Protein 7CWJ (pdb70)

Foldseek 3Di:
DDDFDPAFWKWWAQWAWDADPQQQKIWIWTWTHSVPDDIWTDIFMFGDPHNSVQDKGDQDDTPQWGKIKHWDCPVHLQFIKMWMWIARVVQQKIWIDMGGCVQHVVRGGRPPTDTTDIDHHPDDD/DDPDDFDPADWWWWAQWAWDADPQQQKIWIWTWTDRVVDHIWTDIFMFGDPHNSVQDWGDQDDTPQWGKIKHWDCPVHLQFIKMWMWIARVVQQKIWIDMGGCVQHVVRGGRPPTDTTDIDHHPDDPPD/DDPPDDFDPFDWWWWAQWAWDADPQQQKIWTWTWTHRVPDPIWTDIFMFGHPHNSVQDKGDQDDTVQWGKIKHKDCPVHVQQIKMWMWIARPVQQKIWIDMGTCVQHPPTHTRPPIDTTDIDHDPD/DDDFDPFDWKWWAQWAWDADPQQQKIKTWTWIHRVPDDIWTDIFMFGDPHNSVQDKGDQDDTVQWGKIKHKDCPVHPVWIKMWMWTARVVVQKIWIDMDTCVQHVVRGGRPPIDTTDIGGHPDDDPD

Nearest PDB structures (foldseek):
  7cwj-assembly1_A  TM=1.008E+00  e=4.284E-23  Trichoderma virens Gv29-8
  3cb3-assembly1_D  TM=4.886E-01  e=9.639E+00  Polaromonas sp. JS666
  7o3k-assembly1_A  TM=1.987E-01  e=8.222E+00  Sander vitreus
  7cwj-assembly1_A  TM=1.006E+00  e=3.236E-22  Trichoderma virens Gv29-8
  7o3k-assembly1_A  TM=2.452E-01  e=4.683E+00  Sander vitreus

Secondary structure (DSSP, 8-state):
------SPPEEEEEEEEEE-TTSSEEEEEEEEE-SSS--EEEEEEEE-SS-GGGS-EEEEEETTEEEEEEEE-TT-GGG-EEEEEEEETTTTEEE--EEEHHHHTTS---SS-EEE--EE-----/--S-----SPPEEEEEEEEEE-TTSSEEEEEEEEE-SSSPPEEEEEEEE-SS-GGGS-EEEEEETTEEEEEEEE-TT-GGG-EEEEEEEETTTTEEE--EEEHHHHTTS---SS-EEE--EE----TT-/--SSSB---SPPEEEEEEEEEE-TTSSEEEEEEEEE-SSSPPEEEEEEEE-SS-GGGS-EEEEEETTEEEEEEEE-TT-GGG-EEEEEEEETTTTEEE--EEEHHHHGGGPPPSS-EEE--EE---/--B---SPPEEEEEEEEEE-TTSSEEEEEEEEE-SSS--EEEEEEEE-SS-GGGS-EEEEEETTEEEEEEEE-TT-GGG-EEEEEEEETTTTEEE--EEEHHHHTT-S--SS-EEE--EE-------

B-factor: mean 23.79, std 9.01, range [10.17, 80.42]

GO terms:
  GO:0005576 extracellular region (C, IDA)
  GO:0140404 effector-mediated perturbation of host innate immune response by symbiont (P, IDA)
  GO:0005515 protein binding (F, IPI)

InterPro domains:
  IPR060485 Effector TSP1 [PF27986] (36-145)

Structure (mmCIF, N/CA/C/O backbone):
data_7CWJ
#
_entry.id   7CWJ
#
_cell.length_a   45.658
_cell.length_b   67.478
_cell.length_c   170.050
_cell.angle_alpha   90.000
_cell.angle_beta   90.000
_cell.angle_gamma   90.000
#
_symmetry.space_group_name_H-M   'P 21 21 21'
#
loop_
_entity.id
_entity.type
_entity.pdbx_description
1 polymer 'Root induced effector protein Tsp1'
2 non-polymer GLYCEROL
3 water water
#
loop_
_atom_site.group_PDB
_atom_site.id
_atom_site.type_symbol
_atom_site.label_atom_id
_atom_site.label_alt_id
_atom_site.label_comp_id
_atom_site.label_asym_id
_atom_site.label_entity_id
_atom_site.label_seq_id
_atom_site.pdbx_PDB_ins_code
_atom_site.Cartn_x
_atom_site.Cartn_y
_atom_site.Cartn_z
_atom_site.occupancy
_atom_site.B_iso_or_equiv
_atom_site.auth_seq_id
_atom_site.auth_comp_id
_atom_site.auth_asym_id
_atom_site.auth_atom_id
_atom_site.pdbx_PDB_model_num
ATOM 1 N N . ALA A 1 7 ? 35.748 -24.364 117.354 1.00 34.30 24 ALA A N 1
ATOM 2 C CA . ALA A 1 7 ? 36.215 -22.988 117.550 1.00 37.46 24 ALA A CA 1
ATOM 3 C C . ALA A 1 7 ? 35.800 -22.071 116.390 1.00 37.37 24 ALA A C 1
ATOM 4 O O . ALA A 1 7 ? 35.798 -22.509 115.232 1.00 34.33 24 ALA A O 1
ATOM 10 N N . ASP A 1 8 ? 35.462 -20.810 116.707 1.00 36.89 25 ASP A N 1
ATOM 11 C CA . ASP A 1 8 ? 34.983 -19.839 115.725 1.00 36.04 25 ASP A CA 1
ATOM 12 C C . ASP A 1 8 ? 35.899 -18.620 115.716 1.00 29.75 25 ASP A C 1
ATOM 13 O O . ASP A 1 8 ? 36.344 -18.151 116.766 1.00 33.39 25 ASP A O 1
ATOM 22 N N . LYS A 1 9 ? 36.168 -18.110 114.521 1.00 24.38 26 LYS A N 1
ATOM 23 C CA . LYS A 1 9 ? 36.983 -16.927 114.303 1.00 22.87 26 LYS A CA 1
ATOM 24 C C . LYS A 1 9 ? 36.207 -15.942 113.433 1.00 21.02 26 LYS A C 1
ATOM 25 O O . LYS A 1 9 ? 35.767 -16.298 112.333 1.00 21.08 26 LYS A O 1
ATOM 44 N N . SER A 1 10 ? 36.055 -14.705 113.899 1.00 19.59 27 SER A N 1
ATOM 45 C CA . SER A 1 10 ? 35.462 -13.667 113.057 1.00 16.96 27 SER A CA 1
ATOM 46 C C . SER A 1 10 ? 36.471 -13.198 112.011 1.00 16.32 27 SER A C 1
ATOM 47 O O . SER A 1 10 ? 37.616 -12.855 112.340 1.00 18.87 27 SER A O 1
ATOM 89 N N . ALA A 1 13 ? 37.246 -7.313 109.840 1.00 16.52 30 ALA A N 1
ATOM 90 C CA . ALA A 1 13 ? 38.355 -6.476 110.249 1.00 16.69 30 ALA A CA 1
ATOM 91 C C . ALA A 1 13 ? 37.891 -5.401 111.213 1.00 19.14 30 ALA A C 1
ATOM 92 O O . ALA A 1 13 ? 36.762 -4.908 111.139 1.00 19.92 30 ALA A O 1
ATOM 99 N N . ALA A 1 14 ? 38.798 -5.018 112.100 1.00 20.19 31 ALA A N 1
ATOM 100 C CA . ALA A 1 14 ? 38.540 -3.968 113.089 1.00 23.85 31 ALA A CA 1
ATOM 101 C C . ALA A 1 14 ? 38.897 -2.584 112.556 1.00 27.10 31 ALA A C 1
ATOM 102 O O . ALA A 1 14 ? 39.669 -1.837 113.164 1.00 30.26 31 ALA A O 1
ATOM 109 N N . VAL A 1 15 ? 38.332 -2.242 111.409 1.00 22.90 32 VAL A N 1
ATOM 110 C CA . VAL A 1 15 ? 38.491 -0.916 110.814 1.00 21.38 32 VAL A CA 1
ATOM 111 C C . VAL A 1 15 ? 37.106 -0.381 110.491 1.00 15.84 32 VAL A C 1
ATOM 112 O O . VAL A 1 15 ? 36.119 -1.135 110.444 1.00 18.66 32 VAL A O 1
ATOM 125 N N . PRO A 1 16 ? 36.987 0.923 110.267 1.00 17.14 33 PRO A N 1
ATOM 126 C CA . PRO A 1 16 ? 35.698 1.482 109.856 1.00 19.58 33 PRO A CA 1
ATOM 127 C C . PRO A 1 16 ? 35.182 0.851 108.563 1.00 14.76 33 PRO A C 1
ATOM 128 O O . PRO A 1 16 ? 35.951 0.415 107.707 1.00 16.14 33 PRO A O 1
ATOM 139 N N . GLU A 1 17 ? 33.859 0.846 108.409 1.00 16.00 34 GLU A N 1
ATOM 140 C CA . GLU A 1 17 ? 33.257 0.412 107.154 1.00 15.34 34 GLU A CA 1
ATOM 141 C C . GLU A 1 17 ? 33.753 1.270 106.005 1.00 15.97 34 GLU A C 1
ATOM 142 O O . GLU A 1 17 ? 33.990 2.463 106.170 1.00 15.53 34 GLU A O 1
ATOM 154 N N . TRP A 1 18 ? 33.947 0.649 104.845 1.00 16.08 35 TRP A N 1
ATOM 155 C CA . TRP A 1 18 ? 34.325 1.386 103.640 1.00 15.89 35 TRP A CA 1
ATOM 156 C C . TRP A 1 18 ? 33.063 1.883 102.963 1.00 16.35 35 TRP A C 1
ATOM 157 O O . TRP A 1 18 ? 32.116 1.118 102.770 1.00 15.20 35 TRP A O 1
ATOM 178 N N . THR A 1 19 ? 33.061 3.154 102.581 1.00 13.25 36 THR A N 1
ATOM 179 C CA . THR A 1 19 ? 31.900 3.747 101.932 1.00 14.79 36 THR A CA 1
ATOM 180 C C . THR A 1 19 ? 32.125 3.772 100.432 1.00 14.89 36 THR A C 1
ATOM 181 O O . THR A 1 19 ? 33.169 4.230 99.963 1.00 16.93 36 THR A O 1
ATOM 192 N N . ILE A 1 20 ? 31.147 3.280 99.683 1.00 14.69 37 ILE A N 1
ATOM 193 C CA . ILE A 1 20 ? 31.183 3.372 98.231 1.00 15.36 37 ILE A CA 1
ATOM 194 C C . ILE A 1 20 ? 30.431 4.646 97.868 1.00 11.38 37 ILE A C 1
ATOM 195 O O . ILE A 1 20 ? 29.217 4.702 98.044 1.00 13.63 37 ILE A O 1
ATOM 211 N N . THR A 1 21 ? 31.142 5.649 97.335 1.00 14.68 38 THR A N 1
ATOM 212 C CA . THR A 1 21 ? 30.575 6.978 97.121 1.00 15.91 38 THR A CA 1
ATOM 213 C C . THR A 1 21 ? 30.117 7.203 95.681 1.00 15.78 38 THR A C 1
ATOM 214 O O . THR A 1 21 ? 30.790 6.804 94.719 1.00 16.07 38 THR A O 1
ATOM 225 N N . ASN A 1 22 ? 28.942 7.822 95.554 1.00 20.00 39 ASN A N 1
ATOM 226 C CA . ASN A 1 22 ? 28.407 8.311 94.282 1.00 17.60 39 ASN A CA 1
ATOM 227 C C . ASN A 1 22 ? 28.368 7.221 93.220 1.00 19.73 39 ASN A C 1
ATOM 228 O O . ASN A 1 22 ? 28.717 7.442 92.060 1.00 20.32 39 ASN A O 1
ATOM 239 N N . LEU A 1 23 ? 27.909 6.036 93.618 1.00 17.10 40 LEU A N 1
ATOM 240 C CA . LEU A 1 23 ? 27.870 4.909 92.703 1.00 17.87 40 LEU A CA 1
ATOM 241 C C . LEU A 1 23 ? 26.800 5.099 91.634 1.00 15.92 40 LEU A C 1
ATOM 242 O O . LEU A 1 23 ? 25.631 5.327 91.942 1.00 17.83 40 LEU A O 1
ATOM 258 N N . LYS A 1 24 ? 27.188 4.896 90.378 1.00 19.02 41 LYS A N 1
ATOM 259 C CA . LYS A 1 24 ? 26.214 4.870 89.303 1.00 18.17 41 LYS A CA 1
ATOM 260 C C . LYS A 1 24 ? 26.681 3.933 88.205 1.00 18.65 41 LYS A C 1
ATOM 261 O O . LYS A 1 24 ? 27.879 3.695 88.025 1.00 17.30 41 LYS A O 1
ATOM 280 N N . ARG A 1 25 ? 25.698 3.388 87.494 1.00 19.83 42 ARG A N 1
ATOM 281 C CA . ARG A 1 25 ? 25.891 2.511 86.345 1.00 18.60 42 ARG A CA 1
ATOM 282 C C . ARG A 1 25 ? 25.255 3.159 85.133 1.00 19.96 42 ARG A C 1
ATOM 283 O O . ARG A 1 25 ? 24.070 3.508 85.170 1.00 19.03 42 ARG A O 1
ATOM 304 N N . VAL A 1 26 ? 26.030 3.307 84.060 1.00 20.54 43 VAL A N 1
ATOM 305 C CA . VAL A 1 26 ? 25.520 3.807 82.791 1.00 21.06 43 VAL A CA 1
ATOM 306 C C . VAL A 1 26 ? 25.834 2.757 81.734 1.00 22.25 43 VAL A C 1
ATOM 307 O O . VAL A 1 26 ? 27.004 2.442 81.502 1.00 22.44 43 VAL A O 1
ATOM 320 N N . CYS A 1 27 ? 24.799 2.200 81.112 1.00 21.43 44 CYS A N 1
ATOM 321 C CA . CYS A 1 27 ? 24.995 1.222 80.051 1.00 21.87 44 CYS A CA 1
ATOM 322 C C . CYS A 1 27 ? 24.648 1.860 78.717 1.00 25.61 44 CYS A C 1
ATOM 323 O O . CYS A 1 27 ? 23.812 2.765 78.652 1.00 27.77 44 CYS A O 1
ATOM 330 N N . ASN A 1 28 ? 25.308 1.407 77.654 1.00 24.31 45 ASN A N 1
ATOM 331 C CA . ASN A 1 28 ? 25.008 1.982 76.352 1.00 25.53 45 ASN A CA 1
ATOM 332 C C . ASN A 1 28 ? 23.658 1.456 75.856 1.00 27.86 45 ASN A C 1
ATOM 333 O O . ASN A 1 28 ? 23.036 0.584 76.467 1.00 26.07 45 ASN A O 1
ATOM 344 N N . ALA A 1 29 ? 23.185 2.031 74.749 1.00 29.09 46 ALA A N 1
ATOM 345 C CA . ALA A 1 29 ? 21.839 1.717 74.269 1.00 31.08 46 ALA A CA 1
ATOM 346 C C . ALA A 1 29 ? 21.655 0.221 74.034 1.00 29.39 46 ALA A C 1
ATOM 347 O O . ALA A 1 29 ? 20.600 -0.332 74.358 1.00 29.11 46 ALA A O 1
ATOM 354 N N . GLY A 1 30 ? 22.660 -0.447 73.468 1.00 27.21 47 GLY A N 1
ATOM 355 C CA . GLY A 1 30 ? 22.570 -1.865 73.183 1.00 23.51 47 GLY A CA 1
ATOM 356 C C . GLY A 1 30 ? 22.883 -2.788 74.342 1.00 22.10 47 GLY A C 1
ATOM 357 O O . GLY A 1 30 ? 22.805 -4.012 74.181 1.00 21.44 47 GLY A O 1
ATOM 361 N N . ASN A 1 31 ? 23.220 -2.242 75.515 1.00 20.46 48 ASN A N 1
ATOM 362 C CA . ASN A 1 31 ? 23.634 -3.049 76.665 1.00 17.98 48 ASN A CA 1
ATOM 363 C C . ASN A 1 31 ? 24.772 -3.998 76.295 1.00 16.64 48 ASN A C 1
ATOM 364 O O . ASN A 1 31 ? 24.751 -5.188 76.613 1.00 18.43 48 ASN A O 1
ATOM 375 N N . THR A 1 32 ? 25.770 -3.460 75.602 1.00 19.30 49 THR A N 1
ATOM 376 C CA . THR A 1 32 ? 27.017 -4.168 75.359 1.00 19.74 49 THR A CA 1
ATOM 377 C C . THR A 1 32 ? 28.186 -3.575 76.140 1.00 18.81 49 THR A C 1
ATOM 378 O O . THR A 1 32 ? 29.295 -4.131 76.107 1.00 20.20 49 THR A O 1
ATOM 389 N N . SER A 1 33 ? 27.965 -2.471 76.849 1.00 19.93 50 SER A N 1
ATOM 390 C CA . SER A 1 33 ? 28.977 -1.840 77.686 1.00 18.99 50 SER A CA 1
ATOM 391 C C . SER A 1 33 ? 28.245 -1.117 78.806 1.00 18.25 50 SER A C 1
ATOM 392 O O . SER A 1 33 ? 27.282 -0.389 78.545 1.00 21.57 50 SER A O 1
ATOM 400 N N . CYS A 1 34 ? 28.702 -1.320 80.041 1.00 19.63 51 CYS A N 1
ATOM 401 C CA . CYS A 1 34 ? 28.221 -0.582 81.197 1.00 16.14 51 CYS A CA 1
ATOM 402 C C . CYS A 1 34 ? 29.424 -0.011 81.915 1.00 18.72 51 CYS A C 1
ATOM 403 O O . CYS A 1 34 ? 30.374 -0.737 82.210 1.00 19.61 51 CYS A O 1
ATOM 410 N N . THR A 1 35 ? 29.370 1.277 82.199 1.00 19.31 52 THR A N 1
ATOM 411 C CA . THR A 1 35 ? 30.430 1.971 82.910 1.00 18.69 52 THR A CA 1
ATOM 412 C C . THR A 1 35 ? 29.929 2.281 84.308 1.00 18.13 52 THR A C 1
ATOM 413 O O . THR A 1 35 ? 28.930 2.993 84.479 1.00 16.47 52 THR A O 1
ATOM 424 N N . TRP A 1 36 ? 30.606 1.726 85.293 1.00 16.26 53 TRP A N 1
ATOM 425 C CA . TRP A 1 36 ? 30.338 2.024 86.685 1.00 15.79 53 TRP A CA 1
ATOM 426 C C . TRP A 1 36 ? 31.378 3.014 87.177 1.00 17.86 53 TRP A C 1
ATOM 427 O O . TRP A 1 36 ? 32.574 2.819 86.953 1.00 19.06 53 TRP A O 1
ATOM 448 N N . THR A 1 37 ? 30.926 4.059 87.845 1.00 17.10 54 THR A N 1
ATOM 449 C CA . THR A 1 37 ? 31.813 5.004 88.491 1.00 16.59 54 THR A CA 1
ATOM 450 C C . THR A 1 37 ? 31.438 5.097 89.958 1.00 18.81 54 THR A C 1
ATOM 451 O O . THR A 1 37 ? 30.253 5.102 90.311 1.00 18.59 54 THR A O 1
ATOM 462 N N . PHE A 1 38 ? 32.461 5.189 90.802 1.00 16.75 55 PHE A N 1
ATOM 463 C CA . PHE A 1 38 ? 32.266 5.274 92.242 1.00 17.63 55 PHE A CA 1
ATOM 464 C C . PHE A 1 38 ? 33.602 5.638 92.871 1.00 16.25 55 PHE A C 1
ATOM 465 O O . PHE A 1 38 ? 34.659 5.573 92.231 1.00 16.65 55 PHE A O 1
ATOM 482 N N . GLY A 1 39 ? 33.536 6.031 94.131 1.00 16.09 56 GLY A N 1
ATOM 483 C CA . GLY A 1 39 ? 34.726 6.124 94.945 1.00 15.33 56 GLY A CA 1
ATOM 484 C C . GLY A 1 39 ? 34.714 5.101 96.065 1.00 14.80 56 GLY A C 1
ATOM 485 O O . GLY A 1 39 ? 33.648 4.611 96.448 1.00 14.89 56 GLY A O 1
ATOM 489 N N . VAL A 1 40 ? 35.890 4.785 96.603 1.00 16.92 57 VAL A N 1
ATOM 490 C CA . VAL A 1 40 ? 36.045 3.917 97.768 1.00 14.78 57 VAL A CA 1
ATOM 491 C C . VAL A 1 40 ? 36.691 4.768 98.855 1.00 15.99 57 VAL A C 1
ATOM 492 O O . VAL A 1 40 ? 37.838 5.221 98.712 1.00 14.82 57 VAL A O 1
ATOM 505 N N . ASP A 1 41 ? 35.957 4.998 99.934 1.00 16.60 58 ASP A N 1
ATOM 506 C CA . ASP A 1 41 ? 36.450 5.805 101.045 1.00 14.17 58 ASP A CA 1
ATOM 507 C C . ASP A 1 41 ? 36.517 4.924 102.281 1.00 14.81 58 ASP A C 1
ATOM 508 O O . ASP A 1 41 ? 35.481 4.532 102.837 1.00 14.58 58 ASP A O 1
ATOM 517 N N . THR A 1 42 ? 37.741 4.565 102.668 1.00 16.54 59 THR A N 1
ATOM 518 C CA . THR A 1 42 ? 37.957 3.766 103.871 1.00 15.26 59 THR A CA 1
ATOM 519 C C . THR A 1 42 ? 37.880 4.595 105.154 1.00 18.03 59 THR A C 1
ATOM 520 O O . THR A 1 42 ? 37.950 4.010 106.242 1.00 17.54 59 THR A O 1
ATOM 531 N N . HIS A 1 43 ? 37.794 5.928 105.033 1.00 15.59 60 HIS A N 1
ATOM 532 C CA . HIS A 1 43 ? 37.729 6.907 106.125 1.00 13.17 60 HIS A CA 1
ATOM 533 C C . HIS A 1 43 ? 39.028 7.118 106.894 1.00 14.72 60 HIS A C 1
ATOM 534 O O . HIS A 1 43 ? 39.124 8.046 107.709 1.00 19.84 60 HIS A O 1
ATOM 548 N N . LEU A 1 44 ? 40.040 6.305 106.630 1.00 14.51 61 LEU A N 1
ATOM 549 C CA . LEU A 1 44 ? 41.318 6.384 107.318 1.00 16.13 61 LEU A CA 1
ATOM 550 C C . LEU A 1 44 ? 42.415 6.836 106.375 1.00 19.43 61 LEU A C 1
ATOM 551 O O . LEU A 1 44 ? 43.545 7.062 106.813 1.00 22.45 61 LEU A O 1
ATOM 567 N N . ALA A 1 45 ? 42.093 6.983 105.095 1.00 22.04 62 ALA A N 1
ATOM 568 C CA . ALA A 1 45 ? 43.037 7.385 104.069 1.00 22.94 62 ALA A CA 1
ATOM 569 C C . ALA A 1 45 ? 42.262 8.131 102.988 1.00 18.28 62 ALA A C 1
ATOM 570 O O . ALA A 1 45 ? 41.029 8.094 102.939 1.00 18.41 62 ALA A O 1
ATOM 577 N N . THR A 1 46 ? 42.998 8.807 102.109 1.00 20.63 63 THR A N 1
ATOM 578 C CA . THR A 1 46 ? 42.372 9.497 100.990 1.00 22.17 63 THR A CA 1
ATOM 579 C C . THR A 1 46 ? 41.549 8.519 100.157 1.00 16.35 63 THR A C 1
ATOM 580 O O . THR A 1 46 ? 41.982 7.398 99.870 1.00 18.76 63 THR A O 1
ATOM 591 N N . ALA A 1 47 ? 40.346 8.947 99.790 1.00 18.14 64 ALA A N 1
ATOM 592 C CA . ALA A 1 47 ? 39.460 8.128 98.975 1.00 18.07 64 ALA A CA 1
ATOM 593 C C . ALA A 1 47 ? 40.049 7.889 97.584 1.00 17.11 64 ALA A C 1
ATOM 594 O O . ALA A 1 47 ? 40.881 8.647 97.086 1.00 20.86 64 ALA A O 1
ATOM 601 N N . THR A 1 48 ? 39.599 6.810 96.957 1.00 18.16 65 THR A N 1
ATOM 602 C CA . THR A 1 48 ? 40.032 6.406 95.623 1.00 17.93 65 THR A CA 1
ATOM 603 C C . THR A 1 48 ? 38.854 6.529 94.671 1.00 18.76 65 THR A C 1
ATOM 604 O O . THR A 1 48 ? 37.771 6.041 94.982 1.00 20.46 65 THR A O 1
ATOM 615 N N . SER A 1 49 ? 39.057 7.179 93.524 1.00 18.48 66 SER A N 1
ATOM 616 C CA A SER A 1 49 ? 38.020 7.296 92.506 0.50 19.81 66 SER A CA 1
ATOM 617 C CA B SER A 1 49 ? 38.021 7.296 92.501 0.50 20.06 66 SER A CA 1
ATOM 618 C C . SER A 1 49 ? 38.227 6.228 91.436 1.00 18.79 66 SER A C 1
ATOM 619 O O . SER A 1 49 ? 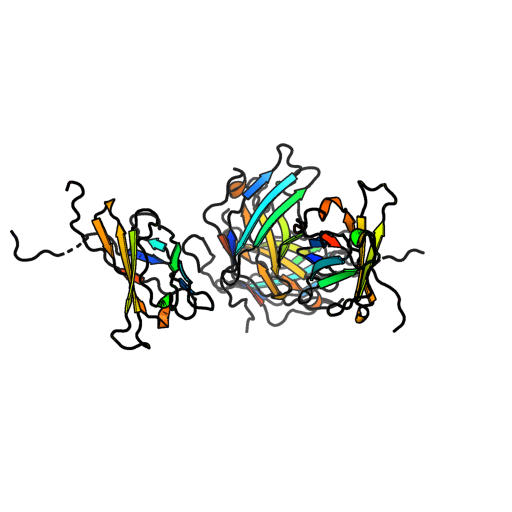39.349 6.000 90.987 1.00 24.17 66 SER A O 1
ATOM 632 N N . CYS A 1 50 ? 37.133 5.569 91.018 1.00 19.04 67 CYS A N 1
ATOM 633 C CA A CYS A 1 50 ? 37.221 4.417 90.133 0.60 17.78 67 CYS A CA 1
ATOM 634 C CA B CYS A 1 50 ? 37.217 4.405 90.146 0.40 19.46 67 CYS A CA 1
ATOM 635 C C . CYS A 1 50 ? 36.270 4.548 88.956 1.00 19.20 67 CYS A C 1
ATOM 636 O O . CYS A 1 50 ? 35.136 5.020 89.097 1.00 18.26 67 CYS A O 1
ATOM 648 N N . THR A 1 51 ? 36.751 4.142 87.788 1.00 19.08 68 THR A N 1
ATOM 649 C CA . THR A 1 51 ? 35.918 3.933 86.611 1.00 21.19 68 THR A CA 1
ATOM 650 C C . THR A 1 51 ? 36.069 2.471 86.220 1.00 18.78 68 THR A C 1
ATOM 651 O O . THR A 1 51 ? 37.195 1.987 86.043 1.00 19.80 68 THR A O 1
ATOM 662 N N . TYR A 1 52 ? 34.946 1.764 86.111 1.00 17.58 69 TYR A N 1
ATOM 663 C CA . TYR A 1 52 ? 34.940 0.311 85.990 1.00 16.20 69 TYR A CA 1
ATOM 664 C C . TYR A 1 52 ? 33.988 -0.078 84.869 1.00 18.70 69 TYR A C 1
ATOM 665 O O . TYR A 1 52 ? 32.772 0.110 84.987 1.00 19.60 69 TYR A O 1
ATOM 683 N N . VAL A 1 53 ? 34.539 -0.594 83.775 1.00 17.80 70 VAL A N 1
ATOM 684 C CA . VAL A 1 53 ? 33.794 -0.814 82.544 1.00 16.43 70 VAL A CA 1
ATOM 685 C C . VAL A 1 53 ? 33.646 -2.312 82.325 1.00 18.25 70 VAL A C 1
ATOM 686 O O . VAL A 1 53 ? 34.616 -3.070 82.430 1.00 19.93 70 VAL A O 1
ATOM 699 N N . VAL A 1 54 ? 32.428 -2.730 82.029 1.00 16.10 71 VAL A N 1
ATOM 700 C CA . VAL A 1 54 ? 32.095 -4.125 81.812 1.00 15.08 71 VAL A CA 1
ATOM 701 C C . VAL A 1 54 ? 31.536 -4.249 80.402 1.00 17.62 71 VAL A C 1
ATOM 702 O O . VAL A 1 54 ? 30.532 -3.613 80.071 1.00 20.77 71 VAL A O 1
ATOM 715 N N . LYS A 1 55 ? 32.149 -5.098 79.587 1.00 18.10 72 LYS A N 1
ATOM 716 C CA . LYS A 1 55 ? 31.728 -5.250 78.203 1.00 20.91 72 LYS A CA 1
ATOM 717 C C . LYS A 1 55 ? 31.259 -6.677 77.943 1.00 19.80 72 LYS A C 1
ATOM 718 O O . LYS A 1 55 ? 31.630 -7.621 78.654 1.00 17.35 72 LYS A O 1
ATOM 737 N N . ALA A 1 56 ? 30.394 -6.827 76.945 1.00 18.82 73 ALA A N 1
ATOM 738 C CA . ALA A 1 56 ? 29.906 -8.159 76.600 1.00 18.92 73 ALA A CA 1
ATOM 739 C C . ALA A 1 56 ? 29.371 -8.126 75.181 1.00 16.47 73 ALA A C 1
ATOM 740 O O . ALA A 1 56 ? 29.064 -7.070 74.650 1.00 20.71 73 ALA A O 1
ATOM 747 N N . ASN A 1 57 ? 29.273 -9.292 74.558 1.00 20.34 74 ASN A N 1
ATOM 748 C CA . ASN A 1 57 ? 28.632 -9.317 73.248 1.00 19.80 74 ASN A CA 1
ATOM 749 C C . ASN A 1 57 ? 27.139 -9.034 73.359 1.00 19.57 74 ASN A C 1
ATOM 750 O O . ASN A 1 57 ? 26.538 -8.476 72.427 1.00 21.00 74 ASN A O 1
ATOM 761 N N . ALA A 1 58 ? 26.536 -9.383 74.493 1.00 17.06 75 ALA A N 1
ATOM 762 C CA . ALA A 1 58 ? 25.155 -9.039 74.797 1.00 16.17 75 ALA A CA 1
ATOM 763 C C . ALA A 1 58 ? 24.996 -9.010 76.304 1.00 15.91 75 ALA A C 1
ATOM 764 O O . ALA A 1 58 ? 25.639 -9.782 77.020 1.00 18.80 75 ALA A O 1
ATOM 771 N N . ASN A 1 59 ? 24.095 -8.151 76.777 1.00 15.20 76 ASN A N 1
ATOM 772 C CA . ASN A 1 59 ? 23.712 -8.112 78.190 1.00 15.42 76 ASN A CA 1
ATOM 773 C C . ASN A 1 59 ? 24.903 -7.814 79.107 1.00 15.51 76 ASN A C 1
ATOM 774 O O . ASN A 1 59 ? 25.197 -8.548 80.048 1.00 14.60 76 ASN A O 1
ATOM 785 N N . ALA A 1 60 ? 25.560 -6.677 78.842 1.00 16.16 77 ALA A N 1
ATOM 786 C CA . ALA A 1 60 ? 26.664 -6.252 79.690 1.00 14.92 77 ALA A CA 1
ATOM 787 C C . ALA A 1 60 ? 26.224 -6.097 81.146 1.00 18.56 77 ALA A C 1
ATOM 788 O O . ALA A 1 60 ? 27.006 -6.362 82.069 1.00 17.49 77 ALA A O 1
ATOM 795 N N . SER A 1 61 ? 24.968 -5.717 81.373 1.00 17.82 78 SER A N 1
ATOM 796 C CA . SER A 1 61 ? 24.464 -5.527 82.734 1.00 18.94 78 SER A CA 1
ATOM 797 C C . SER A 1 61 ? 24.370 -6.834 83.520 1.00 17.76 78 SER A C 1
ATOM 798 O O . SER A 1 61 ? 24.257 -6.787 84.754 1.00 18.23 78 SER A O 1
ATOM 806 N N . GLN A 1 62 ? 24.386 -7.986 82.831 1.00 18.49 79 GLN A N 1
ATOM 807 C CA . GLN A 1 62 ? 24.424 -9.313 83.436 1.00 16.25 79 GLN A CA 1
ATOM 808 C C . GLN A 1 62 ? 25.828 -9.913 83.457 1.00 12.29 79 GLN A C 1
ATOM 809 O O . GLN A 1 62 ? 26.020 -10.971 84.052 1.00 16.36 79 GLN A O 1
ATOM 823 N N . ALA A 1 63 ? 26.808 -9.270 82.834 1.00 13.76 80 ALA A N 1
ATOM 824 C CA . ALA A 1 63 ? 28.120 -9.867 82.652 1.00 14.97 80 ALA A CA 1
ATOM 825 C C . ALA A 1 63 ? 28.972 -9.702 83.903 1.00 14.50 80 ALA A C 1
ATOM 826 O O . ALA A 1 63 ? 28.862 -8.713 84.638 1.00 19.28 80 ALA A O 1
ATOM 833 N N . SER A 1 64 ? 29.841 -10.678 84.117 1.00 15.03 81 SER A N 1
ATOM 834 C CA . SER A 1 64 ? 30.872 -10.596 85.135 1.00 16.46 81 SER A CA 1
ATOM 835 C C . SER A 1 64 ? 32.041 -9.775 84.617 1.00 18.00 81 SER A C 1
ATOM 836 O O . SER A 1 64 ? 32.476 -9.934 83.473 1.00 21.25 81 SER A O 1
ATOM 844 N N . GLY A 1 65 ? 32.557 -8.893 85.466 1.00 20.64 82 GLY A N 1
ATOM 845 C CA . GLY A 1 65 ? 33.574 -7.952 85.071 1.00 17.17 82 GLY A CA 1
ATOM 846 C C . GLY A 1 65 ? 34.833 -8.154 85.890 1.00 17.75 82 GLY A C 1
ATOM 847 O O . GLY A 1 65 ? 34.858 -8.900 86.887 1.00 16.28 82 GLY A O 1
ATOM 851 N N . GLY A 1 66 ? 35.890 -7.495 85.431 1.00 18.40 83 GLY A N 1
ATOM 852 C CA . GLY A 1 66 ? 37.173 -7.516 86.087 1.00 15.03 83 GLY A CA 1
ATOM 853 C C . GLY A 1 66 ? 37.944 -8.781 85.811 1.00 19.37 83 GLY A C 1
ATOM 854 O O . GLY A 1 66 ? 37.493 -9.638 85.041 1.00 19.31 83 GLY A O 1
ATOM 858 N N . PRO A 1 67 ? 39.116 -8.910 86.447 1.00 17.31 84 PRO A N 1
ATOM 859 C CA . PRO A 1 67 ? 39.591 -7.927 87.422 1.00 18.85 84 PRO A CA 1
ATOM 860 C C . PRO A 1 67 ? 40.070 -6.608 86.805 1.00 18.18 84 PRO A C 1
ATOM 861 O O . PRO A 1 67 ? 40.682 -6.614 85.743 1.00 21.89 84 PRO A O 1
ATOM 872 N N . VAL A 1 68 ? 39.771 -5.509 87.490 1.00 19.17 85 VAL A N 1
ATOM 873 C CA . VAL A 1 68 ? 40.197 -4.156 87.141 1.00 21.87 85 VAL A CA 1
ATOM 874 C C . VAL A 1 68 ? 40.960 -3.617 88.342 1.00 18.35 85 VAL A C 1
ATOM 875 O O . VAL A 1 68 ? 40.547 -3.840 89.487 1.00 19.75 85 VAL A O 1
ATOM 888 N N . THR A 1 69 ? 42.069 -2.928 88.086 1.00 19.95 86 THR A N 1
ATOM 889 C CA . THR A 1 69 ? 42.806 -2.231 89.133 1.00 22.73 86 THR A CA 1
ATOM 890 C C . THR A 1 69 ? 42.324 -0.795 89.253 1.00 22.36 86 THR A C 1
ATOM 891 O O . THR A 1 69 ? 42.183 -0.088 88.251 1.00 25.04 86 THR A O 1
ATOM 902 N N . CYS A 1 70 ? 42.074 -0.377 90.491 1.00 19.66 87 CYS A N 1
ATOM 903 C CA A CYS A 1 70 ? 41.745 1.005 90.803 0.60 18.90 87 CYS A CA 1
ATOM 904 C CA B CYS A 1 70 ? 41.712 1.002 90.818 0.40 19.88 87 CYS A CA 1
ATOM 905 C C . CYS A 1 70 ? 42.480 1.366 92.080 1.00 20.15 87 CYS A C 1
ATOM 906 O O . CYS A 1 70 ? 42.116 0.903 93.165 1.00 18.67 87 CYS A O 1
ATOM 918 N N . GLY A 1 71 ? 43.518 2.190 91.951 1.00 22.93 88 GLY A N 1
ATOM 919 C CA . GLY A 1 71 ? 44.350 2.492 93.089 1.00 24.20 88 GLY A CA 1
ATOM 920 C C . GLY A 1 71 ? 44.887 1.212 93.711 1.00 24.10 88 GLY A C 1
ATOM 921 O O . GLY A 1 71 ? 45.428 0.347 93.011 1.00 25.13 88 GLY A O 1
ATOM 925 N N . PRO A 1 72 ? 44.711 1.027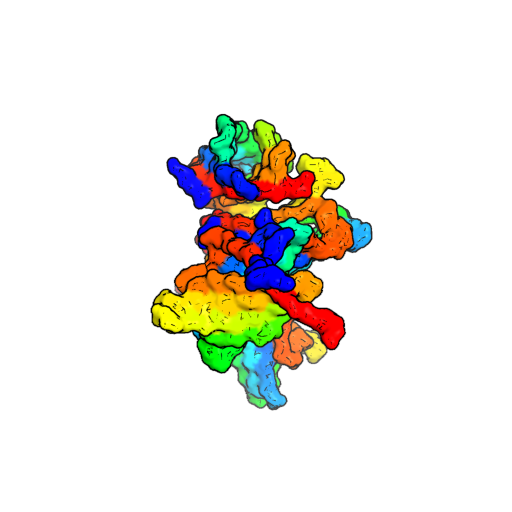 95.022 1.00 20.43 89 PRO A N 1
ATOM 926 C CA . PRO A 1 72 ? 45.194 -0.206 95.653 1.00 17.91 89 PRO A CA 1
ATOM 927 C C . PRO A 1 72 ? 44.275 -1.402 95.464 1.00 21.25 89 PRO A C 1
ATOM 928 O O . PRO A 1 72 ? 44.620 -2.499 95.911 1.00 21.78 89 PRO A O 1
ATOM 939 N N . TYR A 1 73 ? 43.131 -1.212 94.824 1.00 19.65 90 TYR A N 1
ATOM 940 C CA . TYR A 1 73 ? 42.079 -2.220 94.776 1.00 14.85 90 TYR A CA 1
ATOM 941 C C . TYR A 1 73 ? 42.125 -3.028 93.493 1.00 15.43 90 TYR A C 1
ATOM 942 O O . TYR A 1 73 ? 42.481 -2.521 92.428 1.00 18.68 90 TYR A O 1
ATOM 960 N N . THR A 1 74 ? 41.760 -4.300 93.626 1.00 14.29 91 THR A N 1
ATOM 961 C CA . THR A 1 74 ? 41.436 -5.195 92.525 1.00 16.58 91 THR A CA 1
ATOM 962 C C . THR A 1 74 ? 39.949 -5.474 92.605 1.00 18.55 91 THR A C 1
ATOM 963 O O . THR A 1 74 ? 39.468 -5.970 93.639 1.00 17.12 91 THR A O 1
ATOM 974 N N . ILE A 1 75 ? 39.237 -5.209 91.510 1.00 17.18 92 ILE A N 1
ATOM 975 C CA . ILE A 1 75 ? 37.779 -5.202 91.508 1.00 18.00 92 ILE A CA 1
ATOM 976 C C . ILE A 1 75 ? 37.263 -6.189 90.464 1.00 14.85 92 ILE A C 1
ATOM 977 O O . ILE A 1 75 ? 37.712 -6.189 89.311 1.00 16.48 92 ILE A O 1
ATOM 993 N N . THR A 1 76 ? 36.305 -7.004 90.867 1.00 15.94 93 THR A N 1
ATOM 994 C CA . THR A 1 76 ? 35.490 -7.787 89.953 1.00 14.85 93 THR A CA 1
ATOM 995 C C . THR A 1 76 ? 34.026 -7.567 90.286 1.00 13.82 93 THR A C 1
ATOM 996 O O . THR A 1 76 ? 33.677 -6.950 91.299 1.00 15.43 93 THR A O 1
ATOM 1007 N N . SER A 1 77 ? 33.163 -8.105 89.431 1.00 13.90 94 SER A N 1
ATOM 1008 C CA . SER A 1 77 ? 31.732 -8.065 89.679 1.00 15.41 94 SER A CA 1
ATOM 1009 C C . SER A 1 77 ? 31.067 -9.301 89.090 1.00 15.58 94 SER A C 1
ATOM 1010 O O . SER A 1 77 ? 31.579 -9.933 88.157 1.00 14.69 94 SER A O 1
ATOM 1018 N N . SER A 1 78 ? 29.914 -9.641 89.667 1.00 14.27 95 SER A N 1
ATOM 1019 C CA . SER A 1 78 ? 29.079 -10.733 89.198 1.00 13.86 95 SER A CA 1
ATOM 1020 C C . SER A 1 78 ? 27.618 -10.341 89.386 1.00 13.45 95 SER A C 1
ATOM 1021 O O . SER A 1 78 ? 27.237 -9.874 90.459 1.00 15.75 95 SER A O 1
ATOM 1029 N N . TRP A 1 79 ? 26.820 -10.502 88.336 1.00 14.63 96 TRP A N 1
ATOM 1030 C CA . TRP A 1 79 ? 25.390 -10.238 88.377 1.00 13.75 96 TRP A CA 1
ATOM 1031 C C . TRP A 1 79 ? 24.638 -11.539 88.636 1.00 13.65 96 TRP A C 1
ATOM 1032 O O . TRP A 1 79 ? 25.043 -12.593 88.155 1.00 15.77 96 TRP A O 1
ATOM 1053 N N . SER A 1 80 ? 23.540 -11.465 89.385 1.00 13.56 97 SER A N 1
ATOM 1054 C CA . SER A 1 80 ? 22.711 -12.655 89.616 1.00 12.37 97 SER A CA 1
ATOM 1055 C C . SER A 1 80 ? 21.240 -12.355 89.418 1.00 10.17 97 SER A C 1
ATOM 1056 O O . SER A 1 80 ? 20.718 -11.376 89.968 1.00 13.79 97 SER A O 1
ATOM 1064 N N . GLY A 1 81 ? 20.576 -13.232 88.661 1.00 14.43 98 GLY A N 1
ATOM 1065 C CA . GLY A 1 81 ? 19.139 -13.211 88.523 1.00 13.94 98 GLY A CA 1
ATOM 1066 C C . GLY A 1 81 ? 18.463 -14.360 89.246 1.00 12.99 98 GLY A C 1
ATOM 1067 O O . GLY A 1 81 ? 17.351 -14.753 88.875 1.00 14.11 98 GLY A O 1
ATOM 1071 N N . GLN A 1 82 ? 19.113 -14.865 90.308 1.00 14.88 99 GLN A N 1
ATOM 1072 C CA . GLN A 1 82 ? 18.618 -16.034 91.042 1.00 16.30 99 GLN A CA 1
ATOM 1073 C C . GLN A 1 82 ? 17.217 -15.808 91.612 1.00 17.17 99 GLN A C 1
ATOM 1074 O O . GLN A 1 82 ? 16.452 -16.760 91.774 1.00 16.83 99 GLN A O 1
ATOM 1088 N N . PHE A 1 83 ? 16.853 -14.567 91.906 1.00 17.17 100 PHE A N 1
ATOM 1089 C CA . PHE A 1 83 ? 15.533 -14.239 92.430 1.00 14.46 100 PHE A CA 1
ATOM 1090 C C . PHE A 1 83 ? 14.600 -13.676 91.362 1.00 16.23 100 PHE A C 1
ATOM 1091 O O . PHE A 1 83 ? 13.583 -13.068 91.703 1.00 19.89 100 PHE A O 1
ATOM 1108 N N . GLY A 1 84 ? 14.930 -13.837 90.088 1.00 17.31 101 GLY A N 1
ATOM 1109 C CA . GLY A 1 84 ? 14.097 -13.335 89.013 1.00 17.06 101 GLY A CA 1
ATOM 1110 C C . GLY A 1 84 ? 14.527 -11.944 88.570 1.00 15.72 101 GLY A C 1
ATOM 1111 O O . GLY A 1 84 ? 15.224 -11.228 89.300 1.00 16.05 101 GLY A O 1
ATOM 1115 N N . PRO A 1 85 ? 14.138 -11.541 87.354 1.00 16.94 102 PRO A N 1
ATOM 1116 C CA . PRO A 1 85 ? 14.661 -10.277 86.812 1.00 19.18 102 PRO A CA 1
ATOM 1117 C C . PRO A 1 85 ? 14.330 -9.071 87.667 1.00 14.02 102 PRO A C 1
ATOM 1118 O O . PRO A 1 85 ? 15.137 -8.139 87.750 1.00 15.31 102 PRO A O 1
ATOM 1129 N N . ASN A 1 86 ? 13.157 -9.054 88.311 1.00 16.37 103 ASN A N 1
ATOM 1130 C CA . ASN A 1 86 ? 12.788 -7.893 89.114 1.00 16.37 103 ASN A CA 1
ATOM 1131 C C . ASN A 1 86 ? 13.745 -7.675 90.275 1.00 17.77 103 ASN A C 1
ATOM 1132 O O . ASN A 1 86 ? 13.923 -6.533 90.736 1.00 18.99 103 ASN A O 1
ATOM 1143 N N . ASN A 1 87 ? 14.387 -8.736 90.735 1.00 15.21 104 ASN A N 1
ATOM 1144 C CA . ASN A 1 87 ? 15.326 -8.668 91.843 1.00 15.94 104 ASN A CA 1
ATOM 1145 C C . ASN A 1 87 ? 16.741 -9.060 91.418 1.00 17.61 104 ASN A C 1
ATOM 1146 O O . ASN A 1 87 ? 17.498 -9.628 92.202 1.00 15.85 104 ASN A O 1
ATOM 1157 N N . GLY A 1 88 ? 17.112 -8.729 90.180 1.00 13.28 105 GLY A N 1
ATOM 1158 C CA . GLY A 1 88 ? 18.502 -8.824 89.784 1.00 13.28 105 GLY A CA 1
ATOM 1159 C C . GLY A 1 88 ? 19.380 -7.926 90.631 1.00 11.89 105 GLY A C 1
ATOM 1160 O O . GLY A 1 88 ? 18.982 -6.819 91.038 1.00 13.11 105 GLY A O 1
ATOM 1164 N N . PHE A 1 89 ? 20.605 -8.387 90.882 1.00 13.09 106 PHE A N 1
ATOM 1165 C CA . PHE A 1 89 ? 21.539 -7.561 91.647 1.00 12.62 106 PHE A CA 1
ATOM 1166 C C . PHE A 1 89 ? 22.971 -7.886 91.247 1.00 14.62 106 PHE A C 1
ATOM 1167 O O . PHE A 1 89 ? 23.286 -9.012 90.853 1.00 14.39 106 PHE A O 1
ATOM 1184 N N . THR A 1 90 ? 23.823 -6.867 91.364 1.00 13.48 107 THR A N 1
ATOM 1185 C CA . THR A 1 90 ? 25.239 -6.931 91.053 1.00 13.03 107 THR A CA 1
ATOM 1186 C C . THR A 1 90 ? 26.025 -6.872 92.352 1.00 13.11 107 THR A C 1
ATOM 1187 O O . THR A 1 90 ? 25.780 -6.009 93.204 1.00 14.26 107 THR A O 1
ATOM 1198 N N . THR A 1 91 ? 26.993 -7.762 92.478 1.00 13.64 108 THR A N 1
ATOM 1199 C CA . THR A 1 91 ? 27.931 -7.761 93.584 1.00 12.92 108 THR A CA 1
ATOM 1200 C C . THR A 1 91 ? 29.301 -7.419 93.046 1.00 12.28 108 THR A C 1
ATOM 1201 O O . THR A 1 91 ? 29.748 -8.019 92.063 1.00 14.55 108 THR A O 1
ATOM 1212 N N . PHE A 1 92 ? 29.970 -6.486 93.700 1.00 14.99 109 PHE A N 1
ATOM 1213 C CA . PHE A 1 92 ? 31.374 -6.220 93.455 1.00 13.83 109 PHE A CA 1
ATOM 1214 C C . PHE A 1 92 ? 32.191 -6.923 94.512 1.00 14.65 109 PHE A C 1
ATOM 1215 O O . PHE A 1 92 ? 31.719 -7.156 95.621 1.00 16.74 109 PHE A O 1
ATOM 1232 N N . ALA A 1 93 ? 33.403 -7.317 94.134 1.00 12.97 110 ALA A N 1
ATOM 1233 C CA . ALA A 1 93 ? 34.416 -7.758 95.075 1.00 14.40 110 ALA A CA 1
ATOM 1234 C C . ALA A 1 93 ? 35.555 -6.765 94.970 1.00 14.46 110 ALA A C 1
ATOM 1235 O O . ALA A 1 93 ? 36.230 -6.703 93.933 1.00 15.53 110 ALA A O 1
ATOM 1242 N N . VAL A 1 94 ? 35.743 -5.974 96.029 1.00 15.61 111 VAL A N 1
ATOM 1243 C CA . VAL A 1 94 ? 36.761 -4.919 96.059 1.00 16.48 111 VAL A CA 1
ATOM 1244 C C . VAL A 1 94 ? 37.831 -5.345 97.051 1.00 16.14 111 VAL A C 1
ATOM 1245 O O . VAL A 1 94 ? 37.586 -5.320 98.263 1.00 15.15 111 VAL A O 1
ATOM 1258 N N . THR A 1 95 ? 39.010 -5.727 96.551 1.00 16.17 112 THR A N 1
ATOM 1259 C CA . THR A 1 95 ? 40.077 -6.276 97.374 1.00 14.92 112 THR A CA 1
ATOM 1260 C C . THR A 1 95 ? 41.270 -5.337 97.391 1.00 15.11 112 THR A C 1
ATOM 1261 O O . THR A 1 95 ? 41.804 -4.969 96.335 1.00 15.18 112 THR A O 1
ATOM 1272 N N . ASP A 1 96 ? 41.700 -4.970 98.590 1.00 15.27 113 ASP A N 1
ATOM 1273 C CA . ASP A 1 96 ? 43.018 -4.363 98.758 1.00 16.32 113 ASP A CA 1
ATOM 1274 C C . ASP A 1 96 ? 43.983 -5.504 99.050 1.00 18.32 113 ASP A C 1
ATOM 1275 O O . ASP A 1 96 ? 44.014 -6.035 100.159 1.00 17.70 113 ASP A O 1
ATOM 1284 N N . PHE A 1 97 ? 44.784 -5.882 98.045 1.00 20.18 114 PHE A N 1
ATOM 1285 C CA . PHE A 1 97 ? 45.669 -7.036 98.183 1.00 22.17 114 PHE A CA 1
ATOM 1286 C C . PHE A 1 97 ? 46.754 -6.767 99.210 1.00 23.33 114 PHE A C 1
ATOM 1287 O O . PHE A 1 97 ? 47.122 -7.657 99.987 1.00 21.48 114 PHE A O 1
ATOM 1304 N N . SER A 1 98 ? 47.259 -5.535 99.249 1.00 22.44 115 SER A N 1
ATOM 1305 C CA . SER A 1 98 ? 48.318 -5.213 100.197 1.00 25.11 115 SER A CA 1
ATOM 1306 C C . SER A 1 98 ? 47.837 -5.395 101.630 1.00 22.93 115 SER A C 1
ATOM 1307 O O . SER A 1 98 ? 48.594 -5.869 102.488 1.00 24.38 115 SER A O 1
ATOM 1315 N N . LYS A 1 99 ? 46.575 -5.037 101.902 1.00 20.19 116 LYS A N 1
ATOM 1316 C CA . LYS A 1 99 ? 45.984 -5.148 103.233 1.00 18.75 116 LYS A CA 1
ATOM 1317 C C . LYS A 1 99 ? 45.326 -6.505 103.480 1.00 19.96 116 LYS A C 1
ATOM 1318 O O . LYS A 1 99 ? 44.975 -6.818 104.627 1.00 19.10 116 LYS A O 1
ATOM 1337 N N . LYS A 1 100 ? 45.165 -7.312 102.440 1.00 17.18 117 LYS A N 1
ATOM 1338 C CA . LYS A 1 100 ? 44.409 -8.563 102.522 1.00 17.84 117 LYS A CA 1
ATOM 1339 C C . LYS A 1 100 ? 43.010 -8.321 103.098 1.00 19.39 117 LYS A C 1
ATOM 1340 O O . LYS A 1 100 ? 42.537 -9.067 103.957 1.00 19.96 117 LYS A O 1
ATOM 1359 N N . LEU A 1 101 ? 42.359 -7.242 102.633 1.00 16.34 118 LEU A N 1
ATOM 1360 C CA . LEU A 1 101 ? 41.004 -6.871 103.014 1.00 15.54 118 LEU A CA 1
ATOM 1361 C C . LEU A 1 101 ? 40.102 -6.869 101.789 1.00 15.23 118 LEU A C 1
ATOM 1362 O O . LEU A 1 101 ? 40.512 -6.462 100.693 1.00 17.98 118 LEU A O 1
ATOM 1378 N N . ILE A 1 102 ? 38.844 -7.260 101.993 1.00 15.25 119 ILE A N 1
ATOM 1379 C CA . ILE A 1 102 ? 37.895 -7.373 100.896 1.00 14.79 119 ILE A CA 1
ATOM 1380 C C . ILE A 1 102 ? 36.525 -6.913 101.379 1.00 15.79 119 ILE A C 1
ATOM 1381 O O . ILE A 1 102 ? 36.132 -7.212 102.510 1.00 16.20 119 ILE A O 1
ATOM 1397 N N . VAL A 1 103 ? 35.812 -6.157 100.534 1.00 16.28 120 VAL A N 1
ATOM 1398 C CA . VAL A 1 103 ? 34.395 -5.860 100.744 1.00 15.90 120 VAL A CA 1
ATOM 1399 C C . VAL A 1 103 ? 33.610 -6.251 99.499 1.00 12.33 120 VAL A C 1
ATOM 1400 O O . VAL A 1 103 ? 34.144 -6.286 98.383 1.00 15.01 120 VAL A O 1
ATOM 1413 N N . TRP A 1 104 ? 32.301 -6.460 99.696 1.00 11.23 121 TRP A N 1
ATOM 1414 C CA . TRP A 1 104 ? 31.395 -6.870 98.622 1.00 13.46 121 TRP A CA 1
ATOM 1415 C C . TRP A 1 104 ? 30.198 -5.936 98.555 1.00 14.86 121 TRP A C 1
ATOM 1416 O O . TRP A 1 104 ? 29.105 -6.272 99.028 1.00 17.93 121 TRP A O 1
ATOM 1437 N N . PRO A 1 105 ? 30.354 -4.774 97.937 1.00 11.90 122 PRO A N 1
ATOM 1438 C CA . PRO A 1 105 ? 29.196 -3.908 97.701 1.00 12.34 122 PRO A CA 1
ATOM 1439 C C . PRO A 1 105 ? 28.218 -4.557 96.750 1.00 14.08 122 PRO A C 1
ATOM 1440 O O . PRO A 1 105 ? 28.621 -5.190 95.769 1.00 16.54 122 PRO A O 1
ATOM 1451 N N . ALA A 1 106 ? 26.923 -4.445 97.062 1.00 15.06 123 ALA A N 1
ATOM 1452 C CA . ALA A 1 106 ? 25.912 -5.147 96.267 1.00 14.33 123 ALA A CA 1
ATOM 1453 C C . ALA A 1 106 ? 24.700 -4.264 96.044 1.00 14.33 123 ALA A C 1
ATOM 1454 O O . ALA A 1 106 ? 24.161 -3.710 97.010 1.00 19.31 123 ALA A O 1
ATOM 1461 N N . TYR A 1 107 ? 24.291 -4.125 94.776 1.00 12.03 124 TYR A N 1
ATOM 1462 C CA . TYR A 1 107 ? 23.293 -3.125 94.367 1.00 13.22 124 TYR A CA 1
ATOM 1463 C C . TYR A 1 107 ? 22.242 -3.802 93.510 1.00 15.50 124 TYR A C 1
ATOM 1464 O O . TYR A 1 107 ? 22.590 -4.533 92.588 1.00 14.94 124 TYR A O 1
ATOM 1482 N N . THR A 1 108 ? 20.965 -3.621 93.843 1.00 13.18 125 THR A N 1
ATOM 1483 C CA . THR A 1 108 ? 19.931 -4.170 92.975 1.00 12.82 125 THR A CA 1
ATOM 1484 C C . THR A 1 108 ? 19.873 -3.360 91.683 1.00 12.43 125 THR A C 1
ATOM 1485 O O . THR A 1 108 ? 20.232 -2.184 91.642 1.00 14.22 125 THR A O 1
ATOM 1496 N N . ASP A 1 109 ? 19.404 -4.002 90.621 1.00 14.08 126 ASP A N 1
ATOM 1497 C CA . ASP A 1 109 ? 19.225 -3.285 89.364 1.00 14.66 126 ASP A CA 1
ATOM 1498 C C . ASP A 1 109 ? 18.245 -2.125 89.536 1.00 13.36 126 ASP A C 1
ATOM 1499 O O . ASP A 1 109 ? 18.419 -1.048 88.949 1.00 16.60 126 ASP A O 1
ATOM 1508 N N . VAL A 1 110 ? 17.210 -2.327 90.349 1.00 15.56 127 VAL A N 1
ATOM 1509 C CA . VAL A 1 110 ? 16.299 -1.238 90.679 1.00 13.70 127 VAL A CA 1
ATOM 1510 C C . VAL A 1 110 ? 17.068 0.007 91.122 1.00 13.94 127 VAL A C 1
ATOM 1511 O O . VAL A 1 110 ? 16.706 1.136 90.768 1.00 17.69 127 VAL A O 1
ATOM 1524 N N . GLN A 1 111 ? 18.114 -0.178 91.933 1.00 15.15 128 GLN A N 1
ATOM 1525 C CA . GLN A 1 111 ? 18.838 0.957 92.496 1.00 15.84 128 GLN A CA 1
ATOM 1526 C C . GLN A 1 111 ? 19.627 1.721 91.447 1.00 17.08 128 GLN A C 1
ATOM 1527 O O . GLN A 1 111 ? 19.824 2.930 91.603 1.00 19.48 128 GLN A O 1
ATOM 1541 N N . VAL A 1 112 ? 20.123 1.048 90.404 1.00 17.58 129 VAL A N 1
ATOM 1542 C CA . VAL A 1 112 ? 21.073 1.664 89.475 1.00 14.69 129 VAL A CA 1
ATOM 1543 C C . VAL A 1 112 ? 20.502 1.861 88.080 1.00 16.13 129 VAL A C 1
ATOM 1544 O O . VAL A 1 112 ? 21.167 2.495 87.243 1.00 18.28 129 VAL A O 1
ATOM 1557 N N . GLN A 1 113 ? 19.301 1.360 87.806 1.00 19.81 130 GLN A N 1
ATOM 1558 C CA . GLN A 1 113 ? 18.811 1.282 86.429 1.00 22.37 130 GLN A CA 1
ATOM 1559 C C . GLN A 1 113 ? 18.628 2.649 85.792 1.00 21.09 130 GLN A C 1
ATOM 1560 O O . GLN A 1 113 ? 18.767 2.777 84.575 1.00 22.71 130 GLN A O 1
ATOM 1574 N N . ALA A 1 114 ? 18.278 3.674 86.573 1.00 22.07 131 ALA A N 1
ATOM 1575 C CA . ALA A 1 114 ? 17.982 4.967 85.974 1.00 27.66 131 ALA A CA 1
ATOM 1576 C C . ALA A 1 114 ? 19.240 5.740 85.631 1.00 27.14 131 ALA A C 1
ATOM 1577 O O . ALA A 1 114 ? 19.133 6.862 85.142 1.00 28.44 131 ALA A O 1
ATOM 1584 N N . GLY A 1 115 ? 20.419 5.158 85.859 1.00 25.37 132 GLY A N 1
ATOM 1585 C CA . GLY A 1 115 ? 21.655 5.867 85.636 1.00 25.24 132 GLY A CA 1
ATOM 1586 C C . GLY A 1 115 ? 21.882 7.038 86.552 1.00 28.25 132 GLY A C 1
ATOM 1587 O O . GLY A 1 115 ? 22.622 7.949 86.186 1.00 30.58 132 GLY A O 1
ATOM 1591 N N . LYS A 1 116 ? 21.235 7.071 87.712 1.00 27.66 133 LYS A N 1
ATOM 1592 C CA . LYS A 1 116 ? 21.479 8.116 88.692 1.00 29.18 133 LYS A CA 1
ATOM 1593 C C . LYS A 1 116 ? 22.322 7.554 89.824 1.00 25.92 133 LYS A C 1
ATOM 1594 O O . LYS A 1 116 ? 22.384 6.334 90.046 1.00 26.73 133 LYS A O 1
ATOM 1613 N N . VAL A 1 117 ? 22.978 8.475 90.539 1.00 24.50 134 VAL A N 1
ATOM 1614 C CA . VAL A 1 117 ? 23.795 8.107 91.687 1.00 20.53 134 VAL A CA 1
ATOM 1615 C C . VAL A 1 117 ? 22.919 7.479 92.768 1.00 17.41 134 VAL A C 1
ATOM 1616 O O . VAL A 1 117 ? 21.834 7.974 93.093 1.00 20.76 134 VAL A O 1
ATOM 1629 N N . VAL A 1 118 ? 23.385 6.369 93.323 1.00 17.29 135 VAL A N 1
ATOM 1630 C CA . VAL A 1 118 ? 22.722 5.762 94.468 1.00 16.72 135 VAL A CA 1
ATOM 1631 C C . VAL A 1 118 ? 22.891 6.666 95.683 1.00 17.63 135 VAL A C 1
ATOM 1632 O O . VAL A 1 118 ? 24.012 7.053 96.022 1.00 19.88 135 VAL A O 1
ATOM 1645 N N . SER A 1 119 ? 21.769 7.049 96.301 1.00 19.34 136 SER A N 1
ATOM 1646 C CA . SER A 1 119 ? 21.741 7.788 97.577 1.00 16.78 136 SER A CA 1
ATOM 1647 C C . SER A 1 119 ? 20.761 7.128 98.537 1.00 20.99 136 SER A C 1
ATOM 1648 O O . SER A 1 119 ? 19.649 6.779 98.120 1.00 23.49 136 SER A O 1
ATOM 1656 N N . PRO A 1 120 ? 21.146 6.956 99.819 1.00 19.97 137 PRO A N 1
ATOM 1657 C CA . PRO A 1 120 ? 22.458 7.298 100.389 1.00 17.13 137 PRO A CA 1
ATOM 1658 C C . PRO A 1 120 ? 23.608 6.453 99.848 1.00 16.27 137 PRO A C 1
ATOM 1659 O O . PRO A 1 120 ? 23.376 5.374 99.265 1.00 16.96 137 PRO A O 1
ATOM 1670 N N . ASN A 1 121 ? 24.835 6.938 100.035 1.00 15.68 138 ASN A N 1
ATOM 1671 C CA . ASN A 1 121 ? 25.987 6.068 99.848 1.00 16.44 138 ASN A CA 1
ATOM 1672 C C . ASN A 1 121 ? 25.906 4.900 100.824 1.00 15.52 138 ASN A C 1
ATOM 1673 O O . ASN A 1 121 ? 25.418 5.033 101.952 1.00 18.19 138 ASN A O 1
ATOM 1684 N N . GLN A 1 122 ? 26.410 3.754 100.390 1.00 13.36 139 GLN A N 1
ATOM 1685 C CA . GLN A 1 122 ? 26.311 2.534 101.173 1.00 12.53 139 GLN A CA 1
ATOM 1686 C C . GLN A 1 122 ? 27.683 2.126 101.685 1.00 12.36 139 GLN A C 1
ATOM 1687 O O . GLN A 1 122 ? 28.677 2.178 100.943 1.00 15.54 139 GLN A O 1
ATOM 1701 N N . SER A 1 123 ? 27.745 1.752 102.968 1.00 14.25 140 SER A N 1
ATOM 1702 C CA . SER A 1 123 ? 29.002 1.375 103.615 1.00 13.59 140 SER A CA 1
ATOM 1703 C C . SER A 1 123 ? 28.997 -0.097 103.994 1.00 13.31 140 SER A C 1
ATOM 1704 O O . SER A 1 123 ? 27.962 -0.645 104.388 1.00 15.48 140 SER A O 1
ATOM 1712 N N . TYR A 1 124 ? 30.185 -0.720 103.903 1.00 12.09 141 TYR A N 1
ATOM 1713 C CA . TYR A 1 124 ? 30.389 -2.156 104.066 1.00 14.08 141 TYR A CA 1
ATOM 1714 C C . TYR A 1 124 ? 31.596 -2.415 104.959 1.00 13.34 141 TYR A C 1
ATOM 1715 O O . TYR A 1 124 ? 32.628 -1.742 104.857 1.00 13.59 141 TYR A O 1
ATOM 1733 N N . ALA A 1 125 ? 31.462 -3.430 105.809 1.00 14.89 142 ALA A N 1
ATOM 1734 C CA . ALA A 1 125 ? 32.537 -3.852 106.699 1.00 15.33 142 ALA A CA 1
ATOM 1735 C C . ALA A 1 125 ? 33.541 -4.742 105.965 1.00 14.74 142 ALA A C 1
ATOM 1736 O O . ALA A 1 125 ? 33.142 -5.758 105.392 1.00 15.60 142 ALA A O 1
ATOM 1743 N N . PRO A 1 126 ? 34.831 -4.413 105.961 1.00 16.20 143 PRO A N 1
ATOM 1744 C CA . PRO A 1 126 ? 35.805 -5.291 105.294 1.00 16.58 143 PRO A CA 1
ATOM 1745 C C . PRO A 1 126 ? 36.042 -6.579 106.064 1.00 16.21 143 PRO A C 1
ATOM 1746 O O . PRO A 1 126 ? 36.008 -6.620 107.302 1.00 15.02 143 PRO A O 1
ATOM 1757 N N . ALA A 1 127 ? 36.298 -7.636 105.304 1.00 17.58 144 ALA A N 1
ATOM 1758 C CA . ALA A 1 127 ? 36.699 -8.931 105.834 1.00 14.27 144 ALA A CA 1
ATOM 1759 C C . ALA A 1 127 ? 38.156 -9.204 105.496 1.00 16.82 144 ALA A C 1
ATOM 1760 O O . ALA A 1 127 ? 38.686 -8.734 104.483 1.00 16.60 144 ALA A O 1
ATOM 1767 N N . ASN A 1 128 ? 38.786 -10.015 106.332 1.00 15.72 145 ASN A N 1
ATOM 1768 C CA . ASN A 1 128 ? 40.128 -10.491 106.051 1.00 16.13 145 ASN A CA 1
ATOM 1769 C C . ASN A 1 128 ? 40.056 -11.633 105.042 1.00 18.11 145 ASN A C 1
ATOM 1770 O O . ASN A 1 128 ? 39.154 -12.476 105.101 1.00 20.11 145 ASN A O 1
ATOM 1781 N N . LEU A 1 129 ? 40.981 -11.618 104.084 1.00 19.42 146 LEU A N 1
ATOM 1782 C CA . LEU A 1 129 ? 41.153 -12.688 103.103 1.00 17.68 146 LEU A CA 1
ATOM 1783 C C . LEU A 1 129 ? 42.555 -13.238 103.290 1.00 19.11 146 LEU A C 1
ATOM 1784 O O . LEU A 1 129 ? 43.532 -12.537 102.963 1.00 22.00 146 LEU A O 1
ATOM 1800 N N . PRO A 1 130 ? 42.710 -14.473 103.819 1.00 24.29 147 PRO A N 1
ATOM 1801 C CA . PRO A 1 130 ? 44.021 -14.975 104.275 1.00 24.56 147 PRO A CA 1
ATOM 1802 C C . PRO A 1 130 ? 44.909 -15.481 103.139 1.00 23.90 147 PRO A C 1
ATOM 1803 O O . PRO A 1 130 ? 45.377 -16.633 103.124 1.00 27.55 147 PRO A O 1
ATOM 1814 N N . LEU A 1 131 ? 45.167 -14.597 102.184 1.00 24.93 148 LEU A N 1
ATOM 1815 C CA . LEU A 1 131 ? 46.118 -14.863 101.120 1.00 28.79 148 LEU A CA 1
ATOM 1816 C C . LEU A 1 131 ? 47.530 -14.927 101.672 1.00 33.75 148 LEU A C 1
ATOM 1817 O O . LEU A 1 131 ? 47.868 -14.285 102.670 1.00 33.85 148 LEU A O 1
ATOM 1833 N N . GLU A 1 132 ? 48.372 -15.669 100.985 1.00 35.56 149 GLU A N 1
ATOM 1834 C CA . GLU A 1 132 ? 49.785 -15.744 101.330 1.00 40.91 149 GLU A CA 1
ATOM 1835 C C . GLU A 1 132 ? 50.559 -14.856 100.371 1.00 44.68 149 GLU A C 1
ATOM 1836 O O . GLU A 1 132 ? 50.612 -15.135 99.170 1.00 45.85 149 GLU A O 1
ATOM 1848 N N . HIS A 1 133 ? 51.139 -13.778 100.898 1.00 49.17 150 HIS A N 1
ATOM 1849 C CA . HIS A 1 133 ? 52.046 -12.945 100.126 1.00 48.20 150 HIS A CA 1
ATOM 1850 C C . HIS A 1 133 ? 53.367 -13.698 100.063 1.00 50.17 150 HIS A C 1
ATOM 1851 O O . HIS A 1 133 ? 54.268 -13.326 99.322 1.00 51.38 150 HIS A O 1
ATOM 1865 N N . THR B 1 5 ? 17.155 80.202 103.035 1.00 36.44 22 THR B N 1
ATOM 1866 C CA . THR B 1 5 ? 17.891 78.945 102.869 1.00 37.66 22 THR B CA 1
ATOM 1867 C C . THR B 1 5 ? 19.304 79.101 103.442 1.00 36.40 22 THR B C 1
ATOM 1868 O O . THR B 1 5 ? 20.026 80.047 103.080 1.00 34.87 22 THR B O 1
ATOM 1879 N N . PRO B 1 6 ? 19.707 78.209 104.347 1.00 34.64 23 PRO B N 1
ATOM 1880 C CA . PRO B 1 6 ? 21.069 78.301 104.879 1.00 33.63 23 PRO B CA 1
ATOM 1881 C C . PRO B 1 6 ? 22.091 78.204 103.765 1.00 30.46 23 PRO B C 1
ATOM 1882 O O . PRO B 1 6 ? 21.837 77.663 102.681 1.00 29.17 23 PRO B O 1
ATOM 1893 N N . ALA B 1 7 ? 23.275 78.720 104.069 1.00 25.52 24 ALA B N 1
ATOM 1894 C CA . ALA B 1 7 ? 24.389 78.639 103.136 1.00 25.14 24 ALA B CA 1
ATOM 1895 C C . ALA B 1 7 ? 24.838 77.197 102.943 1.00 22.22 24 ALA B C 1
ATOM 1896 O O . ALA B 1 7 ? 25.025 76.755 101.795 1.00 21.06 24 ALA B O 1
ATOM 1903 N N . ASP B 1 8 ? 25.015 76.444 104.056 1.00 22.27 25 ASP B N 1
ATOM 1904 C CA . ASP B 1 8 ? 25.565 75.080 104.030 1.00 18.22 25 ASP B CA 1
ATOM 1905 C C . ASP B 1 8 ? 24.750 74.134 104.914 1.00 18.62 25 ASP B C 1
ATOM 1906 O O . ASP B 1 8 ? 24.125 74.559 105.882 1.00 26.22 25 ASP B O 1
ATOM 1915 N N . LYS B 1 9 ? 24.794 72.835 104.596 1.00 15.49 26 LYS B N 1
ATOM 1916 C CA . LYS B 1 9 ? 24.030 71.810 105.292 1.00 20.19 26 LYS B CA 1
ATOM 1917 C C . LYS B 1 9 ? 24.891 70.564 105.430 1.00 19.50 26 LYS B C 1
ATOM 1918 O O . LYS B 1 9 ? 25.378 70.046 104.421 1.00 18.72 26 LYS B O 1
ATOM 1937 N N . SER B 1 10 ? 25.076 70.069 106.660 1.00 16.96 27 SER B N 1
ATOM 1938 C CA . SER B 1 10 ? 25.709 68.767 106.829 1.00 18.39 27 SER B CA 1
ATOM 1939 C C . SER B 1 10 ? 24.767 67.686 106.325 1.00 15.74 27 SER B C 1
ATOM 1940 O O . SER B 1 10 ? 23.586 67.672 106.683 1.00 15.99 27 SER B O 1
ATOM 1982 N N . ALA B 1 13 ? 23.858 61.995 108.900 1.00 15.90 30 ALA B N 1
ATOM 1983 C CA . ALA B 1 13 ? 22.649 61.738 109.670 1.00 17.78 30 ALA B CA 1
ATOM 1984 C C . ALA B 1 13 ? 22.963 61.573 111.154 1.00 19.89 30 ALA B C 1
ATOM 1985 O O . ALA B 1 13 ? 24.040 61.116 111.537 1.00 18.56 30 ALA B O 1
ATOM 1992 N N . ALA B 1 14 ? 22.005 61.969 111.996 1.00 27.00 31 ALA B N 1
ATOM 1993 C CA . ALA B 1 14 ? 22.171 61.862 113.443 1.00 28.84 31 ALA B CA 1
ATOM 1994 C C . ALA B 1 14 ? 21.771 60.458 113.886 1.00 26.16 31 ALA B C 1
ATOM 1995 O O . ALA B 1 14 ? 20.750 60.246 114.546 1.00 27.77 31 ALA B O 1
ATOM 2002 N N . VAL B 1 15 ? 22.592 59.490 113.482 1.00 25.42 32 VAL B N 1
ATOM 2003 C CA . VAL B 1 15 ? 22.433 58.087 113.864 1.00 20.94 32 VAL B CA 1
ATOM 2004 C C . VAL B 1 15 ? 23.799 57.509 114.189 1.00 18.84 32 VAL B C 1
ATOM 2005 O O . VAL B 1 15 ? 24.835 58.067 113.807 1.00 20.33 32 VAL B O 1
ATOM 2018 N N . PRO B 1 16 ? 23.830 56.359 114.870 1.00 19.83 33 PRO B N 1
ATOM 2019 C CA . PRO B 1 16 ? 25.113 55.672 115.079 1.00 19.18 33 PRO B CA 1
ATOM 2020 C C . PRO B 1 16 ? 25.717 55.205 113.761 1.00 18.96 33 PRO B C 1
ATOM 2021 O O . PRO B 1 16 ? 25.002 54.893 112.805 1.00 17.34 33 PRO B O 1
ATOM 2032 N N . GLU B 1 17 ? 27.051 55.178 113.715 1.00 18.82 34 GLU B N 1
ATOM 2033 C CA . GLU B 1 17 ? 27.752 54.610 112.574 1.00 17.55 34 GLU B CA 1
ATOM 2034 C C . GLU B 1 17 ? 27.329 53.161 112.323 1.00 18.60 34 GLU B C 1
ATOM 2035 O O . GLU B 1 17 ? 27.107 52.361 113.248 1.00 19.16 34 GLU B O 1
ATOM 2047 N N . TRP B 1 18 ? 27.188 52.839 111.044 1.00 17.84 35 TRP B N 1
ATOM 2048 C CA . TRP B 1 18 ? 26.903 51.480 110.621 1.00 17.43 35 TRP B CA 1
ATOM 2049 C C . TRP B 1 18 ? 28.197 50.682 110.608 1.00 14.96 35 TRP B C 1
ATOM 2050 O O . TRP B 1 18 ? 29.188 51.090 109.995 1.00 13.48 35 TRP B O 1
ATOM 2071 N N . THR B 1 19 ? 28.186 49.534 111.268 1.00 16.33 36 THR B N 1
ATOM 2072 C CA . THR B 1 19 ? 29.354 48.664 111.301 1.00 16.56 36 THR B CA 1
ATOM 2073 C C . THR B 1 19 ? 29.157 47.559 110.277 1.00 15.73 36 THR B C 1
ATOM 2074 O O . THR B 1 19 ? 28.116 46.899 110.264 1.00 17.06 36 THR B O 1
ATOM 2085 N N . ILE B 1 20 ? 30.148 47.387 109.406 1.00 16.96 37 ILE B N 1
ATOM 2086 C CA . ILE B 1 20 ? 30.161 46.290 108.448 1.00 12.88 37 ILE B CA 1
ATOM 2087 C C . ILE B 1 20 ? 30.885 45.129 109.130 1.00 16.38 37 ILE B C 1
ATOM 2088 O O . ILE B 1 20 ? 32.064 45.228 109.477 1.00 15.96 37 ILE B O 1
ATOM 2104 N N . THR B 1 21 ? 30.167 44.053 109.388 1.00 15.61 38 THR B N 1
ATOM 2105 C CA . THR B 1 21 ? 30.690 42.978 110.226 1.00 19.76 38 THR B CA 1
ATOM 2106 C C . THR B 1 21 ? 31.159 41.783 109.401 1.00 18.76 38 THR B C 1
ATOM 2107 O O . THR B 1 21 ? 30.541 41.420 108.399 1.00 18.00 38 THR B O 1
ATOM 2118 N N . ASN B 1 22 ? 32.244 41.162 109.857 1.00 18.88 39 ASN B N 1
ATOM 2119 C CA . ASN B 1 22 ? 32.704 39.876 109.334 1.00 20.65 39 ASN B CA 1
ATOM 2120 C C . ASN B 1 22 ? 32.821 39.882 107.811 1.00 17.76 39 ASN B C 1
ATOM 2121 O O . ASN B 1 22 ? 32.470 38.913 107.134 1.00 22.26 39 ASN B O 1
ATOM 2132 N N . LEU B 1 23 ? 33.367 40.968 107.271 1.00 19.17 40 LEU B N 1
ATOM 2133 C CA . LEU B 1 23 ? 33.483 41.132 105.824 1.00 18.99 40 LEU B CA 1
ATOM 2134 C C . LEU B 1 23 ? 34.539 40.192 105.234 1.00 17.91 40 LEU B C 1
ATOM 2135 O O . LEU B 1 23 ? 35.683 40.136 105.694 1.00 19.51 40 LEU B O 1
ATOM 2151 N N . LYS B 1 24 ? 34.152 39.479 104.187 1.00 18.83 41 LYS B N 1
ATOM 2152 C CA . LYS B 1 24 ? 35.031 38.541 103.498 1.00 18.05 41 LYS B CA 1
ATOM 2153 C C . LYS B 1 24 ? 34.699 38.569 102.012 1.00 18.81 41 LYS B C 1
ATOM 2154 O O . LYS B 1 24 ? 33.524 38.634 101.634 1.00 20.31 41 LYS B O 1
ATOM 2173 N N . ARG B 1 25 ? 35.732 38.503 101.176 1.00 20.13 42 ARG B N 1
ATOM 2174 C CA . ARG B 1 25 ? 35.584 38.265 99.745 1.00 20.62 42 ARG B CA 1
ATOM 2175 C C . ARG B 1 25 ? 36.222 36.933 99.403 1.00 18.48 42 ARG B C 1
ATOM 2176 O O . ARG B 1 25 ? 37.389 36.705 99.730 1.00 21.07 42 ARG B O 1
ATOM 2197 N N . VAL B 1 26 ? 35.484 36.072 98.718 1.00 18.04 43 VAL B N 1
ATOM 2198 C CA . VAL B 1 26 ? 36.050 34.844 98.173 1.00 22.28 43 VAL B CA 1
ATOM 2199 C C . VAL B 1 26 ? 35.708 34.792 96.689 1.00 23.87 43 VAL B C 1
ATOM 2200 O O . VAL B 1 26 ? 34.527 34.853 96.315 1.00 28.01 43 VAL B O 1
ATOM 2213 N N . CYS B 1 27 ? 36.733 34.739 95.841 1.00 23.24 44 CYS B N 1
ATOM 2214 C CA . CYS B 1 27 ? 36.528 34.627 94.405 1.00 27.06 44 CYS B CA 1
ATOM 2215 C C . CYS B 1 27 ? 36.848 33.208 93.947 1.00 25.80 44 CYS B C 1
ATOM 2216 O O . CYS B 1 27 ? 37.679 32.523 94.549 1.00 27.56 44 CYS B O 1
ATOM 2223 N N . ASN B 1 28 ? 36.181 32.757 92.887 1.00 25.78 45 ASN B N 1
ATOM 2224 C CA . ASN B 1 28 ? 36.480 31.426 92.379 1.00 28.46 45 ASN B CA 1
ATOM 2225 C C . ASN B 1 28 ? 37.816 31.442 91.640 1.00 29.07 45 ASN B C 1
ATOM 2226 O O . ASN B 1 28 ? 38.422 32.487 91.402 1.00 25.29 45 ASN B O 1
ATOM 2237 N N . ALA B 1 29 ? 38.283 30.244 91.285 1.00 30.30 46 ALA B N 1
ATOM 2238 C CA . ALA B 1 29 ? 39.645 30.098 90.783 1.00 29.15 46 ALA B CA 1
ATOM 2239 C C . ALA B 1 29 ? 39.880 30.898 89.509 1.00 28.44 46 ALA B C 1
ATOM 2240 O O . ALA B 1 29 ? 40.979 31.432 89.300 1.00 28.63 46 ALA B O 1
ATOM 2247 N N . GLY B 1 30 ? 38.888 30.951 88.622 1.00 23.70 47 GLY B N 1
ATOM 2248 C CA . GLY B 1 30 ? 39.012 31.737 87.407 1.00 25.14 47 GLY B CA 1
ATOM 2249 C C . GLY B 1 30 ? 38.651 33.198 87.535 1.00 25.04 47 GLY B C 1
ATOM 2250 O O . GLY B 1 30 ? 38.724 33.940 86.551 1.00 23.69 47 GLY B O 1
ATOM 2254 N N . ASN B 1 31 ? 38.274 33.643 88.730 1.00 23.62 48 ASN B N 1
ATOM 2255 C CA . ASN B 1 31 ? 37.908 35.038 88.974 1.00 22.35 48 ASN B CA 1
ATOM 2256 C C . ASN B 1 31 ? 36.785 35.476 88.032 1.00 19.29 48 ASN B C 1
ATOM 2257 O O . ASN B 1 31 ? 36.819 36.561 87.436 1.00 16.36 48 ASN B O 1
ATOM 2268 N N . THR B 1 32 ? 35.779 34.613 87.888 1.00 17.39 49 THR B N 1
ATOM 2269 C CA . THR B 1 32 ? 34.546 34.969 87.200 1.00 18.68 49 THR B CA 1
ATOM 2270 C C . THR B 1 32 ? 33.389 35.175 88.166 1.00 21.28 49 THR B C 1
ATOM 2271 O O . THR B 1 32 ? 32.310 35.600 87.738 1.00 22.55 49 THR B O 1
ATOM 2282 N N . SER B 1 33 ? 33.589 34.890 89.450 1.00 20.64 50 SER B N 1
ATOM 2283 C CA . SER B 1 33 ? 32.581 35.109 90.472 1.00 20.73 50 SER B CA 1
ATOM 2284 C C . SER B 1 33 ? 33.284 35.368 91.794 1.00 17.00 50 SER B C 1
ATOM 2285 O O . SER B 1 33 ? 34.205 34.626 92.171 1.00 21.16 50 SER B O 1
ATOM 2293 N N . CYS B 1 34 ? 32.854 36.424 92.485 1.00 19.86 51 CYS B N 1
ATOM 2294 C CA . CYS B 1 34 ? 33.339 36.756 93.816 1.00 21.98 51 CYS B CA 1
ATOM 2295 C C . CYS B 1 34 ? 32.132 36.931 94.714 1.00 21.72 51 CYS B C 1
ATOM 2296 O O . CYS B 1 34 ? 31.222 37.706 94.402 1.00 22.54 51 CYS B O 1
ATOM 2303 N N . THR B 1 35 ? 32.129 36.211 95.812 1.00 18.49 52 THR B N 1
ATOM 2304 C CA . THR B 1 35 ? 31.057 36.276 96.789 1.00 17.97 52 THR B CA 1
ATOM 2305 C C . THR B 1 35 ? 31.555 37.070 97.976 1.00 16.57 52 THR B C 1
ATOM 2306 O O . THR B 1 35 ? 32.533 36.689 98.624 1.00 18.90 52 THR B O 1
ATOM 2317 N N . TRP B 1 36 ? 30.907 38.195 98.240 1.00 16.88 53 TRP B N 1
ATOM 2318 C CA . TRP B 1 36 ? 31.196 38.945 99.430 1.00 14.59 53 TRP B CA 1
ATOM 2319 C C . TRP B 1 36 ? 30.130 38.647 100.463 1.00 16.82 53 TRP B C 1
ATOM 2320 O O . TRP B 1 36 ? 28.932 38.668 100.154 1.00 18.92 53 TRP B O 1
ATOM 2341 N N . THR B 1 37 ? 30.566 38.374 101.680 1.00 17.58 54 THR B N 1
ATOM 2342 C CA . THR B 1 37 ? 29.664 38.132 102.787 1.00 17.31 54 THR B CA 1
ATOM 2343 C C . THR B 1 37 ? 30.030 39.071 103.921 1.00 18.63 54 THR B C 1
ATOM 2344 O O . THR B 1 37 ? 31.215 39.293 104.216 1.00 18.65 54 THR B O 1
ATOM 2355 N N . PHE B 1 38 ? 28.997 39.677 104.494 1.00 15.62 55 PHE B N 1
ATOM 2356 C CA . PHE B 1 38 ? 29.163 40.695 105.514 1.00 13.29 55 PHE B CA 1
ATOM 2357 C C . PHE B 1 38 ? 27.800 40.980 106.128 1.00 14.00 55 PHE B C 1
ATOM 2358 O O . PHE B 1 38 ? 26.757 40.708 105.528 1.00 17.45 55 PHE B O 1
ATOM 2375 N N . GLY B 1 39 ? 27.824 41.544 107.322 1.00 15.99 56 GLY B N 1
ATOM 2376 C CA . GLY B 1 39 ? 26.625 42.067 107.957 1.00 17.84 56 GLY B CA 1
ATOM 2377 C C . GLY B 1 39 ? 26.624 43.583 107.951 1.00 18.92 56 GLY B C 1
ATOM 2378 O O . GLY B 1 39 ? 27.679 44.213 107.909 1.00 17.76 56 GLY B O 1
ATOM 2382 N N . VAL B 1 40 ? 25.434 44.163 107.958 1.00 15.62 57 VAL B N 1
ATOM 2383 C CA . VAL B 1 40 ? 25.254 45.601 108.165 1.00 16.81 57 VAL B CA 1
ATOM 2384 C C . VAL B 1 40 ? 24.609 45.738 109.533 1.00 18.60 57 VAL B C 1
ATOM 2385 O O . VAL B 1 40 ? 23.465 45.300 109.733 1.00 16.04 57 VAL B O 1
ATOM 2398 N N . ASP B 1 41 ? 25.341 46.342 110.469 1.00 15.28 58 ASP B N 1
ATOM 2399 C CA . ASP B 1 41 ? 24.919 46.474 111.867 1.00 14.34 58 ASP B CA 1
ATOM 2400 C C . ASP B 1 41 ? 24.761 47.960 112.162 1.00 18.37 58 ASP B C 1
ATOM 2401 O O . ASP B 1 41 ? 25.759 48.645 112.415 1.00 18.17 58 ASP B O 1
ATOM 2410 N N . THR B 1 42 ? 23.511 48.456 112.110 1.00 15.42 59 THR B N 1
ATOM 2411 C CA . THR B 1 42 ? 23.212 49.861 112.394 1.00 19.35 59 THR B CA 1
ATOM 2412 C C . THR B 1 42 ? 23.086 50.158 113.886 1.00 17.56 59 THR B C 1
ATOM 2413 O O . THR B 1 42 ? 22.967 51.337 114.254 1.00 16.38 59 THR B O 1
ATOM 2424 N N . HIS B 1 43 ? 23.086 49.121 114.732 1.00 15.85 60 HIS B N 1
ATOM 2425 C CA . HIS B 1 43 ? 23.060 49.215 116.197 1.00 14.54 60 HIS B CA 1
ATOM 2426 C C . HIS B 1 43 ? 21.682 49.602 116.719 1.00 16.07 60 HIS B C 1
ATOM 2427 O O . HIS B 1 43 ? 21.223 49.055 117.729 1.00 18.71 60 HIS B O 1
ATOM 2441 N N . LEU B 1 44 ? 21.024 50.536 116.041 1.00 17.04 61 LEU B N 1
ATOM 2442 C CA . LEU B 1 44 ? 19.615 50.837 116.302 1.00 15.20 61 LEU B CA 1
ATOM 2443 C C . LEU B 1 44 ? 18.702 49.645 116.027 1.00 16.99 61 LEU B C 1
ATOM 2444 O O . LEU B 1 44 ? 17.579 49.601 116.539 1.00 17.59 61 LEU B O 1
ATOM 2460 N N . ALA B 1 45 ? 19.122 48.729 115.161 1.00 13.61 62 ALA B N 1
ATOM 2461 C CA . ALA B 1 45 ? 18.403 47.486 114.918 1.00 15.48 62 ALA B CA 1
ATOM 2462 C C . ALA B 1 45 ? 19.403 46.356 114.914 1.00 19.92 62 ALA B C 1
ATOM 2463 O O . ALA B 1 45 ? 20.602 46.563 114.723 1.00 21.63 62 ALA B O 1
ATOM 2470 N N . THR B 1 46 ? 18.892 45.153 115.086 1.00 19.93 63 THR B N 1
ATOM 2471 C CA . THR B 1 46 ? 19.748 43.979 114.947 1.00 22.33 63 THR B CA 1
ATOM 2472 C C . THR B 1 46 ? 20.298 43.886 113.518 1.00 22.11 63 THR B C 1
ATOM 2473 O O . THR B 1 46 ? 19.692 44.357 112.549 1.00 21.47 63 THR B O 1
ATOM 2484 N N . ALA B 1 47 ? 21.481 43.306 113.403 1.00 20.28 64 ALA B N 1
ATOM 2485 C CA . ALA B 1 47 ? 22.214 43.313 112.146 1.00 18.05 64 ALA B CA 1
ATOM 2486 C C . ALA B 1 47 ? 21.506 42.517 111.047 1.00 18.57 64 ALA B C 1
ATOM 2487 O O . ALA B 1 47 ? 20.751 41.568 111.301 1.00 18.95 64 ALA B O 1
ATOM 2494 N N . THR B 1 48 ? 21.768 42.936 109.812 1.00 17.98 65 THR B N 1
ATOM 2495 C CA . THR B 1 48 ? 21.353 42.249 108.598 1.00 21.17 65 THR B CA 1
ATOM 2496 C C . THR B 1 48 ? 22.559 41.533 108.011 1.00 19.94 65 THR B C 1
ATOM 2497 O O . THR B 1 48 ? 23.611 42.149 107.816 1.00 19.55 65 THR B O 1
ATOM 2508 N N . SER B 1 49 ? 22.401 40.247 107.728 1.00 19.99 66 SER B N 1
ATOM 2509 C CA . SER B 1 49 ? 23.437 39.446 107.076 1.00 21.91 66 SER B CA 1
ATOM 2510 C C . SER B 1 49 ? 23.198 39.438 105.578 1.00 18.50 66 SER B C 1
ATOM 2511 O O . SER B 1 49 ? 22.068 39.264 105.124 1.00 21.70 66 SER B O 1
ATOM 2519 N N . CYS B 1 50 ? 24.269 39.587 104.811 1.00 18.27 67 CYS B N 1
ATOM 2520 C CA A CYS B 1 50 ? 24.166 39.731 103.371 0.70 16.99 67 CYS B CA 1
ATOM 2521 C CA B CYS B 1 50 ? 24.167 39.744 103.367 0.30 17.99 67 CYS B CA 1
ATOM 2522 C C . CYS B 1 50 ? 25.150 38.811 102.666 1.00 17.35 67 CYS B C 1
ATOM 2523 O O . CYS B 1 50 ? 26.284 38.624 103.116 1.00 19.61 67 CYS B O 1
ATOM 2535 N N . THR B 1 51 ? 24.702 38.248 101.560 1.00 16.42 68 THR B N 1
ATOM 2536 C CA . THR B 1 51 ? 25.559 37.559 100.608 1.00 18.39 68 THR B CA 1
ATOM 2537 C C . THR B 1 51 ? 25.410 38.301 99.293 1.00 16.67 68 THR B C 1
ATOM 2538 O O . THR B 1 51 ? 24.295 38.419 98.764 1.00 21.25 68 THR B O 1
ATOM 2549 N N . TYR B 1 52 ? 26.531 38.798 98.781 1.00 16.86 69 TYR B N 1
ATOM 2550 C CA . TYR B 1 52 ? 26.583 39.704 97.650 1.00 16.04 69 TYR B CA 1
ATOM 2551 C C . TYR B 1 52 ? 27.525 39.102 96.617 1.00 20.19 69 TYR B C 1
ATOM 2552 O O . TYR B 1 52 ? 28.743 39.099 96.827 1.00 18.31 69 TYR B O 1
ATOM 2570 N N . VAL B 1 53 ? 26.973 38.612 95.501 1.00 18.23 70 VAL B N 1
ATOM 2571 C CA . VAL B 1 53 ? 27.754 37.943 94.467 1.00 18.33 70 VAL B CA 1
ATOM 2572 C C . VAL B 1 53 ? 27.956 38.876 93.270 1.00 17.05 70 VAL B C 1
ATOM 2573 O O . VAL B 1 53 ? 27.000 39.465 92.759 1.00 19.71 70 VAL B O 1
ATOM 2586 N N . VAL B 1 54 ? 29.201 38.986 92.810 1.00 18.52 71 VAL B N 1
ATOM 2587 C CA . VAL B 1 54 ? 29.580 39.776 91.631 1.00 19.76 71 VAL B CA 1
ATOM 2588 C C . VAL B 1 54 ? 30.107 38.794 90.586 1.00 20.86 71 VAL B C 1
ATOM 2589 O O . VAL B 1 54 ? 31.077 38.072 90.845 1.00 19.64 71 VAL B O 1
ATOM 2602 N N . LYS B 1 55 ? 29.476 38.775 89.417 1.00 21.34 72 LYS B N 1
ATOM 2603 C CA . LYS B 1 55 ? 29.848 37.910 88.305 1.00 21.05 72 LYS B CA 1
ATOM 2604 C C . LYS B 1 55 ? 30.419 38.741 87.169 1.00 15.80 72 LYS B C 1
ATOM 2605 O O . LYS B 1 55 ? 30.008 39.877 86.946 1.00 18.63 72 LYS B O 1
ATOM 2624 N N . ALA B 1 56 ? 31.322 38.134 86.408 1.00 16.58 73 ALA B N 1
ATOM 2625 C CA . ALA B 1 56 ? 31.887 38.778 85.230 1.00 18.05 73 ALA B CA 1
ATOM 2626 C C . ALA B 1 56 ? 32.401 37.698 84.293 1.00 16.91 73 ALA B C 1
ATOM 2627 O O . ALA B 1 56 ? 32.656 36.567 84.703 1.00 20.27 73 ALA B O 1
ATOM 2634 N N . ASN B 1 57 ? 32.506 38.048 83.017 1.00 18.51 74 ASN B N 1
ATOM 2635 C CA . ASN B 1 57 ? 33.156 37.146 82.077 1.00 16.48 74 ASN B CA 1
ATOM 2636 C C . ASN B 1 57 ? 34.629 36.946 82.425 1.00 16.56 74 ASN B C 1
ATOM 2637 O O . ASN B 1 57 ? 35.189 35.873 82.137 1.00 18.24 74 ASN B O 1
ATOM 2648 N N . ALA B 1 58 ? 35.260 37.961 83.033 1.00 15.57 75 ALA B N 1
ATOM 2649 C CA . ALA B 1 58 ? 36.630 37.915 83.534 1.00 15.07 75 ALA B CA 1
ATOM 2650 C C . ALA B 1 58 ? 36.789 39.002 84.598 1.00 14.32 75 ALA B C 1
ATOM 2651 O O . ALA B 1 58 ? 36.111 40.027 84.544 1.00 14.78 75 ALA B O 1
ATOM 2658 N N . ASN B 1 59 ? 37.682 38.757 85.557 1.00 14.50 76 ASN B N 1
ATOM 2659 C CA . ASN B 1 59 ? 38.066 39.735 86.575 1.00 15.56 76 ASN B CA 1
ATOM 2660 C C . ASN B 1 59 ? 36.870 40.231 87.391 1.00 15.48 76 ASN B C 1
ATOM 2661 O O . ASN B 1 59 ? 36.662 41.432 87.580 1.00 14.94 76 ASN B O 1
ATOM 2672 N N . ALA B 1 60 ? 36.111 39.289 87.929 1.00 16.16 77 ALA B N 1
ATOM 2673 C CA . ALA B 1 60 ? 35.005 39.648 88.807 1.00 16.29 77 ALA B CA 1
ATOM 2674 C C . ALA B 1 60 ? 35.477 40.505 89.969 1.00 15.92 77 ALA B C 1
ATOM 2675 O O . ALA B 1 60 ? 34.713 41.320 90.488 1.00 15.16 77 ALA B O 1
ATOM 2682 N N . SER B 1 61 ? 36.717 40.322 90.413 1.00 17.99 78 SER B N 1
ATOM 2683 C CA . SER B 1 61 ? 37.218 41.122 91.528 1.00 17.94 78 SER B CA 1
ATOM 2684 C C . SER B 1 61 ? 37.357 42.594 91.159 1.00 17.90 78 SER B C 1
ATOM 2685 O O . SER B 1 61 ? 37.533 43.426 92.051 1.00 18.01 78 SER B O 1
ATOM 2693 N N . GLN B 1 62 ? 37.340 42.921 89.869 1.00 17.25 79 GLN B N 1
ATOM 2694 C CA . GLN B 1 62 ? 37.364 44.302 89.391 1.00 15.23 79 GLN B CA 1
ATOM 2695 C C . GLN B 1 62 ? 36.005 44.781 88.906 1.00 14.29 79 GLN B C 1
ATOM 2696 O O . GLN B 1 62 ? 35.878 45.946 88.526 1.00 17.22 79 GLN B O 1
ATOM 2710 N N . ALA B 1 63 ? 35.004 43.906 88.862 1.00 15.52 80 ALA B N 1
ATOM 2711 C CA . ALA B 1 63 ? 33.738 44.217 88.204 1.00 17.65 80 ALA B CA 1
ATOM 2712 C C . ALA B 1 63 ? 32.835 45.009 89.143 1.00 11.71 80 ALA B C 1
ATOM 2713 O O . ALA B 1 63 ? 32.879 44.849 90.359 1.00 16.94 80 ALA B O 1
ATOM 2720 N N . SER B 1 64 ? 32.003 45.867 88.558 1.00 13.59 81 SER B N 1
ATOM 2721 C CA . SER B 1 64 ? 30.983 46.568 89.321 1.00 15.10 81 SER B CA 1
ATOM 2722 C C . SER B 1 64 ? 29.801 45.644 89.538 1.00 13.17 81 SER B C 1
ATOM 2723 O O . SER B 1 64 ? 29.409 44.889 88.645 1.00 22.48 81 SER B O 1
ATOM 2731 N N . GLY B 1 65 ? 29.276 45.646 90.759 1.00 14.81 82 GLY B N 1
ATOM 2732 C CA . GLY B 1 65 ? 28.243 44.711 91.147 1.00 15.42 82 GLY B CA 1
ATOM 2733 C C . GLY B 1 65 ? 26.955 45.434 91.495 1.00 16.88 82 GLY B C 1
ATOM 2734 O O . GLY B 1 65 ? 26.916 46.661 91.675 1.00 14.65 82 GLY B O 1
ATOM 2738 N N . GLY B 1 66 ? 25.890 44.651 91.555 1.00 14.58 83 GLY B N 1
ATOM 2739 C CA . GLY B 1 66 ? 24.597 45.149 91.968 1.00 15.99 83 GLY B CA 1
ATOM 2740 C C . GLY B 1 66 ? 23.815 45.807 90.863 1.00 14.44 83 GLY B C 1
ATOM 2741 O O . GLY B 1 66 ? 24.262 45.851 89.727 1.00 18.33 83 GLY B O 1
ATOM 2745 N N . PRO B 1 67 ? 22.642 46.345 91.197 1.00 15.73 84 PRO B N 1
ATOM 2746 C CA . PRO B 1 67 ? 22.129 46.331 92.567 1.00 15.54 84 PRO B CA 1
ATOM 2747 C C . PRO B 1 67 ? 21.612 44.986 93.053 1.00 16.97 84 PRO B C 1
ATOM 2748 O O . PRO B 1 67 ? 20.968 44.247 92.323 1.00 19.87 84 PRO B O 1
ATOM 2759 N N . VAL B 1 68 ? 21.905 44.727 94.325 1.00 16.08 85 VAL B N 1
ATOM 2760 C CA . VAL B 1 68 ? 21.479 43.546 95.060 1.00 19.37 85 VAL B CA 1
ATOM 2761 C C . VAL B 1 68 ? 20.686 44.039 96.256 1.00 18.48 85 VAL B C 1
ATOM 2762 O O . VAL B 1 68 ? 21.093 44.996 96.920 1.00 20.59 85 VAL B O 1
ATOM 2775 N N . THR B 1 69 ? 19.575 43.388 96.559 1.00 16.68 86 THR B N 1
ATOM 2776 C CA . THR B 1 69 ? 18.857 43.725 97.780 1.00 18.38 86 THR B CA 1
ATOM 2777 C C . THR B 1 69 ? 19.199 42.735 98.881 1.00 17.55 86 THR B C 1
ATOM 2778 O O . THR B 1 69 ? 19.279 41.522 98.662 1.00 22.13 86 THR B O 1
ATOM 2789 N N . CYS B 1 70 ? 19.391 43.283 100.063 1.00 17.84 87 CYS B N 1
ATOM 2790 C CA A CYS B 1 70 ? 19.707 42.522 101.258 0.70 18.65 87 CYS B CA 1
ATOM 2791 C CA B CYS B 1 70 ? 19.731 42.527 101.266 0.30 19.45 87 CYS B CA 1
ATOM 2792 C C . CYS B 1 70 ? 18.964 43.179 102.408 1.00 19.94 87 CYS B C 1
ATOM 2793 O O . CYS B 1 70 ? 19.327 44.277 102.841 1.00 18.77 87 CYS B O 1
ATOM 2805 N N . GLY B 1 71 ? 17.902 42.534 102.889 1.00 18.87 88 GLY B N 1
ATOM 2806 C CA . GLY B 1 71 ? 17.071 43.168 103.891 1.00 21.90 88 GLY B CA 1
ATOM 2807 C C . GLY B 1 71 ? 16.573 44.523 103.400 1.00 17.47 88 GLY B C 1
ATOM 2808 O O . GLY B 1 71 ? 16.083 44.630 102.269 1.00 20.55 88 GLY B O 1
ATOM 2812 N N . PRO B 1 72 ? 16.684 45.586 104.207 1.00 19.65 89 PRO B N 1
ATOM 2813 C CA . PRO B 1 72 ? 16.252 46.907 103.727 1.00 20.17 89 PRO B CA 1
ATOM 2814 C C . PRO B 1 72 ? 17.242 47.577 102.791 1.00 20.56 89 PRO B C 1
ATOM 2815 O O . PRO B 1 72 ? 16.995 48.706 102.362 1.00 19.21 89 PRO B O 1
ATOM 2826 N N . TYR B 1 73 ? 18.362 46.939 102.478 1.00 15.65 90 TYR B N 1
ATOM 2827 C CA . TYR B 1 73 ? 19.428 47.636 101.775 1.00 13.31 90 TYR B CA 1
ATOM 2828 C C . TYR B 1 73 ? 19.432 47.312 100.286 1.00 13.45 90 TYR B C 1
ATOM 2829 O O . TYR B 1 73 ? 19.095 46.200 99.852 1.00 16.92 90 TYR B O 1
ATOM 2847 N N . THR B 1 74 ? 19.831 48.305 99.509 1.00 15.17 91 THR B N 1
ATOM 2848 C CA . THR B 1 74 ? 20.192 48.133 98.115 1.00 14.50 91 THR B CA 1
ATOM 2849 C C . THR B 1 74 ? 21.681 48.420 98.001 1.00 12.54 91 THR B C 1
ATOM 2850 O O . THR B 1 74 ? 22.151 49.462 98.475 1.00 13.91 91 THR B O 1
ATOM 2861 N N . ILE B 1 75 ? 22.420 47.486 97.401 1.00 12.37 92 ILE B N 1
ATOM 2862 C CA . ILE B 1 75 ? 23.875 47.499 97.446 1.00 12.86 92 ILE B CA 1
ATOM 2863 C C . ILE B 1 75 ? 24.426 47.398 96.037 1.00 15.32 92 ILE B C 1
ATOM 2864 O O . ILE B 1 75 ? 24.042 46.496 95.279 1.00 12.48 92 ILE B O 1
ATOM 2880 N N . THR B 1 76 ? 25.378 48.273 95.722 1.00 14.09 93 THR B N 1
ATOM 2881 C CA . THR B 1 76 ? 26.199 48.195 94.522 1.00 14.14 93 THR B CA 1
ATOM 2882 C C . THR B 1 76 ? 27.657 48.255 94.954 1.00 12.58 93 THR B C 1
ATOM 2883 O O . THR B 1 76 ? 27.974 48.565 96.110 1.00 14.12 93 THR B O 1
ATOM 2894 N N . SER B 1 77 ? 28.555 48.015 94.007 1.00 13.93 94 SER B N 1
ATOM 2895 C CA . SER B 1 77 ? 29.973 48.100 94.314 1.00 14.23 94 SER B CA 1
ATOM 2896 C C . SER B 1 77 ? 30.743 48.485 93.068 1.00 14.58 94 SER B C 1
ATOM 2897 O O . SER B 1 77 ? 30.328 48.197 91.946 1.00 16.19 94 SER B O 1
ATOM 2905 N N . SER B 1 78 ? 31.875 49.141 93.284 1.00 14.62 95 SER B N 1
ATOM 2906 C CA . SER B 1 78 ? 32.755 49.531 92.202 1.00 14.05 95 SER B CA 1
ATOM 2907 C C . SER B 1 78 ? 34.201 49.381 92.646 1.00 13.71 95 SER B C 1
ATOM 2908 O O . SER B 1 78 ? 34.569 49.785 93.752 1.00 13.72 95 SER B O 1
ATOM 2916 N N . TRP B 1 79 ? 35.014 48.803 91.771 1.00 12.72 96 TRP B N 1
ATOM 2917 C CA . TRP B 1 79 ? 36.438 48.640 92.003 1.00 13.78 96 TRP B CA 1
ATOM 2918 C C . TRP B 1 79 ? 37.214 49.732 91.275 1.00 14.63 96 TRP B C 1
ATOM 2919 O O . TRP B 1 79 ? 36.876 50.119 90.149 1.00 14.75 96 TRP B O 1
ATOM 2940 N N . SER B 1 80 ? 38.288 50.192 91.896 1.00 12.86 97 SER B N 1
ATOM 2941 C CA . SER B 1 80 ? 39.122 51.209 91.276 1.00 15.09 97 SER B CA 1
ATOM 2942 C C . SER B 1 80 ? 40.597 50.895 91.373 1.00 15.75 97 SER B C 1
ATOM 2943 O O . SER B 1 80 ? 41.115 50.655 92.468 1.00 15.26 97 SER B O 1
ATOM 2951 N N . GLY B 1 81 ? 41.270 50.984 90.233 1.00 15.43 98 GLY B N 1
ATOM 2952 C CA . GLY B 1 81 ? 42.706 50.865 90.165 1.00 14.05 98 GLY B CA 1
ATOM 2953 C C . GLY B 1 81 ? 43.397 52.200 89.953 1.00 15.31 98 GLY B C 1
ATOM 2954 O O . GLY B 1 81 ? 44.554 52.236 89.526 1.00 17.64 98 GLY B O 1
ATOM 2958 N N . GLN B 1 82 ? 42.708 53.294 90.279 1.00 16.55 99 GLN B N 1
ATOM 2959 C CA . GLN B 1 82 ? 43.209 54.627 89.973 1.00 18.13 99 GLN B CA 1
ATOM 2960 C C . GLN B 1 82 ? 44.562 54.914 90.616 1.00 19.94 99 GLN B C 1
ATOM 2961 O O . GLN B 1 82 ? 45.280 55.789 90.138 1.00 22.51 99 GLN B O 1
ATOM 2975 N N . PHE B 1 83 ? 44.926 54.210 91.686 1.00 16.40 100 PHE B N 1
ATOM 2976 C CA . PHE B 1 83 ? 46.200 54.432 92.360 1.00 19.25 100 PHE B CA 1
ATOM 2977 C C . PHE B 1 83 ? 47.189 53.311 92.081 1.00 19.21 100 PHE B C 1
ATOM 2978 O O . PHE B 1 83 ? 48.181 53.167 92.800 1.00 21.78 100 PHE B O 1
ATOM 2995 N N . GLY B 1 84 ? 46.945 52.525 91.034 1.00 20.34 101 GLY B N 1
ATOM 2996 C CA . GLY B 1 84 ? 47.786 51.399 90.700 1.00 19.46 101 GLY B CA 1
ATOM 2997 C C . GLY B 1 84 ? 47.219 50.107 91.245 1.00 21.04 101 GLY B C 1
ATOM 2998 O O . GLY B 1 84 ? 46.493 50.095 92.233 1.00 19.55 101 GLY B O 1
ATOM 3002 N N . PRO B 1 85 ? 47.559 48.986 90.611 1.00 19.43 102 PRO B N 1
ATOM 3003 C CA . PRO B 1 85 ? 46.958 47.708 91.023 1.00 18.01 102 PRO B CA 1
ATOM 3004 C C . PRO B 1 85 ? 47.286 47.320 92.451 1.00 17.75 102 PRO B C 1
ATOM 3005 O O . PRO B 1 85 ? 46.425 46.745 93.126 1.00 17.31 102 PRO B O 1
ATOM 3016 N N . ASN B 1 86 ? 48.480 47.653 92.962 1.00 19.96 103 ASN B N 1
ATOM 3017 C CA . ASN B 1 86 ? 48.778 47.298 94.341 1.00 18.12 103 ASN B CA 1
ATOM 3018 C C . ASN B 1 86 ? 47.879 48.050 95.314 1.00 18.13 103 ASN B C 1
ATOM 3019 O O . ASN B 1 86 ? 47.699 47.606 96.455 1.00 20.50 103 ASN B O 1
ATOM 3030 N N . ASN B 1 87 ? 47.279 49.149 94.872 1.00 15.82 104 ASN B N 1
ATOM 3031 C CA . ASN B 1 87 ? 46.368 49.931 95.694 1.00 17.18 104 ASN B CA 1
ATOM 3032 C C . ASN B 1 87 ? 44.948 49.878 95.171 1.00 17.38 104 ASN B C 1
ATOM 3033 O O . ASN B 1 87 ? 44.167 50.814 95.383 1.00 17.75 104 ASN B O 1
ATOM 3044 N N . GLY B 1 88 ? 44.573 48.749 94.565 1.00 12.57 105 GLY B N 1
ATOM 3045 C CA . GLY B 1 88 ? 43.185 48.563 94.176 1.00 14.96 105 GLY B CA 1
ATOM 3046 C C . GLY B 1 88 ? 42.281 48.501 95.395 1.00 14.37 105 GLY B C 1
ATOM 3047 O O . GLY B 1 88 ? 42.648 47.966 96.447 1.00 14.86 105 GLY B O 1
ATOM 3051 N N . PHE B 1 89 ? 41.089 49.074 95.253 1.00 13.01 106 PHE B N 1
ATOM 3052 C CA . PHE B 1 89 ? 40.124 49.042 96.340 1.00 14.00 106 PHE B CA 1
ATOM 3053 C C . PHE B 1 89 ? 38.700 48.994 95.788 1.00 13.19 106 PHE B C 1
ATOM 3054 O O . PHE B 1 89 ? 38.400 49.546 94.723 1.00 13.14 106 PHE B O 1
ATOM 3071 N N . THR B 1 90 ? 37.834 48.306 96.530 1.00 13.83 107 THR B N 1
ATOM 3072 C CA . THR B 1 90 ? 36.418 48.181 96.228 1.00 11.97 107 THR B CA 1
ATOM 3073 C C . THR B 1 90 ? 35.619 49.088 97.154 1.00 12.59 107 THR B C 1
ATOM 3074 O O . THR B 1 90 ? 35.831 49.093 98.371 1.00 15.91 107 THR B O 1
ATOM 3085 N N . THR B 1 91 ? 34.689 49.828 96.577 1.00 11.04 108 THR B N 1
ATOM 3086 C CA . THR B 1 91 ? 33.765 50.661 97.328 1.00 12.51 108 THR B CA 1
ATOM 3087 C C . THR B 1 91 ? 32.366 50.120 97.144 1.00 13.04 108 THR B C 1
ATOM 3088 O O . THR B 1 91 ? 31.924 49.911 96.013 1.00 14.78 108 THR B O 1
ATOM 3099 N N . PHE B 1 92 ? 31.692 49.893 98.253 1.00 13.83 109 PHE B N 1
ATOM 3100 C CA . PHE B 1 92 ? 30.282 49.564 98.247 1.00 13.83 109 PHE B CA 1
ATOM 3101 C C . PHE B 1 92 ? 29.464 50.833 98.435 1.00 13.91 109 PHE B C 1
ATOM 3102 O O . PHE B 1 92 ? 29.914 51.806 99.035 1.00 15.44 109 PHE B O 1
ATOM 3119 N N . ALA B 1 93 ? 28.263 50.828 97.879 1.00 14.02 110 ALA B N 1
ATOM 3120 C CA . ALA B 1 93 ? 27.233 51.790 98.235 1.00 14.35 110 ALA B CA 1
ATOM 3121 C C . ALA B 1 93 ? 26.090 51.005 98.849 1.00 13.34 110 ALA B C 1
ATOM 3122 O O . ALA B 1 93 ? 25.497 50.132 98.192 1.00 13.78 110 ALA B O 1
ATOM 3129 N N . VAL B 1 94 ? 25.807 51.282 100.115 1.00 15.01 111 VAL B N 1
ATOM 3130 C CA . VAL B 1 94 ? 24.789 50.554 100.864 1.00 13.96 111 VAL B CA 1
ATOM 3131 C C . VAL B 1 94 ? 23.739 51.589 101.240 1.00 10.93 111 VAL B C 1
ATOM 3132 O O . VAL B 1 94 ? 23.997 52.448 102.092 1.00 15.63 111 VAL B O 1
ATOM 3145 N N . THR B 1 95 ? 22.564 51.499 100.616 1.00 15.30 112 THR B N 1
ATOM 3146 C CA . THR B 1 95 ? 21.477 52.460 100.794 1.00 14.32 112 THR B CA 1
ATOM 3147 C C . THR B 1 95 ? 20.274 51.774 101.424 1.00 15.54 112 THR B C 1
ATOM 3148 O O . THR B 1 95 ? 19.846 50.718 100.957 1.00 14.52 112 THR B O 1
ATOM 3159 N N . ASP B 1 96 ? 19.736 52.373 102.466 1.00 13.93 113 ASP B N 1
ATOM 3160 C CA . ASP B 1 96 ? 18.441 51.980 103.010 1.00 15.83 113 ASP B CA 1
ATOM 3161 C C . ASP B 1 96 ? 17.438 52.954 102.414 1.00 14.76 113 ASP 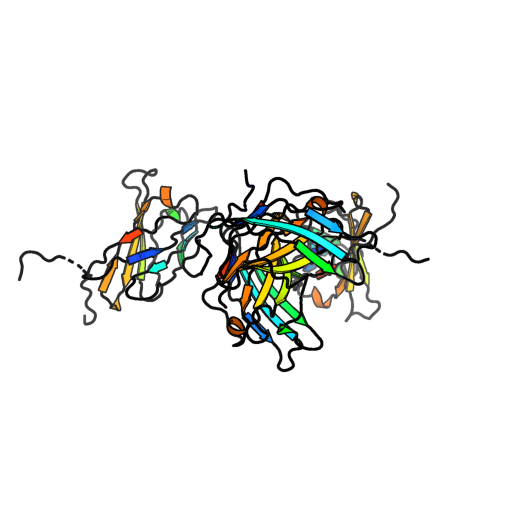B C 1
ATOM 3162 O O . ASP B 1 96 ? 17.338 54.092 102.868 1.00 15.82 113 ASP B O 1
ATOM 3171 N N . PHE B 1 97 ? 16.710 52.500 101.382 1.00 18.33 114 PHE B N 1
ATOM 3172 C CA . PHE B 1 97 ? 15.777 53.368 100.663 1.00 19.06 114 PHE B CA 1
ATOM 3173 C C . PHE B 1 97 ? 14.725 53.940 101.598 1.00 19.02 114 PHE B C 1
ATOM 3174 O O . PHE B 1 97 ? 14.383 55.126 101.519 1.00 19.60 114 PHE B O 1
ATOM 3191 N N . SER B 1 98 ? 14.202 53.116 102.494 1.00 18.81 115 SER B N 1
ATOM 3192 C CA . SER B 1 98 ? 13.118 53.583 103.356 1.00 17.89 115 SER B CA 1
ATOM 3193 C C . SER B 1 98 ? 13.580 54.690 104.307 1.00 20.56 115 SER B C 1
ATOM 3194 O O . SER B 1 98 ? 12.821 55.633 104.565 1.00 23.41 115 SER B O 1
ATOM 3202 N N . LYS B 1 99 ? 14.829 54.629 104.791 1.00 19.86 116 LYS B N 1
ATOM 3203 C CA . LYS B 1 99 ? 15.388 55.630 105.696 1.00 17.29 116 LYS B CA 1
ATOM 3204 C C . LYS B 1 99 ? 16.106 56.771 104.964 1.00 14.71 116 LYS B C 1
ATOM 3205 O O . LYS B 1 99 ? 16.455 57.784 105.589 1.00 17.29 116 LYS B O 1
ATOM 3224 N N . LYS B 1 100 ? 16.295 56.641 103.657 1.00 16.14 117 LYS B N 1
ATOM 3225 C CA . LYS B 1 100 ? 17.052 57.591 102.844 1.00 17.04 117 LYS B CA 1
ATOM 3226 C C . LYS B 1 100 ? 18.456 57.823 103.409 1.00 14.87 117 LYS B C 1
ATOM 3227 O O . LYS B 1 100 ? 18.939 58.953 103.486 1.00 17.10 117 LYS B O 1
ATOM 3246 N N . LEU B 1 101 ? 19.130 56.729 103.769 1.00 16.60 118 LEU B N 1
ATOM 3247 C CA . LEU B 1 101 ? 20.484 56.762 104.312 1.00 14.25 118 LEU B CA 1
ATOM 3248 C C . LEU B 1 101 ? 21.408 55.897 103.473 1.00 16.17 118 LEU B C 1
ATOM 3249 O O . LEU B 1 101 ? 21.023 54.813 103.022 1.00 15.80 118 LEU B O 1
ATOM 3265 N N . ILE B 1 102 ? 22.651 56.332 103.340 1.00 13.60 119 ILE B N 1
ATOM 3266 C CA . ILE B 1 102 ? 23.610 55.645 102.487 1.00 13.93 119 ILE B CA 1
ATOM 3267 C C . ILE B 1 102 ? 24.981 55.698 103.153 1.00 12.47 119 ILE B C 1
ATOM 3268 O O . ILE B 1 102 ? 25.348 56.703 103.766 1.00 13.92 119 ILE B O 1
ATOM 3284 N N . VAL B 1 103 ? 25.722 54.600 103.070 1.00 12.83 120 VAL B N 1
ATOM 3285 C CA . VAL B 1 103 ? 27.128 54.567 103.457 1.00 12.81 120 VAL B CA 1
ATOM 3286 C C . VAL B 1 103 ? 27.927 53.944 102.327 1.00 12.18 120 VAL B C 1
ATOM 3287 O O . VAL B 1 103 ? 27.395 53.227 101.467 1.00 12.56 120 VAL B O 1
ATOM 3300 N N . TRP B 1 104 ? 29.235 54.193 102.374 1.00 13.39 121 TRP B N 1
ATOM 3301 C CA . TRP B 1 104 ? 30.181 53.717 101.365 1.00 14.87 121 TRP B CA 1
ATOM 3302 C C . TRP B 1 104 ? 31.373 53.019 102.004 1.00 16.01 121 TRP B C 1
ATOM 3303 O O . TRP B 1 104 ? 32.468 53.593 102.107 1.00 17.58 121 TRP B O 1
ATOM 3324 N N . PRO B 1 105 ? 31.205 51.772 102.424 1.00 14.69 122 PRO B N 1
ATOM 3325 C CA . PRO B 1 105 ? 32.354 50.999 102.907 1.00 16.08 122 PRO B CA 1
ATOM 3326 C C . PRO B 1 105 ? 33.358 50.762 101.793 1.00 14.20 122 PRO B C 1
ATOM 3327 O O . PRO B 1 105 ? 32.988 50.447 100.659 1.00 18.30 122 PRO B O 1
ATOM 3338 N N . ALA B 1 106 ? 34.642 50.896 102.121 1.00 13.69 123 ALA B N 1
ATOM 3339 C CA . ALA B 1 106 ? 35.696 50.764 101.117 1.00 15.62 123 ALA B CA 1
ATOM 3340 C C . ALA B 1 106 ? 36.824 49.904 101.679 1.00 15.29 123 ALA B C 1
ATOM 3341 O O . ALA B 1 106 ? 37.272 50.139 102.805 1.00 19.38 123 ALA B O 1
ATOM 3348 N N . TYR B 1 107 ? 37.234 48.877 100.920 1.00 13.55 124 TYR B N 1
ATOM 3349 C CA . TYR B 1 107 ? 38.234 47.906 101.347 1.00 12.41 124 TYR B CA 1
ATOM 3350 C C . TYR B 1 107 ? 39.283 47.749 100.256 1.00 14.77 124 TYR B C 1
ATOM 3351 O O . TYR B 1 107 ? 38.940 47.570 99.078 1.00 13.87 124 TYR B O 1
ATOM 3369 N N . THR B 1 108 ? 40.554 47.816 100.643 1.00 17.46 125 THR B N 1
ATOM 3370 C CA . THR B 1 108 ? 41.596 47.585 99.673 1.00 17.28 125 THR B CA 1
ATOM 3371 C C . THR B 1 108 ? 41.686 46.097 99.357 1.00 16.31 125 THR B C 1
ATOM 3372 O O . THR B 1 108 ? 41.295 45.229 100.150 1.00 15.36 125 THR B O 1
ATOM 3383 N N . ASP B 1 109 ? 42.226 45.795 98.179 1.00 16.03 126 ASP B N 1
ATOM 3384 C CA . ASP B 1 109 ? 42.408 44.399 97.822 1.00 17.33 126 ASP B CA 1
ATOM 3385 C C . ASP B 1 109 ? 43.351 43.699 98.790 1.00 16.01 126 ASP B C 1
ATOM 3386 O O . ASP B 1 109 ? 43.178 42.507 99.066 1.00 16.97 126 ASP B O 1
ATOM 3395 N N . VAL B 1 110 ? 44.361 44.405 99.292 1.00 14.98 127 VAL B N 1
ATOM 3396 C CA . VAL B 1 110 ? 45.254 43.821 100.295 1.00 15.76 127 VAL B CA 1
ATOM 3397 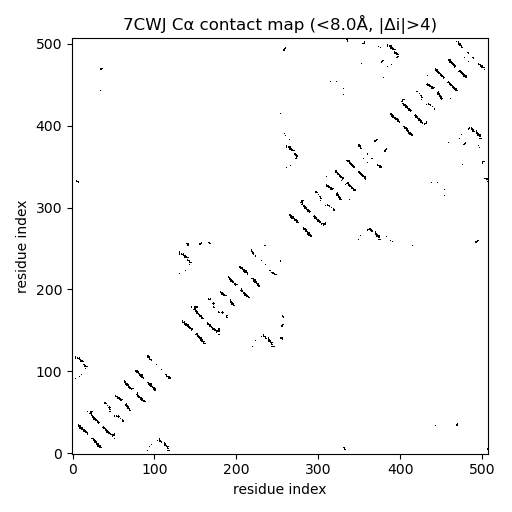C C . VAL B 1 110 ? 44.458 43.325 101.504 1.00 16.03 127 VAL B C 1
ATOM 3398 O O . VAL B 1 110 ? 44.755 42.268 102.076 1.00 21.39 127 VAL B O 1
ATOM 3411 N N . GLN B 1 111 ? 43.414 44.058 101.899 1.00 18.31 128 GLN B N 1
ATOM 3412 C CA . GLN B 1 111 ? 42.657 43.657 103.079 1.00 18.66 128 GLN B CA 1
ATOM 3413 C C . GLN B 1 111 ? 41.851 42.384 102.868 1.00 17.59 128 GLN B C 1
ATOM 3414 O O . GLN B 1 111 ? 41.610 41.648 103.833 1.00 21.01 128 GLN B O 1
ATOM 3428 N N . VAL B 1 112 ? 41.399 42.118 101.643 1.00 16.03 129 VAL B N 1
ATOM 3429 C CA . VAL B 1 112 ? 40.463 41.022 101.388 1.00 17.51 129 VAL B CA 1
ATOM 3430 C C . VAL B 1 112 ? 41.058 39.881 100.567 1.00 19.42 129 VAL B C 1
ATOM 3431 O O . VAL B 1 112 ? 40.431 38.814 100.478 1.00 20.68 129 VAL B O 1
ATOM 3444 N N . GLN B 1 113 ? 42.241 40.039 99.992 1.00 19.33 130 GLN B N 1
ATOM 3445 C CA . GLN B 1 113 ? 42.701 39.055 99.015 1.00 23.56 130 GLN B CA 1
ATOM 3446 C C . GLN B 1 113 ? 42.934 37.682 99.634 1.00 22.47 130 GLN B C 1
ATOM 3447 O O . GLN B 1 113 ? 42.868 36.658 98.931 1.00 22.78 130 GLN B O 1
ATOM 3461 N N . ALA B 1 114 ? 43.244 37.628 100.927 1.00 23.50 131 ALA B N 1
ATOM 3462 C CA . ALA B 1 114 ? 43.512 36.334 101.544 1.00 27.39 131 ALA B CA 1
ATOM 3463 C C . ALA B 1 114 ? 42.260 35.477 101.676 1.00 24.85 131 ALA B C 1
ATOM 3464 O O . ALA B 1 114 ? 42.369 34.289 102.023 1.00 24.43 131 ALA B O 1
ATOM 3471 N N . GLY B 1 115 ? 41.085 36.037 101.395 1.00 28.70 132 GLY B N 1
ATOM 3472 C CA . GLY B 1 115 ? 39.848 35.339 101.647 1.00 26.09 132 GLY B CA 1
ATOM 3473 C C . GLY B 1 115 ? 39.540 35.177 103.107 1.00 27.52 132 GLY B C 1
ATOM 3474 O O . GLY B 1 115 ? 38.742 34.307 103.466 1.00 29.41 132 GLY B O 1
ATOM 3478 N N . LYS B 1 116 ? 40.160 35.983 103.966 1.00 28.40 133 LYS B N 1
ATOM 3479 C CA . LYS B 1 116 ? 39.913 35.935 105.395 1.00 28.91 133 LYS B CA 1
ATOM 3480 C C . LYS B 1 116 ? 39.120 37.160 105.824 1.00 28.87 133 LYS B C 1
ATOM 3481 O O . LYS B 1 116 ? 39.176 38.213 105.186 1.00 28.55 133 LYS B O 1
ATOM 3500 N N . VAL B 1 117 ? 38.382 36.998 106.920 1.00 31.49 134 VAL B N 1
ATOM 3501 C CA . VAL B 1 117 ? 37.553 38.076 107.428 1.00 27.01 134 VAL B CA 1
ATOM 3502 C C . VAL B 1 117 ? 38.414 39.268 107.786 1.00 24.39 134 VAL B C 1
ATOM 3503 O O . VAL B 1 117 ? 39.441 39.141 108.464 1.00 28.42 134 VAL B O 1
ATOM 3516 N N . VAL B 1 118 ? 37.955 40.444 107.388 1.00 23.58 135 VAL B N 1
ATOM 3517 C CA . VAL B 1 118 ? 38.609 41.678 107.789 1.00 19.70 135 VAL B CA 1
ATOM 3518 C C . VAL B 1 118 ? 38.348 41.897 109.271 1.00 22.54 135 VAL B C 1
ATOM 3519 O O . VAL B 1 118 ? 37.212 41.763 109.745 1.00 23.33 135 VAL B O 1
ATOM 3532 N N . SER B 1 119 ? 39.405 42.165 110.021 1.00 22.74 136 SER B N 1
ATOM 3533 C CA . SER B 1 119 ? 39.256 42.564 111.412 1.00 22.97 136 SER B CA 1
ATOM 3534 C C . SER B 1 119 ? 40.244 43.678 111.686 1.00 22.13 136 SER B C 1
ATOM 3535 O O . SER B 1 119 ? 41.378 43.600 111.229 1.00 25.48 136 SER B O 1
ATOM 3543 N N . PRO B 1 120 ? 39.839 44.712 112.431 1.00 23.44 137 PRO B N 1
ATOM 3544 C CA . PRO B 1 120 ? 38.517 44.900 113.036 1.00 20.95 137 PRO B CA 1
ATOM 3545 C C . PRO B 1 120 ? 37.420 45.202 112.034 1.00 18.13 137 PRO B C 1
ATOM 3546 O O . PRO B 1 120 ? 37.699 45.519 110.877 1.00 23.01 137 PRO B O 1
ATOM 3557 N N . ASN B 1 121 ? 36.180 45.082 112.491 1.00 17.52 138 ASN B N 1
ATOM 3558 C CA . ASN B 1 121 ? 35.050 45.569 111.721 1.00 18.36 138 ASN B CA 1
ATOM 3559 C C . ASN B 1 121 ? 35.160 47.072 111.571 1.00 19.46 138 ASN B C 1
ATOM 3560 O O . ASN B 1 121 ? 35.543 47.772 112.506 1.00 22.21 138 ASN B O 1
ATOM 3571 N N . GLN B 1 122 ? 34.829 47.562 110.387 1.00 18.54 139 GLN B N 1
ATOM 3572 C CA . GLN B 1 122 ? 34.947 48.983 110.070 1.00 15.00 139 GLN B CA 1
ATOM 3573 C C . GLN B 1 122 ? 33.567 49.611 110.069 1.00 14.54 139 GLN B C 1
ATOM 3574 O O . GLN B 1 122 ? 32.622 49.044 109.516 1.00 15.75 139 GLN B O 1
ATOM 3588 N N . SER B 1 123 ? 33.453 50.785 110.683 1.00 16.26 140 SER B N 1
ATOM 3589 C CA . SER B 1 123 ? 32.164 51.456 110.782 1.00 14.76 140 SER B CA 1
ATOM 3590 C C . SER B 1 123 ? 32.210 52.793 110.050 1.00 16.13 140 SER B C 1
ATOM 3591 O O . SER B 1 123 ? 33.257 53.451 109.960 1.00 15.37 140 SER B O 1
ATOM 3599 N N . TYR B 1 124 ? 31.038 53.198 109.562 1.00 15.73 141 TYR B N 1
ATOM 3600 C CA . TYR B 1 124 ? 30.896 54.321 108.654 1.00 12.96 141 TYR B CA 1
ATOM 3601 C C . TYR B 1 124 ? 29.679 55.142 109.054 1.00 12.24 141 TYR B C 1
ATOM 3602 O O . TYR B 1 124 ? 28.624 54.584 109.369 1.00 14.59 141 TYR B O 1
ATOM 3620 N N . ALA B 1 125 ? 29.820 56.462 108.985 1.00 15.42 142 ALA B N 1
ATOM 3621 C CA . ALA B 1 125 ? 28.721 57.368 109.292 1.00 16.33 142 ALA B CA 1
ATOM 3622 C C . ALA B 1 125 ? 27.749 57.494 108.120 1.00 14.09 142 ALA B C 1
ATOM 3623 O O . ALA B 1 125 ? 28.166 57.883 107.030 1.00 14.19 142 ALA B O 1
ATOM 3630 N N . PRO B 1 126 ? 26.458 57.217 108.296 1.00 13.81 143 PRO B N 1
ATOM 3631 C CA . PRO B 1 126 ? 25.544 57.347 107.160 1.00 12.29 143 PRO B CA 1
ATOM 3632 C C . PRO B 1 126 ? 25.300 58.795 106.762 1.00 13.57 143 PRO B C 1
ATOM 3633 O O . PRO B 1 126 ? 25.219 59.698 107.595 1.00 15.94 143 PRO B O 1
ATOM 3644 N N . ALA B 1 127 ? 25.131 58.984 105.466 1.00 15.08 144 ALA B N 1
ATOM 3645 C CA . ALA B 1 127 ? 24.715 60.258 104.910 1.00 11.32 144 ALA B CA 1
ATOM 3646 C C . ALA B 1 127 ? 23.253 60.207 104.507 1.00 13.49 144 ALA B C 1
ATOM 3647 O O . ALA B 1 127 ? 22.729 59.156 104.114 1.00 14.68 144 ALA B O 1
ATOM 3654 N N . ASN B 1 128 ? 22.607 61.370 104.590 1.00 14.34 145 ASN B N 1
ATOM 3655 C CA . ASN B 1 128 ? 21.264 61.541 104.044 1.00 15.55 145 ASN B CA 1
ATOM 3656 C C . ASN B 1 128 ? 21.324 61.597 102.520 1.00 14.21 145 ASN B C 1
ATOM 3657 O O . ASN B 1 128 ? 22.206 62.231 101.946 1.00 15.40 145 ASN B O 1
ATOM 3668 N N . LEU B 1 129 ? 20.412 60.882 101.864 1.00 16.39 146 LEU B N 1
ATOM 3669 C CA . LEU B 1 129 ? 20.272 60.950 100.407 1.00 15.39 146 LEU B CA 1
ATOM 3670 C C . LEU B 1 129 ? 18.874 61.467 100.093 1.00 14.60 146 LEU B C 1
ATOM 3671 O O . LEU B 1 129 ? 17.889 60.766 100.381 1.00 17.49 146 LEU B O 1
ATOM 3687 N N . PRO B 1 130 ? 18.716 62.617 99.535 1.00 16.95 147 PRO B N 1
ATOM 3688 C CA . PRO B 1 130 ? 17.370 63.224 99.474 1.00 17.91 147 PRO B CA 1
ATOM 3689 C C . PRO B 1 130 ? 16.519 62.690 98.329 1.00 17.22 147 PRO B C 1
ATOM 3690 O O . PRO B 1 130 ? 16.025 63.430 97.475 1.00 21.25 147 PRO B O 1
ATOM 3701 N N . LEU B 1 131 ? 16.360 61.373 98.308 1.00 17.18 148 LEU B N 1
ATOM 3702 C CA . LEU B 1 131 ? 15.401 60.731 97.430 1.00 20.78 148 LEU B CA 1
ATOM 3703 C C . LEU B 1 131 ? 13.998 61.257 97.701 1.00 23.39 148 LEU B C 1
ATOM 3704 O O . LEU B 1 131 ? 13.662 61.678 98.811 1.00 23.79 148 LEU B O 1
ATOM 3720 N N . GLU B 1 132 ? 13.178 61.230 96.678 1.00 25.37 149 GLU B N 1
ATOM 3721 C CA . GLU B 1 132 ? 11.796 61.671 96.778 1.00 32.35 149 GLU B CA 1
ATOM 3722 C C . GLU B 1 132 ? 10.905 60.438 96.705 1.00 38.07 149 GLU B C 1
ATOM 3723 O O . GLU B 1 132 ? 10.725 59.851 95.631 1.00 41.80 149 GLU B O 1
ATOM 3735 N N . HIS B 1 133 ? 10.379 60.028 97.866 1.00 38.70 150 HIS B N 1
ATOM 3736 C CA . HIS B 1 133 ? 9.399 58.956 97.906 1.00 39.34 150 HIS B CA 1
ATOM 3737 C C . HIS B 1 133 ? 8.076 59.399 97.304 1.00 42.15 150 HIS B C 1
ATOM 3738 O O . HIS B 1 133 ? 7.245 58.548 96.993 1.00 46.05 150 HIS B O 1
ATOM 3752 N N . HIS B 1 134 ? 7.857 60.708 97.145 1.00 48.52 151 HIS B N 1
ATOM 3753 C CA . HIS B 1 134 ? 6.586 61.238 96.658 1.00 52.96 151 HIS B CA 1
ATOM 3754 C C . HIS B 1 134 ? 6.704 61.820 95.255 1.00 57.69 151 HIS B C 1
ATOM 3755 O O . HIS B 1 134 ? 5.850 62.617 94.853 1.00 52.93 151 HIS B O 1
ATOM 3769 N N . HIS B 1 135 ? 7.744 61.444 94.510 1.00 63.30 152 HIS B N 1
ATOM 3770 C CA . HIS B 1 135 ? 8.058 62.041 93.202 1.00 66.66 152 HIS B CA 1
ATOM 3771 C C . HIS B 1 135 ? 7.626 63.505 93.095 1.00 67.42 152 HIS B C 1
ATOM 3772 O O . HIS B 1 135 ? 6.869 63.877 92.198 1.00 67.35 152 HIS B O 1
ATOM 3786 N N . PRO C 1 4 ? 34.082 33.698 109.779 1.00 41.82 21 PRO C N 1
ATOM 3787 C CA . PRO C 1 4 ? 33.788 34.057 108.385 1.00 38.34 21 PRO C CA 1
ATOM 3788 C C . PRO C 1 4 ? 32.306 34.206 108.061 1.00 41.43 21 PRO C C 1
ATOM 3789 O O . PRO C 1 4 ? 31.991 34.187 106.863 1.00 47.98 21 PRO C O 1
ATOM 3800 N N . THR C 1 5 ? 31.427 34.385 109.064 1.00 39.49 22 THR C N 1
ATOM 3801 C CA . THR C 1 5 ? 29.992 34.599 108.782 1.00 33.70 22 THR C CA 1
ATOM 3802 C C . THR C 1 5 ? 29.399 35.665 109.693 1.00 31.34 22 THR C C 1
ATOM 3803 O O . THR C 1 5 ? 29.548 35.575 110.924 1.00 34.70 22 THR C O 1
ATOM 3814 N N . PRO C 1 6 ? 28.666 36.635 109.145 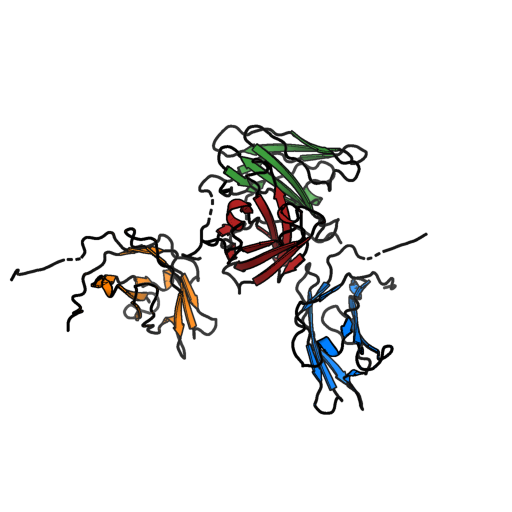1.00 30.52 23 PRO C N 1
ATOM 3815 C CA . PRO C 1 6 ? 27.966 37.586 110.014 1.00 30.36 23 PRO C CA 1
ATOM 3816 C C . PRO C 1 6 ? 26.703 37.013 110.636 1.00 28.62 23 PRO C C 1
ATOM 3817 O O . PRO C 1 6 ? 26.200 37.573 111.613 1.00 29.43 23 PRO C O 1
ATOM 3828 N N . ALA C 1 7 ? 26.186 35.914 110.118 1.00 28.92 24 ALA C N 1
ATOM 3829 C CA . ALA C 1 7 ? 24.883 35.406 110.518 1.00 31.25 24 ALA C CA 1
ATOM 3830 C C . ALA C 1 7 ? 24.930 34.478 111.725 1.00 30.10 24 ALA C C 1
ATOM 3831 O O . ALA C 1 7 ? 23.907 34.292 112.399 1.00 31.77 24 ALA C O 1
ATOM 3838 N N . ASP C 1 8 ? 26.072 33.900 112.031 1.00 24.59 25 ASP C N 1
ATOM 3839 C CA A ASP C 1 8 ? 26.142 32.864 113.042 0.50 22.73 25 ASP C CA 1
ATOM 3840 C CA B ASP C 1 8 ? 26.124 32.864 113.047 0.50 21.34 25 ASP C CA 1
ATOM 3841 C C . ASP C 1 8 ? 26.554 33.456 114.389 1.00 21.01 25 ASP C C 1
ATOM 3842 O O . ASP C 1 8 ? 26.831 34.647 114.522 1.00 24.49 25 ASP C O 1
ATOM 3857 N N . LYS C 1 9 ? 26.580 32.600 115.401 1.00 20.45 26 LYS C N 1
ATOM 3858 C CA . LYS C 1 9 ? 26.924 32.955 116.768 1.00 20.03 26 LYS C CA 1
ATOM 3859 C C . LYS C 1 9 ? 28.037 32.022 117.212 1.00 21.61 26 LYS C C 1
ATOM 3860 O O . LYS C 1 9 ? 27.824 30.805 117.306 1.00 22.55 26 LYS C O 1
ATOM 3879 N N . SER C 1 10 ? 29.222 32.574 117.465 1.00 19.23 27 SER C N 1
ATOM 3880 C CA . SER C 1 10 ? 30.288 31.781 118.061 1.00 19.18 27 SER C CA 1
ATOM 3881 C C . SER C 1 10 ? 29.912 31.391 119.495 1.00 16.80 27 SER C C 1
ATOM 3882 O O . SER C 1 10 ? 29.461 32.223 120.296 1.00 18.68 27 SER C O 1
ATOM 3924 N N . ALA C 1 13 ? 33.945 31.139 124.365 1.00 18.56 30 ALA C N 1
ATOM 3925 C CA . ALA C 1 13 ? 33.941 32.153 125.407 1.00 18.54 30 ALA C CA 1
ATOM 3926 C C . ALA C 1 13 ? 35.234 32.953 125.363 1.00 19.27 30 ALA C C 1
ATOM 3927 O O . ALA C 1 13 ? 36.297 32.435 125.009 1.00 20.11 30 ALA C O 1
ATOM 3934 N N . ALA C 1 14 ? 35.137 34.231 125.738 1.00 19.55 31 ALA C N 1
ATOM 3935 C CA . ALA C 1 14 ? 36.284 35.144 125.735 1.00 19.96 31 ALA C CA 1
ATOM 3936 C C . ALA C 1 14 ? 37.078 35.053 127.040 1.00 19.86 31 ALA C C 1
ATOM 3937 O O . ALA C 1 14 ? 37.189 36.009 127.802 1.00 23.25 31 ALA C O 1
ATOM 3944 N N . VAL C 1 15 ? 37.658 33.880 127.280 1.00 19.86 32 VAL C N 1
ATOM 3945 C CA . VAL C 1 15 ? 38.399 33.553 128.496 1.00 18.86 32 VAL C CA 1
ATOM 3946 C C . VAL C 1 15 ? 39.641 32.767 128.102 1.00 19.05 32 VAL C C 1
ATOM 3947 O O . VAL C 1 15 ? 39.705 32.207 127.001 1.00 20.27 32 VAL C O 1
ATOM 3960 N N . PRO C 1 16 ? 40.639 32.684 128.985 1.00 21.33 33 PRO C N 1
ATOM 3961 C CA . PRO C 1 16 ? 41.823 31.872 128.672 1.00 22.06 33 PRO C CA 1
ATOM 3962 C C . PRO C 1 16 ? 41.476 30.402 128.530 1.00 20.80 33 PRO C C 1
ATOM 3963 O O . PRO C 1 16 ? 40.539 29.902 129.168 1.00 18.42 33 PRO C O 1
ATOM 3974 N N . GLU C 1 17 ? 42.279 29.695 127.720 1.00 17.91 34 GLU C N 1
ATOM 3975 C CA . GLU C 1 17 ? 42.094 28.261 127.589 1.00 19.03 34 GLU C CA 1
ATOM 3976 C C . GLU C 1 17 ? 42.331 27.606 128.939 1.00 17.91 34 GLU C C 1
ATOM 3977 O O . GLU C 1 17 ? 43.133 28.076 129.746 1.00 18.98 34 GLU C O 1
ATOM 3989 N N . TRP C 1 18 ? 41.608 26.521 129.191 1.00 16.13 35 TRP C N 1
ATOM 3990 C CA . TRP C 1 18 ? 41.819 25.706 130.372 1.00 16.32 35 TRP C CA 1
ATOM 3991 C C . TRP C 1 18 ? 42.871 24.650 130.050 1.00 17.54 35 TRP C C 1
ATOM 3992 O O . TRP C 1 18 ? 42.751 23.914 129.061 1.00 17.19 35 TRP C O 1
ATOM 4013 N N . THR C 1 19 ? 43.884 24.561 130.895 1.00 17.83 36 THR C N 1
ATOM 4014 C CA . THR C 1 19 ? 44.904 23.540 130.755 1.00 18.22 36 THR C CA 1
ATOM 4015 C C . THR C 1 19 ? 44.569 22.350 131.642 1.00 15.00 36 THR C C 1
ATOM 4016 O O . THR C 1 19 ? 44.320 22.506 132.842 1.00 19.12 36 THR C O 1
ATOM 4027 N N . ILE C 1 20 ? 44.567 21.163 131.047 1.00 15.29 37 ILE C N 1
ATOM 4028 C CA . ILE C 1 20 ? 44.462 19.923 131.791 1.00 15.43 37 ILE C CA 1
ATOM 4029 C C . ILE C 1 20 ? 45.870 19.468 132.145 1.00 16.32 37 ILE C C 1
ATOM 4030 O O . ILE C 1 20 ? 46.674 19.188 131.252 1.00 18.08 37 ILE C O 1
ATOM 4046 N N . THR C 1 21 ? 46.175 19.402 133.440 1.00 17.52 38 THR C N 1
ATOM 4047 C CA . THR C 1 21 ? 47.544 19.183 133.888 1.00 19.69 38 THR C CA 1
ATOM 4048 C C . THR C 1 21 ? 47.748 17.766 134.402 1.00 20.67 38 THR C C 1
ATOM 4049 O O . THR C 1 21 ? 46.887 17.214 135.096 1.00 18.85 38 THR C O 1
ATOM 4060 N N . ASN C 1 22 ? 48.901 17.188 134.059 1.00 22.03 39 ASN C N 1
ATOM 4061 C CA . ASN C 1 22 ? 49.344 15.902 134.607 1.00 26.43 39 ASN C CA 1
ATOM 4062 C C . ASN C 1 22 ? 48.300 14.794 134.433 1.00 24.04 39 ASN C C 1
ATOM 4063 O O . ASN C 1 22 ? 48.103 13.947 135.315 1.00 24.67 39 ASN C O 1
ATOM 4074 N N . LEU C 1 23 ? 47.676 14.754 133.261 1.00 23.70 40 LEU C N 1
ATOM 4075 C CA . LEU C 1 23 ? 46.645 13.744 132.985 1.00 26.84 40 LEU C CA 1
ATOM 4076 C C . LEU C 1 23 ? 47.246 12.342 132.996 1.00 25.38 40 LEU C C 1
ATOM 4077 O O . LEU C 1 23 ? 48.216 12.068 132.291 1.00 25.84 40 LEU C O 1
ATOM 4093 N N . LYS C 1 24 ? 46.660 11.453 133.796 1.00 22.53 41 LYS C N 1
ATOM 4094 C CA . LYS C 1 24 ? 47.123 10.071 133.954 1.00 23.97 41 LYS C CA 1
ATOM 4095 C C . LYS C 1 24 ? 45.914 9.177 134.185 1.00 19.24 41 LYS C C 1
ATOM 4096 O O . LYS C 1 24 ? 44.959 9.589 134.853 1.00 20.32 41 LYS C O 1
ATOM 4115 N N . ARG C 1 25 ? 45.944 7.976 133.609 1.00 23.07 42 ARG C N 1
ATOM 4116 C CA . ARG C 1 25 ? 44.931 6.948 133.838 1.00 23.16 42 ARG C CA 1
ATOM 4117 C C . ARG C 1 25 ? 45.576 5.693 134.404 1.00 21.63 42 ARG C C 1
ATOM 4118 O O . ARG C 1 25 ? 46.551 5.192 133.845 1.00 23.65 42 ARG C O 1
ATOM 4139 N N . VAL C 1 26 ? 45.000 5.166 135.480 1.00 24.30 43 VAL C N 1
ATOM 4140 C CA . VAL C 1 26 ? 45.410 3.892 136.067 1.00 24.45 43 VAL C CA 1
ATOM 4141 C C . VAL C 1 26 ? 44.172 3.022 136.208 1.00 26.37 43 VAL C C 1
ATOM 4142 O O . VAL C 1 26 ? 43.221 3.409 136.893 1.00 29.45 43 VAL C O 1
ATOM 4155 N N . CYS C 1 27 ? 44.183 1.848 135.583 1.00 25.94 44 CYS C N 1
ATOM 4156 C CA . CYS C 1 27 ? 43.064 0.915 135.676 1.00 25.25 44 CYS C CA 1
ATOM 4157 C C . CYS C 1 27 ? 43.475 -0.268 136.537 1.00 26.54 44 CYS C C 1
ATOM 4158 O O . CYS C 1 27 ? 44.637 -0.668 136.526 1.00 29.73 44 CYS C O 1
ATOM 4165 N N . ASN C 1 28 ? 42.534 -0.784 137.320 1.00 24.83 45 ASN C N 1
ATOM 4166 C CA . ASN C 1 28 ? 42.836 -1.899 138.187 1.00 28.83 45 ASN C CA 1
ATOM 4167 C C . ASN C 1 28 ? 43.096 -3.140 137.338 1.00 31.25 45 ASN C C 1
ATOM 4168 O O . ASN C 1 28 ? 42.925 -3.136 136.109 1.00 29.14 45 ASN C O 1
ATOM 4179 N N . ALA C 1 29 ? 43.544 -4.209 138.006 1.00 31.06 46 ALA C N 1
ATOM 4180 C CA . ALA C 1 29 ? 44.044 -5.377 137.286 1.00 31.93 46 ALA C CA 1
ATOM 4181 C C . ALA C 1 29 ? 42.995 -5.945 136.339 1.00 34.18 46 ALA C C 1
ATOM 4182 O O . ALA C 1 29 ? 43.327 -6.413 135.244 1.00 36.44 46 ALA C O 1
ATOM 4189 N N . GLY C 1 30 ? 41.723 -5.903 136.736 1.00 32.05 47 GLY C N 1
ATOM 4190 C CA . GLY C 1 30 ? 40.667 -6.511 135.955 1.00 31.39 47 GLY C CA 1
ATOM 4191 C C . GLY C 1 30 ? 39.977 -5.585 134.986 1.00 27.48 47 GLY C C 1
ATOM 4192 O O . GLY C 1 30 ? 39.010 -5.995 134.343 1.00 26.22 47 GLY C O 1
ATOM 4196 N N . ASN C 1 31 ? 40.434 -4.338 134.877 1.00 25.13 48 ASN C N 1
ATOM 4197 C CA . ASN C 1 31 ? 39.775 -3.324 134.052 1.00 20.81 48 ASN C CA 1
ATOM 4198 C C . ASN C 1 31 ? 38.288 -3.204 134.388 1.00 20.99 48 ASN C C 1
ATOM 4199 O O . ASN C 1 31 ? 37.431 -3.119 133.505 1.00 23.34 48 ASN C O 1
ATOM 4210 N N . THR C 1 32 ? 37.977 -3.212 135.689 1.00 19.73 49 THR C N 1
ATOM 4211 C CA . THR C 1 32 ? 36.646 -2.873 136.170 1.00 20.34 49 THR C CA 1
ATOM 4212 C C . THR C 1 32 ? 36.604 -1.503 136.819 1.00 18.98 49 THR C C 1
ATOM 4213 O O . THR C 1 32 ? 35.515 -1.033 137.164 1.00 20.89 49 THR C O 1
ATOM 4224 N N . SER C 1 33 ? 37.758 -0.856 136.992 1.00 20.26 50 SER C N 1
ATOM 4225 C CA . SER C 1 33 ? 37.807 0.494 137.542 1.00 20.90 50 SER C CA 1
ATOM 4226 C C . SER C 1 33 ? 39.037 1.184 136.989 1.00 23.89 50 SER C C 1
ATOM 4227 O O . SER C 1 33 ? 40.132 0.613 137.036 1.00 27.21 50 SER C O 1
ATOM 4235 N N . CYS C 1 34 ? 38.855 2.398 136.462 1.00 18.83 51 CYS C N 1
ATOM 4236 C CA . CYS C 1 34 ? 39.953 3.249 136.018 1.00 21.34 51 CYS C CA 1
ATOM 4237 C C . CYS C 1 34 ? 39.890 4.557 136.775 1.00 18.38 51 CYS C C 1
ATOM 4238 O O . CYS C 1 34 ? 38.824 5.182 136.866 1.00 19.14 51 CYS C O 1
ATOM 4245 N N . THR C 1 35 ? 41.034 4.968 137.307 1.00 21.47 52 THR C N 1
ATOM 4246 C CA . THR C 1 35 ? 41.160 6.221 138.025 1.00 20.81 52 THR C CA 1
ATOM 4247 C C . THR C 1 35 ? 41.968 7.176 137.162 1.00 20.76 52 THR C C 1
ATOM 4248 O O . THR C 1 35 ? 43.146 6.920 136.864 1.00 23.00 52 THR C O 1
ATOM 4259 N N . TRP C 1 36 ? 41.322 8.249 136.736 1.00 19.31 53 TRP C N 1
ATOM 4260 C CA . TRP C 1 36 ? 41.993 9.335 136.040 1.00 18.19 53 TRP C CA 1
ATOM 4261 C C . TRP C 1 36 ? 42.278 10.460 137.022 1.00 19.63 53 TRP C C 1
ATOM 4262 O O . TRP C 1 36 ? 41.403 10.868 137.795 1.00 20.29 53 TRP C O 1
ATOM 4283 N N . THR C 1 37 ? 43.496 10.965 136.985 1.00 19.34 54 THR C N 1
ATOM 4284 C CA . THR C 1 37 ? 43.866 12.088 137.827 1.00 18.10 54 THR C CA 1
ATOM 4285 C C . THR C 1 37 ? 44.406 13.203 136.940 1.00 19.81 54 THR C C 1
ATOM 4286 O O . THR C 1 37 ? 45.134 12.947 135.970 1.00 17.99 54 THR C O 1
ATOM 4297 N N . PHE C 1 38 ? 44.008 14.435 137.256 1.00 18.91 55 PHE C N 1
ATOM 4298 C CA . PHE C 1 38 ? 44.421 15.602 136.488 1.00 16.47 55 PHE C CA 1
ATOM 4299 C C . PHE C 1 38 ? 44.064 16.874 137.243 1.00 17.11 55 PHE C C 1
ATOM 4300 O O . PHE C 1 38 ? 43.222 16.878 138.140 1.00 19.09 55 PHE C O 1
ATOM 4317 N N . GLY C 1 39 ? 44.697 17.959 136.834 1.00 17.64 56 GLY C N 1
ATOM 4318 C CA . GLY C 1 39 ? 44.276 19.258 137.286 1.00 15.35 56 GLY C CA 1
ATOM 4319 C C . GLY C 1 39 ? 43.568 20.020 136.188 1.00 17.39 56 GLY C C 1
ATOM 4320 O O . GLY C 1 39 ? 43.779 19.740 135.002 1.00 17.25 56 GLY C O 1
ATOM 4324 N N . VAL C 1 40 ? 42.722 20.981 136.566 1.00 17.32 57 VAL C N 1
ATOM 4325 C CA . VAL C 1 40 ? 42.079 21.900 135.636 1.00 19.72 57 VAL C CA 1
ATOM 4326 C C . VAL C 1 40 ? 42.546 23.303 136.013 1.00 17.75 57 VAL C C 1
ATOM 4327 O O . VAL C 1 40 ? 42.215 23.810 137.092 1.00 19.41 57 VAL C O 1
ATOM 4340 N N . ASP C 1 41 ? 43.330 23.926 135.129 1.00 17.11 58 ASP C N 1
ATOM 4341 C CA . ASP C 1 41 ? 43.916 25.249 135.359 1.00 16.55 58 ASP C CA 1
ATOM 4342 C C . ASP C 1 41 ? 43.257 26.226 134.394 1.00 17.77 58 ASP C C 1
ATOM 4343 O O . ASP C 1 41 ? 43.545 26.214 133.190 1.00 17.95 58 ASP C O 1
ATOM 4352 N N . THR C 1 42 ? 42.352 27.059 134.927 1.00 16.73 59 THR C N 1
ATOM 4353 C CA . THR C 1 42 ? 41.682 28.102 134.162 1.00 17.76 59 THR C CA 1
ATOM 4354 C C . THR C 1 42 ? 42.528 29.343 133.949 1.00 16.14 59 THR C C 1
ATOM 4355 O O . THR C 1 42 ? 42.116 30.203 133.170 1.00 16.98 59 THR C O 1
ATOM 4366 N N . HIS C 1 43 ? 43.666 29.457 134.638 1.00 16.28 60 HIS C N 1
ATOM 4367 C CA . HIS C 1 43 ? 44.539 30.633 134.638 1.00 17.86 60 HIS C CA 1
ATOM 4368 C C . HIS C 1 43 ? 43.883 31.850 135.268 1.00 14.09 60 HIS C C 1
ATOM 4369 O O . HIS C 1 43 ? 44.462 32.936 135.209 1.00 17.01 60 HIS C O 1
ATOM 4383 N N . LEU C 1 44 ? 42.697 31.694 135.896 1.00 15.40 61 LEU C N 1
ATOM 4384 C CA . LEU C 1 44 ? 42.041 32.766 136.631 1.00 14.36 61 LEU C CA 1
ATOM 4385 C C . LEU C 1 44 ? 41.890 32.487 138.125 1.00 15.83 61 LEU C C 1
ATOM 4386 O O . LEU C 1 44 ? 41.409 33.365 138.868 1.00 18.24 61 LEU C O 1
ATOM 4402 N N . ALA C 1 45 ? 42.265 31.293 138.579 1.00 18.67 62 ALA C N 1
ATOM 4403 C CA . ALA C 1 45 ? 42.162 30.874 139.966 1.00 18.19 62 ALA C CA 1
ATOM 4404 C C . ALA C 1 45 ? 43.141 29.722 140.142 1.00 17.88 62 ALA C C 1
ATOM 4405 O O . ALA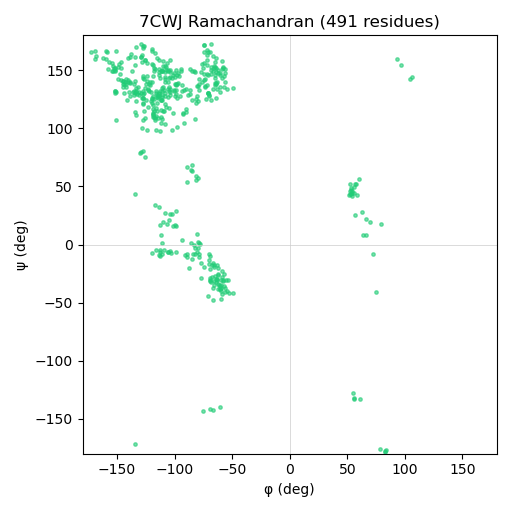 C 1 45 ? 43.628 29.154 139.163 1.00 19.02 62 ALA C O 1
ATOM 4412 N N . THR C 1 46 ? 43.434 29.375 141.394 1.00 18.77 63 THR C N 1
ATOM 4413 C CA . THR C 1 46 ? 44.285 28.211 141.607 1.00 17.82 63 THR C CA 1
ATOM 4414 C C . THR C 1 46 ? 43.663 27.012 140.914 1.00 18.82 63 THR C C 1
ATOM 4415 O O . THR C 1 46 ? 42.436 26.889 140.817 1.00 21.40 63 THR C O 1
ATOM 4426 N N . ALA C 1 47 ? 44.521 26.123 140.426 1.00 18.17 64 ALA C N 1
ATOM 4427 C CA . ALA C 1 47 ? 44.035 24.972 139.675 1.00 18.12 64 ALA C CA 1
ATOM 4428 C C . ALA C 1 47 ? 43.273 24.019 140.581 1.00 17.17 64 ALA C C 1
ATOM 4429 O O . ALA C 1 47 ? 43.534 23.923 141.780 1.00 21.02 64 ALA C O 1
ATOM 4436 N N . THR C 1 48 ? 42.313 23.316 139.996 1.00 17.79 65 THR C N 1
ATOM 4437 C CA . THR C 1 48 ? 41.519 22.332 140.709 1.00 18.32 65 THR C CA 1
ATOM 4438 C C . THR C 1 48 ? 42.095 20.948 140.458 1.00 19.93 65 THR C C 1
ATOM 4439 O O . THR C 1 48 ? 42.221 20.531 139.308 1.00 22.27 65 THR C O 1
ATOM 4450 N N . SER C 1 49 ? 42.401 20.221 141.527 1.00 18.34 66 SER C N 1
ATOM 4451 C CA . SER C 1 49 ? 42.913 18.859 141.409 1.00 19.80 66 SER C CA 1
ATOM 4452 C C . SER C 1 49 ? 41.738 17.885 141.419 1.00 22.82 66 SER C C 1
ATOM 4453 O O . SER C 1 49 ? 40.837 18.013 142.251 1.00 27.45 66 SER C O 1
ATOM 4461 N N . CYS C 1 50 ? 41.739 16.923 140.493 1.00 18.98 67 CYS C N 1
ATOM 4462 C CA A CYS C 1 50 ? 40.603 16.030 140.307 0.60 19.48 67 CYS C CA 1
ATOM 4463 C CA B CYS C 1 50 ? 40.593 16.043 140.275 0.40 18.57 67 CYS C CA 1
ATOM 4464 C C . CYS C 1 50 ? 41.025 14.578 140.294 1.00 18.56 67 CYS C C 1
ATOM 4465 O O . CYS C 1 50 ? 42.053 14.218 139.717 1.00 19.68 67 CYS C O 1
ATOM 4478 N N . THR C 1 51 ? 40.215 13.743 140.952 1.00 18.02 68 THR C N 1
ATOM 4479 C CA . THR C 1 51 ? 40.305 12.293 140.871 1.00 19.34 68 THR C CA 1
ATOM 4480 C C . THR C 1 51 ? 38.979 11.805 140.303 1.00 19.19 68 THR C C 1
ATOM 4481 O O . THR C 1 51 ? 37.912 12.093 140.862 1.00 22.51 68 THR C O 1
ATOM 4492 N N . TYR C 1 52 ? 39.043 11.124 139.165 1.00 16.25 69 TYR C N 1
ATOM 4493 C CA . TYR C 1 52 ? 37.861 10.822 138.359 1.00 16.20 69 TYR C CA 1
ATOM 4494 C C . TYR C 1 52 ? 37.854 9.321 138.104 1.00 17.05 69 TYR C C 1
ATOM 4495 O O . TYR C 1 52 ? 38.674 8.805 137.342 1.00 17.96 69 TYR C O 1
ATOM 4513 N N . VAL C 1 53 ? 36.952 8.623 138.774 1.00 16.60 70 VAL C N 1
ATOM 4514 C CA . VAL C 1 53 ? 36.923 7.169 138.777 1.00 16.74 70 VAL C CA 1
ATOM 4515 C C . VAL C 1 53 ? 35.766 6.708 137.899 1.00 16.95 70 VAL C C 1
ATOM 4516 O O . VAL C 1 53 ? 34.623 7.133 138.099 1.00 19.90 70 VAL C O 1
ATOM 4529 N N . VAL C 1 54 ? 36.070 5.830 136.944 1.00 17.40 71 VAL C N 1
ATOM 4530 C CA . VAL C 1 54 ? 35.087 5.205 136.060 1.00 16.93 71 VAL C CA 1
ATOM 4531 C C . VAL C 1 54 ? 35.029 3.724 136.421 1.00 15.37 71 VAL C C 1
ATOM 4532 O O . VAL C 1 54 ? 36.063 3.054 136.411 1.00 16.01 71 VAL C O 1
ATOM 4545 N N . LYS C 1 55 ? 33.829 3.230 136.742 1.00 16.16 72 LYS C N 1
ATOM 4546 C CA . LYS C 1 55 ? 33.598 1.845 137.122 1.00 17.40 72 LYS C CA 1
ATOM 4547 C C . LYS C 1 55 ? 32.765 1.160 136.048 1.00 18.98 72 LYS C C 1
ATOM 4548 O O . LYS C 1 55 ? 31.844 1.769 135.500 1.00 18.48 72 LYS C O 1
ATOM 4567 N N . ALA C 1 56 ? 33.055 -0.119 135.781 1.00 18.85 73 ALA C N 1
ATOM 4568 C CA . ALA C 1 56 ? 32.229 -0.898 134.875 1.00 18.87 73 ALA C CA 1
ATOM 4569 C C . ALA C 1 56 ? 32.359 -2.371 135.220 1.00 18.86 73 ALA C C 1
ATOM 4570 O O . ALA C 1 56 ? 33.342 -2.817 135.821 1.00 19.89 73 ALA C O 1
ATOM 4577 N N . ASN C 1 57 ? 31.346 -3.128 134.841 1.00 17.97 74 ASN C N 1
ATOM 4578 C CA . ASN C 1 57 ? 31.438 -4.565 135.069 1.00 17.41 74 ASN C CA 1
ATOM 4579 C C . ASN C 1 57 ? 32.520 -5.173 134.191 1.00 18.57 74 ASN C C 1
ATOM 4580 O O . ASN C 1 57 ? 33.156 -6.154 134.584 1.00 22.69 74 ASN C O 1
ATOM 4591 N N . ALA C 1 58 ? 32.788 -4.553 133.042 1.00 20.44 75 ALA C N 1
ATOM 4592 C CA . ALA C 1 58 ? 33.852 -4.965 132.155 1.00 18.28 75 ALA C CA 1
ATOM 4593 C C . ALA C 1 58 ? 34.309 -3.765 131.339 1.00 15.93 75 ALA C C 1
ATOM 4594 O O . ALA C 1 58 ? 33.513 -2.867 131.028 1.00 16.44 75 ALA C O 1
ATOM 4601 N N . ASN C 1 59 ? 35.601 -3.775 130.987 1.00 16.14 76 ASN C N 1
ATOM 4602 C CA . ASN C 1 59 ? 36.209 -2.790 130.086 1.00 19.60 76 ASN C CA 1
ATOM 4603 C C . ASN C 1 59 ? 36.025 -1.353 130.592 1.00 18.80 76 ASN C C 1
ATOM 4604 O O . ASN C 1 59 ? 35.556 -0.466 129.865 1.00 19.40 76 ASN C O 1
ATOM 4615 N N . ALA C 1 60 ? 36.401 -1.111 131.846 1.00 16.68 77 ALA C N 1
ATOM 4616 C CA . ALA C 1 60 ? 36.234 0.245 132.386 1.00 18.68 77 ALA C CA 1
ATOM 4617 C C . ALA C 1 60 ? 36.984 1.290 131.552 1.00 21.32 77 ALA C C 1
ATOM 4618 O O . ALA C 1 60 ? 36.550 2.451 131.443 1.00 19.47 77 ALA C O 1
ATOM 4625 N N . SER C 1 61 ? 38.089 0.898 130.934 1.00 20.00 78 SER C N 1
ATOM 4626 C CA . SER C 1 61 ? 38.842 1.822 130.101 1.00 19.90 78 SER C CA 1
ATOM 4627 C C . SER C 1 61 ? 38.072 2.263 128.858 1.00 21.44 78 SER C C 1
ATOM 4628 O O . SER C 1 61 ? 38.423 3.287 128.259 1.00 22.82 78 SER C O 1
ATOM 4636 N N . GLN C 1 62 ? 37.025 1.538 128.467 1.00 22.84 79 GLN C N 1
ATOM 4637 C CA . GLN C 1 62 ? 36.183 1.915 127.339 1.00 24.37 79 GLN C CA 1
ATOM 4638 C C . GLN C 1 62 ? 34.777 2.323 127.764 1.00 23.75 79 GLN C C 1
ATOM 4639 O O . GLN C 1 62 ? 33.910 2.555 126.906 1.00 23.23 79 GLN C O 1
ATOM 4653 N N . ALA C 1 63 ? 34.536 2.444 129.062 1.00 18.65 80 ALA C N 1
ATOM 4654 C CA . ALA C 1 63 ? 33.216 2.758 129.577 1.00 15.89 80 ALA C CA 1
ATOM 4655 C C . ALA C 1 63 ? 32.997 4.259 129.619 1.00 14.42 80 ALA C C 1
ATOM 4656 O O . ALA C 1 63 ? 33.937 5.048 129.781 1.00 20.35 80 ALA C O 1
ATOM 4663 N N . SER C 1 64 ? 31.742 4.646 129.485 1.00 13.91 81 SER C N 1
ATOM 4664 C CA . SER C 1 64 ? 31.397 6.041 129.748 1.00 14.41 81 SER C CA 1
ATOM 4665 C C . SER C 1 64 ? 31.360 6.263 131.244 1.00 17.56 81 SER C C 1
ATOM 4666 O O . SER C 1 64 ? 30.875 5.411 131.998 1.00 23.17 81 SER C O 1
ATOM 4674 N N . GLY C 1 65 ? 31.878 7.408 131.684 1.00 15.96 82 GLY C N 1
ATOM 4675 C CA . GLY C 1 65 ? 32.009 7.695 133.089 1.00 17.83 82 GLY C CA 1
ATOM 4676 C C . GLY C 1 65 ? 31.216 8.931 133.466 1.00 15.97 82 GLY C C 1
ATOM 4677 O O . GLY C 1 65 ? 30.780 9.712 132.609 1.00 15.06 82 GLY C O 1
ATOM 4681 N N . GLY C 1 66 ? 31.053 9.106 134.771 1.00 16.10 83 GLY C N 1
ATOM 4682 C CA . GLY C 1 66 ? 30.447 10.312 135.292 1.00 13.71 83 GLY C CA 1
ATOM 4683 C C . GLY C 1 66 ? 28.949 10.250 135.254 1.00 13.38 83 GLY C C 1
ATOM 4684 O O . GLY C 1 66 ? 28.352 9.263 134.804 1.00 14.66 83 GLY C O 1
ATOM 4688 N N . PRO C 1 67 ? 28.320 11.341 135.665 1.00 16.03 84 PRO C N 1
ATOM 4689 C CA . PRO C 1 67 ? 28.989 12.580 136.069 1.00 12.39 84 PRO C CA 1
ATOM 4690 C C . PRO C 1 67 ? 29.670 12.496 137.445 1.00 14.21 84 PRO C C 1
ATOM 4691 O O . PRO C 1 67 ? 29.172 11.796 138.329 1.00 16.45 84 PRO C O 1
ATOM 4702 N N . VAL C 1 68 ? 30.787 13.211 137.575 1.00 15.17 85 VAL C N 1
ATOM 4703 C CA . VAL C 1 68 ? 31.558 13.391 138.801 1.00 14.79 85 VAL C CA 1
ATOM 4704 C C . VAL C 1 68 ? 31.740 14.890 139.011 1.00 16.09 85 VAL C C 1
ATOM 4705 O O . VAL C 1 68 ? 31.905 15.638 138.040 1.00 17.73 85 VAL C O 1
ATOM 4718 N N . THR C 1 69 ? 31.695 15.334 140.269 1.00 14.21 86 THR C N 1
ATOM 4719 C CA . THR C 1 69 ? 32.026 16.720 140.562 1.00 16.19 86 THR C CA 1
ATOM 4720 C C . THR C 1 69 ? 33.450 16.781 141.076 1.00 17.99 86 THR C C 1
ATOM 4721 O O . THR C 1 69 ? 33.903 15.923 141.847 1.00 18.06 86 THR C O 1
ATOM 4732 N N . CYS C 1 70 ? 34.157 17.784 140.607 1.00 16.75 87 CYS C N 1
ATOM 4733 C CA A CYS C 1 70 ? 35.478 18.085 141.109 0.60 16.11 87 CYS C CA 1
ATOM 4734 C CA B CYS C 1 70 ? 35.518 18.085 141.048 0.40 15.31 87 CYS C CA 1
ATOM 4735 C C . CYS C 1 70 ? 35.557 19.600 141.21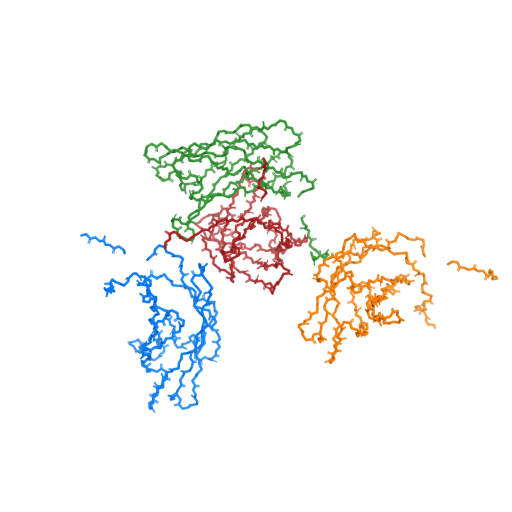0 1.00 17.19 87 CYS C C 1
ATOM 4736 O O . CYS C 1 70 ? 35.610 20.303 140.197 1.00 18.04 87 CYS C O 1
ATOM 4749 N N . GLY C 1 71 ? 35.527 20.111 142.443 1.00 16.75 88 GLY C N 1
ATOM 4750 C CA . GLY C 1 71 ? 35.567 21.550 142.598 1.00 16.77 88 GLY C CA 1
ATOM 4751 C C . GLY C 1 71 ? 34.358 22.138 141.908 1.00 16.10 88 GLY C C 1
ATOM 4752 O O . GLY C 1 71 ? 33.239 21.615 142.048 1.00 16.62 88 GLY C O 1
ATOM 4756 N N . PRO C 1 72 ? 34.540 23.188 141.105 1.00 15.36 89 PRO C N 1
ATOM 4757 C CA . PRO C 1 72 ? 33.405 23.781 140.394 1.00 17.01 89 PRO C CA 1
ATOM 4758 C C . PRO C 1 72 ? 32.984 23.043 139.132 1.00 17.86 89 PRO C C 1
ATOM 4759 O O . PRO C 1 72 ? 32.138 23.567 138.398 1.00 20.39 89 PRO C O 1
ATOM 4770 N N . TYR C 1 73 ? 33.529 21.858 138.860 1.00 16.00 90 TYR C N 1
ATOM 4771 C CA . TYR C 1 73 ? 33.300 21.173 137.599 1.00 13.45 90 TYR C CA 1
ATOM 4772 C C . TYR C 1 73 ? 32.403 19.965 137.789 1.00 14.44 90 TYR C C 1
ATOM 4773 O O . TYR C 1 73 ? 32.511 19.236 138.783 1.00 18.51 90 TYR C O 1
ATOM 4791 N N . THR C 1 74 ? 31.546 19.752 136.807 1.00 15.02 91 THR C N 1
ATOM 4792 C CA . THR C 1 74 ? 30.890 18.469 136.616 1.00 16.08 91 THR C CA 1
ATOM 4793 C C . THR C 1 74 ? 31.468 17.832 135.354 1.00 14.72 91 THR C C 1
ATOM 4794 O O . THR C 1 74 ? 31.656 18.516 134.339 1.00 14.30 91 THR C O 1
ATOM 4805 N N . ILE C 1 75 ? 31.780 16.524 135.428 1.00 11.10 92 ILE C N 1
ATOM 4806 C CA . ILE C 1 75 ? 32.658 15.864 134.458 1.00 11.49 92 ILE C CA 1
ATOM 4807 C C . ILE C 1 75 ? 32.061 14.523 134.056 1.00 12.98 92 ILE C C 1
ATOM 4808 O O . ILE C 1 75 ? 31.679 13.732 134.920 1.00 13.73 92 ILE C O 1
ATOM 4824 N N . THR C 1 76 ? 32.008 14.276 132.744 1.00 13.78 93 THR C N 1
ATOM 4825 C CA . THR C 1 76 ? 31.684 12.985 132.164 1.00 11.71 93 THR C CA 1
ATOM 4826 C C . THR C 1 76 ? 32.774 12.609 131.167 1.00 12.68 93 THR C C 1
ATOM 4827 O O . THR C 1 76 ? 33.657 13.404 130.823 1.00 13.28 93 THR C O 1
ATOM 4838 N N . SER C 1 77 ? 32.708 11.366 130.698 1.00 13.23 94 SER C N 1
ATOM 4839 C CA . SER C 1 77 ? 33.668 10.904 129.714 1.00 12.97 94 SER C CA 1
ATOM 4840 C C . SER C 1 77 ? 33.025 9.808 128.875 1.00 13.80 94 SER C C 1
ATOM 4841 O O . SER C 1 77 ? 32.104 9.115 129.322 1.00 15.02 94 SER C O 1
ATOM 4849 N N . SER C 1 78 ? 33.487 9.698 127.642 1.00 13.48 95 SER C N 1
ATOM 4850 C CA . SER C 1 78 ? 33.013 8.660 126.734 1.00 12.77 95 SER C CA 1
ATOM 4851 C C . SER C 1 78 ? 34.160 8.206 125.852 1.00 12.51 95 SER C C 1
ATOM 4852 O O . SER C 1 78 ? 34.933 9.027 125.358 1.00 14.64 95 SER C O 1
ATOM 4860 N N . TRP C 1 79 ? 34.260 6.901 125.640 1.00 14.35 96 TRP C N 1
ATOM 4861 C CA . TRP C 1 79 ? 35.298 6.319 124.793 1.00 14.11 96 TRP C CA 1
ATOM 4862 C C . TRP C 1 79 ? 34.677 5.931 123.460 1.00 11.49 96 TRP C C 1
ATOM 4863 O O . TRP C 1 79 ? 33.525 5.479 123.413 1.00 13.26 96 TRP C O 1
ATOM 4884 N N . SER C 1 80 ? 35.431 6.093 122.381 1.00 14.17 97 SER C N 1
ATOM 4885 C CA . SER C 1 80 ? 34.949 5.683 121.077 1.00 14.93 97 SER C CA 1
ATOM 4886 C C . SER C 1 80 ? 36.001 4.895 120.341 1.00 14.45 97 SER C C 1
ATOM 4887 O O . SER C 1 80 ? 37.147 5.337 120.217 1.00 14.15 97 SER C O 1
ATOM 4895 N N . GLY C 1 81 ? 35.591 3.741 119.836 1.00 13.14 98 GLY C N 1
ATOM 4896 C CA . GLY C 1 81 ? 36.416 2.968 118.932 1.00 18.46 98 GLY C CA 1
ATOM 4897 C C . GLY C 1 81 ? 35.929 3.099 117.504 1.00 15.64 98 GLY C C 1
ATOM 4898 O O . GLY C 1 81 ? 36.169 2.215 116.680 1.00 16.83 98 GLY C O 1
ATOM 4902 N N . GLN C 1 82 ? 35.263 4.213 117.191 1.00 12.36 99 GLN C N 1
ATOM 4903 C CA . GLN C 1 82 ? 34.674 4.358 115.856 1.00 15.24 99 GLN C CA 1
ATOM 4904 C C . GLN C 1 82 ? 35.710 4.208 114.736 1.00 16.02 99 GLN C C 1
ATOM 4905 O O . GLN C 1 82 ? 35.359 3.798 113.619 1.00 16.98 99 GLN C O 1
ATOM 4919 N N . PHE C 1 83 ? 36.985 4.484 115.011 1.00 15.86 100 PHE C N 1
ATOM 4920 C CA . PHE C 1 83 ? 38.045 4.352 114.018 1.00 14.32 100 PHE C CA 1
ATOM 4921 C C . PHE C 1 83 ? 38.816 3.042 114.145 1.00 13.43 100 PHE C C 1
ATOM 4922 O O . PHE C 1 83 ? 39.887 2.916 113.541 1.00 17.04 100 PHE C O 1
ATOM 4939 N N . GLY C 1 84 ? 38.264 2.070 114.877 1.00 13.21 101 GLY C N 1
ATOM 4940 C CA . GLY C 1 84 ? 38.957 0.847 115.243 1.00 13.92 101 GLY C CA 1
ATOM 4941 C C . GLY C 1 84 ? 39.384 0.908 116.701 1.00 13.09 101 GLY C C 1
ATOM 4942 O O . GLY C 1 84 ? 39.797 1.963 117.177 1.00 15.60 101 GLY C O 1
ATOM 4946 N N . PRO C 1 85 ? 39.324 -0.208 117.440 1.00 16.17 102 PRO C N 1
ATOM 4947 C CA . PRO C 1 85 ? 39.621 -0.121 118.884 1.00 16.69 102 PRO C CA 1
ATOM 4948 C C . PRO C 1 85 ? 41.042 0.314 119.220 1.00 17.62 102 PRO C C 1
ATOM 4949 O O . PRO C 1 85 ? 41.231 0.968 120.254 1.00 20.05 102 PRO C O 1
ATOM 4960 N N . ASN C 1 86 ? 42.035 0.018 118.376 1.00 14.54 103 ASN C N 1
ATOM 4961 C CA . ASN C 1 86 ? 43.394 0.499 118.625 1.00 15.84 103 ASN C CA 1
ATOM 4962 C C . ASN C 1 86 ? 43.521 1.979 118.331 1.00 19.23 103 ASN C C 1
ATOM 4963 O O . ASN C 1 86 ? 44.464 2.625 118.818 1.00 21.26 103 ASN C O 1
ATOM 4974 N N . ASN C 1 87 ? 42.586 2.522 117.547 1.00 18.28 104 ASN C N 1
ATOM 4975 C CA . ASN C 1 87 ? 42.491 3.950 117.256 1.00 15.83 104 ASN C CA 1
ATOM 4976 C C . ASN C 1 87 ? 41.443 4.625 118.132 1.00 16.34 104 ASN C C 1
ATOM 4977 O O . ASN C 1 87 ? 40.812 5.615 117.729 1.00 13.67 104 ASN C O 1
ATOM 4988 N N . GLY C 1 88 ? 41.228 4.081 119.319 1.00 14.57 105 GLY C N 1
ATOM 4989 C CA . GLY C 1 88 ? 40.249 4.646 120.227 1.00 14.77 105 GLY C CA 1
ATOM 4990 C C . GLY C 1 88 ? 40.699 5.968 120.823 1.00 13.44 105 GLY C C 1
ATOM 4991 O O . GLY C 1 88 ? 41.886 6.300 120.871 1.00 14.43 105 GLY C O 1
ATOM 4995 N N . PHE C 1 89 ? 39.716 6.731 121.287 1.00 13.31 106 PHE C N 1
ATOM 4996 C CA . PHE C 1 89 ? 39.998 7.937 122.057 1.00 13.44 106 PHE C CA 1
ATOM 4997 C C . PHE C 1 89 ? 38.912 8.152 123.103 1.00 12.87 106 PHE C C 1
ATOM 4998 O O . PHE C 1 89 ? 37.749 7.773 122.912 1.00 13.47 106 PHE C O 1
ATOM 5015 N N . THR C 1 90 ? 39.308 8.814 124.192 1.00 13.73 107 THR C N 1
ATOM 5016 C CA . THR C 1 90 ? 38.427 9.162 125.301 1.00 13.91 107 THR C CA 1
ATOM 5017 C C . THR C 1 90 ? 38.186 10.663 125.265 1.00 15.90 107 THR C C 1
ATOM 5018 O O . THR C 1 90 ? 39.139 11.449 125.172 1.00 15.62 107 THR C O 1
ATOM 5029 N N . THR C 1 91 ? 36.923 11.061 125.334 1.00 14.07 108 THR C N 1
ATOM 5030 C CA . THR C 1 91 ? 36.556 12.470 125.383 1.00 13.89 108 THR C CA 1
ATOM 5031 C C . THR C 1 91 ? 36.017 12.745 126.767 1.00 12.46 108 THR C C 1
ATOM 5032 O O . THR C 1 91 ? 35.073 12.089 127.197 1.00 14.97 108 THR C O 1
ATOM 5043 N N . PHE C 1 92 ? 36.581 13.761 127.430 1.00 15.32 109 PHE C N 1
ATOM 5044 C CA . PHE C 1 92 ? 36.012 14.289 128.657 1.00 13.23 109 PHE C CA 1
ATOM 5045 C C . PHE C 1 92 ? 35.136 15.465 128.303 1.00 13.96 109 PHE C C 1
ATOM 5046 O O . PHE C 1 92 ? 35.371 16.140 127.309 1.00 16.86 109 PHE C O 1
ATOM 5063 N N . ALA C 1 93 ? 34.097 15.678 129.107 1.00 12.90 110 ALA C N 1
ATOM 5064 C CA . ALA C 1 93 ? 33.318 16.907 129.078 1.00 13.40 110 ALA C CA 1
ATOM 5065 C C . ALA C 1 93 ? 33.449 17.538 130.461 1.00 13.81 110 ALA C C 1
ATOM 5066 O O . ALA C 1 93 ? 32.939 16.999 131.449 1.00 13.15 110 ALA C O 1
ATOM 5073 N N . VAL C 1 94 ? 34.147 18.669 130.532 1.00 11.96 111 VAL C N 1
ATOM 5074 C CA . VAL C 1 94 ? 34.450 19.331 131.790 1.00 12.37 111 VAL C CA 1
ATOM 5075 C C . VAL C 1 94 ? 33.667 20.634 131.795 1.00 14.30 111 VAL C C 1
ATOM 5076 O O . VAL C 1 94 ? 33.987 21.562 131.040 1.00 15.02 111 VAL C O 1
ATOM 5089 N N . THR C 1 95 ? 32.641 20.703 132.645 1.00 13.52 112 THR C N 1
ATOM 5090 C CA . THR C 1 95 ? 31.720 21.829 132.680 1.00 13.68 112 THR C CA 1
ATOM 5091 C C . THR C 1 95 ? 31.788 22.523 134.032 1.00 13.77 112 THR C C 1
ATOM 5092 O O . THR C 1 95 ? 31.593 21.899 135.085 1.00 16.04 112 THR C O 1
ATOM 5103 N N . ASP C 1 96 ? 32.040 23.825 134.004 1.00 16.25 113 ASP C N 1
ATOM 5104 C CA . ASP C 1 96 ? 31.863 24.633 135.197 1.00 15.05 113 ASP C CA 1
ATOM 5105 C C . ASP C 1 96 ? 30.387 24.974 135.271 1.00 15.65 113 ASP C C 1
ATOM 5106 O O . ASP C 1 96 ? 29.872 25.736 134.446 1.00 15.75 113 ASP C O 1
ATOM 5115 N N . PHE C 1 97 ? 29.695 24.350 136.227 1.00 18.13 114 PHE C N 1
ATOM 5116 C CA . PHE C 1 97 ? 28.238 24.427 136.236 1.00 18.71 114 PHE C CA 1
ATOM 5117 C C . PHE C 1 97 ? 27.731 25.836 136.568 1.00 20.55 114 PHE C C 1
ATOM 5118 O O . PHE C 1 97 ? 26.700 26.255 136.034 1.00 25.26 114 PHE C O 1
ATOM 5135 N N . SER C 1 98 ? 28.454 26.587 137.396 1.00 20.53 115 SER C N 1
ATOM 5136 C CA . SER C 1 98 ? 28.064 27.962 137.725 1.00 24.14 115 SER C CA 1
ATOM 5137 C C . SER C 1 98 ? 28.252 28.909 136.539 1.00 22.14 115 SER C C 1
ATOM 5138 O O . SER C 1 98 ? 27.388 29.747 136.253 1.00 20.45 115 SER C O 1
ATOM 5146 N N . LYS C 1 99 ? 29.382 28.801 135.855 1.00 19.18 116 LYS C N 1
ATOM 5147 C CA . LYS C 1 99 ? 29.728 29.690 134.751 1.00 19.63 116 LYS C CA 1
ATOM 5148 C C . LYS C 1 99 ? 29.136 29.259 133.415 1.00 19.77 116 LYS C C 1
ATOM 5149 O O . LYS C 1 99 ? 29.194 30.030 132.453 1.00 18.60 116 LYS C O 1
ATOM 5168 N N . LYS C 1 100 ? 28.615 28.032 133.328 1.00 17.98 117 LYS C N 1
ATOM 5169 C CA . LYS C 1 100 ? 28.086 27.478 132.083 1.00 19.72 117 LYS C CA 1
ATOM 5170 C C . LYS C 1 100 ? 29.149 27.531 130.986 1.00 15.71 117 LYS C C 1
ATOM 5171 O O . LYS C 1 100 ? 28.898 27.967 129.857 1.00 16.27 117 LYS C O 1
ATOM 5190 N N . LEU C 1 101 ? 30.345 27.047 131.333 1.00 14.22 118 LEU C N 1
ATOM 5191 C CA . LEU C 1 101 ? 31.477 26.944 130.435 1.00 12.34 118 LEU C CA 1
ATOM 5192 C C . LEU C 1 101 ? 31.868 25.483 130.330 1.00 14.28 118 LEU C C 1
ATOM 5193 O O . LEU C 1 101 ? 31.895 24.772 131.337 1.00 16.29 118 LEU C O 1
ATOM 5209 N N . ILE C 1 102 ? 32.218 25.039 129.123 1.00 16.18 119 ILE C N 1
ATOM 5210 C CA . ILE C 1 102 ? 32.508 23.633 128.897 1.00 14.23 119 ILE C CA 1
ATOM 5211 C C . ILE C 1 102 ? 33.704 23.474 127.952 1.00 14.72 119 ILE C C 1
ATOM 5212 O O . ILE C 1 102 ? 33.861 24.228 126.986 1.00 16.42 119 ILE C O 1
ATOM 5228 N N . VAL C 1 103 ? 34.568 22.493 128.257 1.00 14.52 120 VAL C N 1
ATOM 5229 C CA . VAL C 1 103 ? 35.627 22.035 127.351 1.00 13.19 120 VAL C CA 1
ATOM 5230 C C . VAL C 1 103 ? 35.543 20.522 127.215 1.00 13.40 120 VAL C C 1
ATOM 5231 O O . VAL C 1 103 ? 35.049 19.825 128.099 1.00 13.02 120 VAL C O 1
ATOM 5244 N N . TRP C 1 104 ? 36.094 20.021 126.106 1.00 14.20 121 TRP C N 1
ATOM 5245 C CA . TRP C 1 104 ? 36.088 18.603 125.773 1.00 15.60 121 TRP C CA 1
ATOM 5246 C C . TRP C 1 104 ? 37.520 18.167 125.508 1.00 12.85 121 TRP C C 1
ATOM 5247 O O . TRP C 1 104 ? 37.918 17.972 124.354 1.00 18.04 121 TRP C O 1
ATOM 5268 N N . PRO C 1 105 ? 38.323 18.011 126.554 1.00 13.90 122 PRO C N 1
ATOM 5269 C CA . PRO C 1 105 ? 39.645 17.407 126.381 1.00 14.80 122 PRO C CA 1
ATOM 5270 C C . PRO C 1 105 ? 39.498 15.989 125.830 1.00 14.64 122 PRO C C 1
ATOM 5271 O O . PRO C 1 105 ? 38.697 15.189 126.328 1.00 19.80 122 PRO C O 1
ATOM 5282 N N . ALA C 1 106 ? 4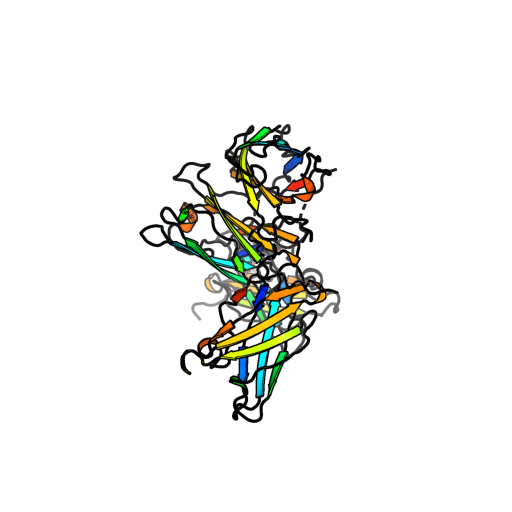0.254 15.672 124.782 1.00 13.61 123 ALA C N 1
ATOM 5283 C CA . ALA C 1 106 ? 40.113 14.383 124.104 1.00 15.65 123 ALA C CA 1
ATOM 5284 C C . ALA C 1 106 ? 41.499 13.794 123.887 1.00 14.47 123 ALA C C 1
ATOM 5285 O O . ALA C 1 106 ? 42.363 14.446 123.290 1.00 18.27 123 ALA C O 1
ATOM 5292 N N . TYR C 1 107 ? 41.706 12.581 124.395 1.00 15.52 124 TYR C N 1
ATOM 5293 C CA . TYR C 1 107 ? 43.000 11.910 124.393 1.00 15.10 124 TYR C CA 1
ATOM 5294 C C . TYR C 1 107 ? 42.887 10.566 123.683 1.00 14.40 124 TYR C C 1
ATOM 5295 O O . TYR C 1 107 ? 41.983 9.769 123.969 1.00 13.69 124 TYR C O 1
ATOM 5313 N N . THR C 1 108 ? 43.834 10.294 122.803 1.00 14.93 125 THR C N 1
ATOM 5314 C CA . THR C 1 108 ? 43.821 9.004 122.143 1.00 15.49 125 THR C CA 1
ATOM 5315 C C . THR C 1 108 ? 44.330 7.931 123.105 1.00 15.36 125 THR C C 1
ATOM 5316 O O . THR C 1 108 ? 45.075 8.199 124.048 1.00 15.25 125 THR C O 1
ATOM 5327 N N . ASP C 1 109 ? 43.915 6.694 122.859 1.00 14.02 126 ASP C N 1
ATOM 5328 C CA . ASP C 1 109 ? 44.360 5.613 123.729 1.00 15.25 126 ASP C CA 1
ATOM 5329 C C . ASP C 1 109 ? 45.891 5.544 123.835 1.00 16.58 126 ASP C C 1
ATOM 5330 O O . ASP C 1 109 ? 46.431 5.296 124.915 1.00 17.84 126 ASP C O 1
ATOM 5339 N N . VAL C 1 110 ? 46.617 5.755 122.740 1.00 19.98 127 VAL C N 1
ATOM 5340 C CA . VAL C 1 110 ? 48.069 5.591 122.838 1.00 19.49 127 VAL C CA 1
ATOM 5341 C C . VAL C 1 110 ? 48.716 6.687 123.673 1.00 19.34 127 VAL C C 1
ATOM 5342 O O . VAL C 1 110 ? 49.862 6.527 124.105 1.00 23.14 127 VAL C O 1
ATOM 5355 N N . GLN C 1 111 ? 47.993 7.762 123.967 1.00 18.98 128 GLN C N 1
ATOM 5356 C CA . GLN C 1 111 ? 48.524 8.807 124.848 1.00 21.43 128 GLN C CA 1
ATOM 5357 C C . GLN C 1 111 ? 48.480 8.398 126.322 1.00 23.13 128 GLN C C 1
ATOM 5358 O O . GLN C 1 111 ? 49.298 8.877 127.117 1.00 23.87 128 GLN C O 1
ATOM 5372 N N . VAL C 1 112 ? 47.530 7.549 126.714 1.00 20.64 129 VAL C N 1
ATOM 5373 C CA . VAL C 1 112 ? 47.267 7.293 128.128 1.00 20.33 129 VAL C CA 1
ATOM 5374 C C . VAL C 1 112 ? 47.465 5.835 128.528 1.00 22.48 129 VAL C C 1
ATOM 5375 O O . VAL C 1 112 ? 47.403 5.526 129.730 1.00 20.94 129 VAL C O 1
ATOM 5388 N N . GLN C 1 113 ? 47.701 4.930 127.588 1.00 23.32 130 GLN C N 1
ATOM 5389 C CA . GLN C 1 113 ? 47.862 3.528 127.948 1.00 34.09 130 GLN C CA 1
ATOM 5390 C C . GLN C 1 113 ? 48.967 3.328 128.977 1.00 33.82 130 GLN C C 1
ATOM 5391 O O . GLN C 1 113 ? 49.948 4.074 129.032 1.00 34.56 130 GLN C O 1
ATOM 5405 N N . ALA C 1 114 ? 48.798 2.283 129.788 1.00 34.83 131 ALA C N 1
ATOM 5406 C CA . ALA C 1 114 ? 49.804 1.823 130.744 1.00 34.92 131 ALA C CA 1
ATOM 5407 C C . ALA C 1 114 ? 50.234 2.905 131.732 1.00 34.75 131 ALA C C 1
ATOM 5408 O O . ALA C 1 114 ? 51.349 2.858 132.250 1.00 36.98 131 ALA C O 1
ATOM 5415 N N . GLY C 1 115 ? 49.386 3.898 132.002 1.00 29.16 132 GLY C N 1
ATOM 5416 C CA . GLY C 1 115 ? 49.670 4.876 133.039 1.00 31.48 132 GLY C CA 1
ATOM 5417 C C . GLY C 1 115 ? 50.636 5.986 132.672 1.00 29.70 132 GLY C C 1
ATOM 5418 O O . GLY C 1 115 ? 51.161 6.636 133.575 1.00 27.89 132 GLY C O 1
ATOM 5422 N N . LYS C 1 116 ? 50.891 6.220 131.381 1.00 28.23 133 LYS C N 1
ATOM 5423 C CA . LYS C 1 116 ? 51.775 7.306 130.952 1.00 27.22 133 LYS C CA 1
ATOM 5424 C C . LYS C 1 116 ? 51.158 8.662 131.273 1.00 25.23 133 LYS C C 1
ATOM 5425 O O . LYS C 1 116 ? 49.987 8.896 130.983 1.00 27.27 133 LYS C O 1
ATOM 5444 N N . VAL C 1 117 ? 51.934 9.582 131.841 1.00 25.56 134 VAL C N 1
ATOM 5445 C CA . VAL C 1 117 ? 51.399 10.926 132.038 1.00 27.58 134 VAL C CA 1
ATOM 5446 C C . VAL C 1 117 ? 51.471 11.661 130.714 1.00 26.09 134 VAL C C 1
ATOM 5447 O O . VAL C 1 117 ? 52.492 11.606 130.023 1.00 27.19 134 VAL C O 1
ATOM 5460 N N . VAL C 1 118 ? 50.375 12.321 130.336 1.00 23.55 135 VAL C N 1
ATOM 5461 C CA . VAL C 1 118 ? 50.362 13.039 129.074 1.00 21.21 135 VAL C CA 1
ATOM 5462 C C . VAL C 1 118 ? 51.221 14.284 129.217 1.00 23.46 135 VAL C C 1
ATOM 5463 O O . VAL C 1 118 ? 51.054 15.071 130.156 1.00 26.69 135 VAL C O 1
ATOM 5476 N N . SER C 1 119 ? 52.192 14.423 128.324 1.00 25.09 136 SER C N 1
ATOM 5477 C CA . SER C 1 119 ? 53.060 15.573 128.315 1.00 24.40 136 SER C CA 1
ATOM 5478 C C . SER C 1 119 ? 53.413 15.930 126.873 1.00 26.72 136 SER C C 1
ATOM 5479 O O . SER C 1 119 ? 53.705 15.053 126.077 1.00 30.69 136 SER C O 1
ATOM 5487 N N . PRO C 1 120 ? 53.372 17.224 126.521 1.00 27.12 137 PRO C N 1
ATOM 5488 C CA . PRO C 1 120 ? 53.046 18.352 127.397 1.00 28.30 137 PRO C CA 1
ATOM 5489 C C . PRO C 1 120 ? 51.574 18.419 127.779 1.00 24.13 137 PRO C C 1
ATOM 5490 O O . PRO C 1 120 ? 50.732 17.728 127.199 1.00 24.83 137 PRO C O 1
ATOM 5501 N N . ASN C 1 121 ? 51.271 19.249 128.767 1.00 21.71 138 ASN C N 1
ATOM 5502 C CA . ASN C 1 121 ? 49.875 19.462 129.139 1.00 20.83 138 ASN C CA 1
ATOM 5503 C C . ASN C 1 121 ? 49.131 20.128 127.990 1.00 18.23 138 ASN C C 1
ATOM 5504 O O . ASN C 1 121 ? 49.653 21.031 127.335 1.00 20.63 138 ASN C O 1
ATOM 5515 N N . GLN C 1 122 ? 47.896 19.677 127.749 1.00 18.42 139 GLN C N 1
ATOM 5516 C CA . GLN C 1 122 ? 47.090 20.149 126.638 1.00 17.58 139 GLN C CA 1
ATOM 5517 C C . GLN C 1 122 ? 46.021 21.090 127.163 1.00 17.17 139 GLN C C 1
ATOM 5518 O O . GLN C 1 122 ? 45.480 20.872 128.255 1.00 18.60 139 GLN C O 1
ATOM 5532 N N . SER C 1 123 ? 45.728 22.137 126.388 1.00 17.50 140 SER C N 1
ATOM 5533 C CA . SER C 1 123 ? 44.749 23.138 126.768 1.00 18.32 140 SER C CA 1
ATOM 5534 C C . SER C 1 123 ? 43.674 23.280 125.696 1.00 18.84 140 SER C C 1
ATOM 5535 O O . SER C 1 123 ? 43.882 22.969 124.512 1.00 18.31 140 SER C O 1
ATOM 5543 N N . TYR C 1 124 ? 42.512 23.774 126.149 1.00 17.93 141 TYR C N 1
ATOM 5544 C CA . TYR C 1 124 ? 41.282 23.762 125.380 1.00 16.86 141 TYR C CA 1
ATOM 5545 C C . TYR C 1 124 ? 40.493 25.048 125.618 1.00 16.01 141 TYR C C 1
ATOM 5546 O O . TYR C 1 124 ? 40.441 25.567 126.742 1.00 18.70 141 TYR C O 1
ATOM 5564 N N . ALA C 1 125 ? 39.861 25.541 124.564 1.00 17.84 142 ALA C N 1
ATOM 5565 C CA . ALA C 1 125 ? 39.084 26.771 124.650 1.00 18.10 142 ALA C CA 1
ATOM 5566 C C . ALA C 1 125 ? 37.666 26.493 125.151 1.00 14.44 142 ALA C C 1
ATOM 5567 O O . ALA C 1 125 ? 36.953 25.689 124.542 1.00 17.37 142 ALA C O 1
ATOM 5574 N N . PRO C 1 126 ? 37.211 27.140 126.224 1.00 14.04 143 PRO C N 1
ATOM 5575 C CA . PRO C 1 126 ? 35.840 26.909 126.688 1.00 16.50 143 PRO C CA 1
ATOM 5576 C C . PRO C 1 126 ? 34.790 27.442 125.737 1.00 16.16 143 PRO C C 1
ATOM 5577 O O . PRO C 1 126 ? 34.953 28.474 125.085 1.00 16.44 143 PRO C O 1
ATOM 5588 N N . ALA C 1 127 ? 33.683 26.727 125.698 1.00 17.44 144 ALA C N 1
ATOM 5589 C CA . ALA C 1 127 ? 32.489 27.154 124.998 1.00 14.56 144 ALA C CA 1
ATOM 5590 C C . ALA C 1 127 ? 31.395 27.456 126.012 1.00 17.52 144 ALA C C 1
ATOM 5591 O O . ALA C 1 127 ? 31.345 26.868 127.101 1.00 16.95 144 ALA C O 1
ATOM 5598 N N . ASN C 1 128 ? 30.536 28.405 125.648 1.00 19.63 145 ASN C N 1
ATOM 5599 C CA . ASN C 1 128 ? 29.318 28.658 126.397 1.00 23.06 145 ASN C CA 1
ATOM 5600 C C . ASN C 1 128 ? 28.324 27.535 126.174 1.00 20.58 145 ASN C C 1
ATOM 5601 O O . ASN C 1 128 ? 28.131 27.078 125.052 1.00 22.33 145 ASN C O 1
ATOM 5612 N N . LEU C 1 129 ? 27.676 27.117 127.251 1.00 20.72 146 LEU C N 1
ATOM 5613 C CA . LEU C 1 129 ? 26.553 26.198 127.209 1.00 21.50 146 LEU C CA 1
ATOM 5614 C C . LEU C 1 129 ? 25.320 26.985 127.628 1.00 26.18 146 LEU C C 1
ATOM 5615 O O . LEU C 1 129 ? 25.277 27.454 128.773 1.00 28.50 146 LEU C O 1
ATOM 5631 N N . PRO C 1 130 ? 24.278 27.201 126.746 1.00 29.95 147 PRO C N 1
ATOM 5632 C CA . PRO C 1 130 ? 23.193 28.143 127.090 1.00 33.02 147 PRO C CA 1
ATOM 5633 C C . PRO C 1 130 ? 22.093 27.508 127.934 1.00 34.84 147 PRO C C 1
ATOM 5634 O O . PRO C 1 130 ? 20.934 27.409 127.520 1.00 37.05 147 PRO C O 1
ATOM 5645 N N . LEU C 1 131 ? 22.455 27.081 129.137 1.00 34.85 148 LEU C N 1
ATOM 5646 C CA . LEU C 1 131 ? 21.494 26.495 130.060 1.00 37.04 148 LEU C CA 1
ATOM 5647 C C . LEU C 1 131 ? 20.986 27.519 131.066 1.00 32.78 148 LEU C C 1
ATOM 5648 O O . LEU C 1 131 ? 21.486 28.648 131.125 1.00 34.72 148 LEU C O 1
ATOM 5664 N N . ALA D 1 7 ? 55.453 24.727 129.556 1.00 40.18 24 ALA D N 1
ATOM 5665 C CA . ALA D 1 7 ? 54.764 25.281 128.392 1.00 37.69 24 ALA D CA 1
ATOM 5666 C C . ALA D 1 7 ? 53.597 24.402 127.960 1.00 34.61 24 ALA D C 1
ATOM 5667 O O . ALA D 1 7 ? 53.779 23.236 127.598 1.00 33.78 24 ALA D O 1
ATOM 5673 N N . ASP D 1 8 ? 52.400 24.982 127.995 1.00 28.78 25 ASP D N 1
ATOM 5674 C CA . ASP D 1 8 ? 51.201 24.309 127.514 1.00 27.47 25 ASP D CA 1
ATOM 5675 C C . ASP D 1 8 ? 51.293 24.037 126.022 1.00 23.35 25 ASP D C 1
ATOM 5676 O O . ASP D 1 8 ? 52.073 24.645 125.306 1.00 28.78 25 ASP D O 1
ATOM 5685 N N . LYS D 1 9 ? 50.470 23.098 125.559 1.00 22.04 26 LYS D N 1
ATOM 5686 C CA . LYS D 1 9 ? 50.289 22.792 124.140 1.00 23.25 26 LYS D CA 1
ATOM 5687 C C . LYS D 1 9 ? 48.797 22.937 123.866 1.00 23.51 26 LYS D C 1
ATOM 5688 O O . LYS D 1 9 ? 48.025 22.022 124.180 1.00 24.61 26 LYS D O 1
ATOM 5707 N N . SER D 1 10 ? 48.379 24.085 123.316 1.00 20.22 27 SER D N 1
ATOM 5708 C CA . SER D 1 10 ? 46.981 24.235 122.934 1.00 21.45 27 SER D CA 1
ATOM 5709 C C . SER D 1 10 ? 46.601 23.197 121.887 1.00 18.16 27 SER D C 1
ATOM 5710 O O . SER D 1 10 ? 47.365 22.918 120.959 1.00 21.84 27 SER D O 1
ATOM 5752 N N . ALA D 1 13 ? 42.831 24.311 116.786 1.00 24.94 30 ALA D N 1
ATOM 5753 C CA . ALA D 1 13 ? 43.386 24.361 115.445 1.00 24.86 30 ALA D CA 1
ATOM 5754 C C . ALA D 1 13 ? 43.281 25.749 114.838 1.00 25.72 30 ALA D C 1
ATOM 5755 O O . ALA D 1 13 ? 42.353 26.512 115.118 1.00 27.03 30 ALA D O 1
ATOM 5762 N N . ALA D 1 14 ? 44.228 26.052 113.957 1.00 24.80 31 ALA D N 1
ATOM 5763 C CA . ALA D 1 14 ? 44.275 27.359 113.302 1.00 28.00 31 ALA D CA 1
ATOM 5764 C C . ALA D 1 14 ? 43.450 27.335 112.017 1.00 28.26 31 ALA D C 1
ATOM 5765 O O . ALA D 1 14 ? 43.955 27.466 110.896 1.00 28.99 31 ALA D O 1
ATOM 5772 N N . VAL D 1 15 ? 42.145 27.178 112.204 1.00 28.39 32 VAL D N 1
ATOM 5773 C CA . VAL D 1 15 ? 41.181 27.149 111.105 1.00 27.01 32 VAL D CA 1
ATOM 5774 C C . VAL D 1 15 ? 39.939 27.915 111.535 1.00 25.61 32 VAL D C 1
ATOM 5775 O O . VAL D 1 15 ? 39.713 28.135 112.733 1.00 27.26 32 VAL D O 1
ATOM 5788 N N . PRO D 1 16 ? 39.122 28.347 110.580 1.00 26.67 33 PRO D N 1
ATOM 5789 C CA . PRO D 1 16 ? 37.860 29.011 110.948 1.00 28.75 33 PRO D CA 1
ATOM 5790 C C . PRO D 1 16 ? 36.968 28.108 111.791 1.00 26.71 33 PRO D C 1
ATOM 5791 O O . PRO D 1 16 ? 36.991 26.882 111.652 1.00 22.80 33 PRO D O 1
ATOM 5802 N N . GLU D 1 17 ? 36.153 28.723 112.655 1.00 24.68 34 GLU D N 1
ATOM 5803 C CA . GLU D 1 17 ? 35.145 27.953 113.376 1.00 23.47 34 GLU D CA 1
ATOM 5804 C C . GLU D 1 17 ? 34.245 27.233 112.380 1.00 22.10 34 GLU D C 1
ATOM 5805 O O . GLU D 1 17 ? 33.975 27.732 111.284 1.00 26.01 34 GLU D O 1
ATOM 5817 N N . TRP D 1 18 ? 33.811 26.029 112.748 1.00 18.06 35 TRP D N 1
ATOM 5818 C CA . TRP D 1 18 ? 32.804 25.325 111.974 1.00 15.57 35 TRP D CA 1
ATOM 5819 C C . TRP D 1 18 ? 31.415 25.745 112.439 1.00 19.34 35 TRP D C 1
ATOM 5820 O O . TRP D 1 18 ? 31.103 25.677 113.636 1.00 18.47 35 TRP D O 1
ATOM 5841 N N . THR D 1 19 ? 30.573 26.127 111.486 1.00 18.78 36 THR D N 1
ATOM 5842 C CA . THR D 1 19 ? 29.186 26.467 111.765 1.00 18.53 36 THR D CA 1
ATOM 5843 C C . THR D 1 19 ? 28.296 25.251 111.556 1.00 18.04 36 THR D C 1
ATOM 5844 O O . THR D 1 19 ? 28.395 24.576 110.527 1.00 17.78 36 THR D O 1
ATOM 5855 N N . ILE D 1 20 ? 27.430 24.977 112.528 1.00 15.74 37 ILE D N 1
ATOM 5856 C CA . ILE D 1 20 ? 26.395 23.956 112.385 1.00 15.65 37 ILE D CA 1
ATOM 5857 C C . ILE D 1 20 ? 25.153 24.676 111.882 1.00 14.93 37 ILE D C 1
ATOM 5858 O O . ILE D 1 20 ? 24.587 25.519 112.585 1.00 18.98 37 ILE D O 1
ATOM 5874 N N . THR D 1 21 ? 24.752 24.386 110.652 1.00 17.14 38 THR D N 1
ATOM 5875 C CA . THR D 1 21 ? 23.688 25.141 110.000 1.00 15.94 38 THR D CA 1
ATOM 5876 C C . THR D 1 21 ? 22.354 24.423 110.139 1.00 17.21 38 THR D C 1
ATOM 5877 O O . THR D 1 21 ? 22.274 23.189 110.043 1.00 18.30 38 THR D O 1
ATOM 5888 N N . ASN D 1 22 ? 21.316 25.212 110.396 1.00 16.79 39 ASN D N 1
ATOM 5889 C CA . ASN D 1 22 ? 19.923 24.760 110.400 1.00 17.29 39 ASN D CA 1
ATOM 5890 C C . ASN D 1 22 ? 19.685 23.542 111.290 1.00 17.70 39 ASN D C 1
ATOM 5891 O O . ASN D 1 22 ? 18.984 22.595 110.913 1.00 17.93 39 ASN D O 1
ATOM 5902 N N . LEU D 1 23 ? 20.227 23.573 112.497 1.00 16.46 40 LEU D N 1
ATOM 5903 C CA . LEU D 1 23 ? 20.110 22.397 113.350 1.00 16.54 40 LEU D CA 1
ATOM 5904 C C . LEU D 1 23 ? 18.668 22.228 113.818 1.00 16.50 40 LEU D C 1
ATOM 5905 O O . LEU D 1 23 ? 18.087 23.129 114.415 1.00 16.99 40 LEU D O 1
ATOM 5921 N N . LYS D 1 24 ? 18.118 21.035 113.618 1.00 15.30 41 LYS D N 1
ATOM 5922 C CA . LYS D 1 24 ? 16.729 20.764 113.950 1.00 16.01 41 LYS D CA 1
ATOM 5923 C C . LYS D 1 24 ? 16.594 19.334 114.464 1.00 15.81 41 LYS D C 1
ATOM 5924 O O . LYS D 1 24 ? 17.213 18.411 113.924 1.00 18.05 41 LYS D O 1
ATOM 5943 N N . ARG D 1 25 ? 15.789 19.162 115.510 1.00 14.06 42 ARG D N 1
ATOM 5944 C CA . ARG D 1 25 ? 15.443 17.847 116.054 1.00 12.79 42 ARG D CA 1
ATOM 5945 C C . ARG D 1 25 ? 13.949 17.655 115.947 1.00 16.65 42 ARG D C 1
ATOM 5946 O O . ARG D 1 25 ? 13.198 18.483 116.457 1.00 17.69 42 ARG D O 1
ATOM 5967 N N . VAL D 1 26 ? 13.527 16.539 115.357 1.00 14.84 43 VAL D N 1
ATOM 5968 C CA . VAL D 1 26 ? 12.127 16.133 115.320 1.00 18.32 43 VAL D CA 1
ATOM 5969 C C . VAL D 1 26 ? 12.040 14.727 115.900 1.00 18.67 43 VAL D C 1
ATOM 5970 O O . VAL D 1 26 ? 12.687 13.808 115.383 1.00 20.10 43 VAL D O 1
ATOM 5983 N N . CYS D 1 27 ? 11.212 14.538 116.932 1.00 17.03 44 CYS D N 1
ATOM 5984 C CA . CYS D 1 27 ? 11.027 13.213 117.521 1.00 16.78 44 CYS D CA 1
ATOM 5985 C C . CYS D 1 27 ? 9.586 12.776 117.347 1.00 20.08 44 CYS D C 1
ATOM 5986 O O . CYS D 1 27 ? 8.671 13.599 117.312 1.00 24.44 44 CYS D O 1
ATOM 5993 N N . ASN D 1 28 ? 9.392 11.474 117.264 1.00 17.92 45 ASN D N 1
ATOM 5994 C CA . ASN D 1 28 ? 8.031 10.973 117.212 1.00 18.93 45 ASN D CA 1
ATOM 5995 C C . ASN D 1 28 ? 7.396 11.071 118.596 1.00 19.01 45 ASN D C 1
ATOM 5996 O O . ASN D 1 28 ? 8.055 11.310 119.601 1.00 21.15 45 ASN D O 1
ATOM 6007 N N . ALA D 1 29 ? 6.069 10.930 118.628 1.00 23.63 46 ALA D N 1
ATOM 6008 C CA . ALA D 1 29 ? 5.316 11.180 119.851 1.00 25.93 46 ALA D CA 1
ATOM 6009 C C . ALA D 1 29 ? 5.694 10.217 120.965 1.00 22.51 46 ALA D C 1
ATOM 6010 O O . ALA D 1 29 ? 5.616 10.575 122.151 1.00 25.53 46 ALA D O 1
ATOM 6017 N N . GLY D 1 30 ? 6.088 8.993 120.605 1.00 20.01 47 GLY D N 1
ATOM 6018 C CA . GLY D 1 30 ? 6.491 7.998 121.570 1.00 19.56 47 GLY D CA 1
ATOM 6019 C C . GLY D 1 30 ? 7.906 8.153 122.066 1.00 19.34 47 GLY D C 1
ATOM 6020 O O . GLY D 1 30 ? 8.314 7.426 122.981 1.00 21.25 47 GLY D O 1
ATOM 6024 N N . ASN D 1 31 ? 8.649 9.084 121.465 1.00 19.40 48 ASN D N 1
ATOM 6025 C CA . ASN D 1 31 ? 10.059 9.298 121.755 1.00 18.19 48 ASN D CA 1
ATOM 6026 C C . ASN D 1 31 ? 10.835 7.996 121.625 1.00 20.73 48 ASN D C 1
ATOM 6027 O O . ASN D 1 31 ? 11.610 7.624 122.498 1.00 20.60 48 ASN D O 1
ATOM 6038 N N . THR D 1 32 ? 10.609 7.303 120.508 1.00 18.12 49 THR D N 1
ATOM 6039 C CA . THR D 1 32 ? 11.382 6.131 120.137 1.00 20.51 49 THR D CA 1
ATOM 6040 C C . THR D 1 32 ? 12.273 6.369 118.926 1.00 20.43 49 THR D C 1
ATOM 6041 O O . THR D 1 32 ? 13.091 5.496 118.591 1.00 20.68 49 THR D O 1
ATOM 6052 N N . SER D 1 33 ? 12.133 7.515 118.264 1.00 21.04 50 SER D N 1
ATOM 6053 C CA . SER D 1 33 ? 12.998 7.914 117.161 1.00 20.93 50 SER D CA 1
ATOM 6054 C C . SER D 1 33 ? 13.081 9.438 117.112 1.00 17.41 50 SER D C 1
ATOM 6055 O O . SER D 1 33 ? 12.048 10.126 117.152 1.00 18.50 50 SER D O 1
ATOM 6063 N N . CYS D 1 34 ? 14.305 9.966 117.014 1.00 15.17 51 CYS D N 1
ATOM 6064 C CA . CYS D 1 34 ? 14.529 11.398 116.848 1.00 15.39 51 CYS D CA 1
ATOM 6065 C C . CYS D 1 34 ? 15.418 11.589 115.635 1.00 14.45 51 CYS D C 1
ATOM 6066 O O . CYS D 1 34 ? 16.470 10.949 115.519 1.00 17.61 51 CYS D O 1
ATOM 6073 N N . THR D 1 35 ? 14.999 12.475 114.743 1.00 15.06 52 THR D N 1
ATOM 6074 C CA . THR D 1 35 ? 15.748 12.776 113.540 1.00 14.36 52 THR D CA 1
ATOM 6075 C C . THR D 1 35 ? 16.351 14.159 113.688 1.00 14.61 52 THR D C 1
ATOM 6076 O O . THR D 1 35 ? 15.621 15.150 113.880 1.00 15.70 52 THR D O 1
ATOM 6087 N N . TRP D 1 36 ? 17.683 14.215 113.604 1.00 15.99 53 TRP D N 1
ATOM 6088 C CA . TRP D 1 36 ? 18.434 15.461 113.621 1.00 17.26 53 TRP D CA 1
ATOM 6089 C C . TRP D 1 36 ? 18.900 15.762 112.207 1.00 16.30 53 TRP D C 1
ATOM 6090 O O . TRP D 1 36 ? 19.452 14.884 111.528 1.00 17.19 53 TRP D O 1
ATOM 6111 N N . THR D 1 37 ? 18.687 16.988 111.773 1.00 14.35 54 THR D N 1
ATOM 6112 C CA . THR D 1 37 ? 19.192 17.450 110.489 1.00 16.78 54 THR D CA 1
ATOM 6113 C C . THR D 1 37 ? 19.987 18.732 110.705 1.00 15.18 54 THR D C 1
ATOM 6114 O O . THR D 1 37 ? 19.644 19.537 111.569 1.00 16.29 54 THR D O 1
ATOM 6125 N N . PHE D 1 38 ? 21.083 18.875 109.955 1.00 15.97 55 PHE D N 1
ATOM 6126 C CA . PHE D 1 38 ? 21.991 20.015 110.053 1.00 15.63 55 PHE D CA 1
ATOM 6127 C C . PHE D 1 38 ? 23.003 19.918 108.924 1.00 14.84 55 PHE D C 1
ATOM 6128 O O . PHE D 1 38 ? 23.145 18.878 108.275 1.00 17.95 55 PHE D O 1
ATOM 6145 N N . GLY D 1 39 ? 23.697 21.025 108.697 1.00 16.57 56 GLY D N 1
ATOM 6146 C CA . GLY D 1 39 ? 24.871 21.023 107.864 1.00 15.67 56 GLY D CA 1
ATOM 6147 C C . GLY D 1 39 ? 26.105 21.371 108.680 1.00 16.63 56 GLY D C 1
ATOM 6148 O O . GLY D 1 39 ? 26.015 21.951 109.773 1.00 18.31 56 GLY D O 1
ATOM 6152 N N . VAL D 1 40 ? 27.272 21.030 108.155 1.00 17.03 57 VAL D N 1
ATOM 6153 C CA . VAL D 1 40 ? 28.550 21.401 108.750 1.00 16.90 57 VAL D CA 1
ATOM 6154 C C . VAL D 1 40 ? 29.260 22.249 107.715 1.00 16.30 57 VAL D C 1
ATOM 6155 O O . VAL D 1 40 ? 29.566 21.759 106.620 1.00 17.98 57 VAL D O 1
ATOM 6168 N N . ASP D 1 41 ? 29.516 23.520 108.058 1.00 14.77 58 ASP D N 1
ATOM 6169 C CA . ASP D 1 41 ? 30.170 24.481 107.167 1.00 19.29 58 ASP D CA 1
ATOM 6170 C C . ASP D 1 41 ? 31.493 24.924 107.786 1.00 19.40 58 ASP D C 1
ATOM 6171 O O . ASP D 1 41 ? 31.500 25.638 108.802 1.00 18.92 58 ASP D O 1
ATOM 6180 N N . THR D 1 42 ? 32.611 24.465 107.194 1.00 18.33 59 THR D N 1
ATOM 6181 C CA . THR D 1 42 ? 33.952 24.775 107.668 1.00 18.15 59 THR D CA 1
ATOM 6182 C C . THR D 1 42 ? 34.456 26.107 107.130 1.00 22.45 59 THR D C 1
ATOM 6183 O O . THR D 1 42 ? 35.518 26.569 107.557 1.00 22.08 59 THR D O 1
ATOM 6194 N N . HIS D 1 43 ? 33.721 26.703 106.200 1.00 24.52 60 HIS D N 1
ATOM 6195 C CA . HIS D 1 43 ? 34.082 27.945 105.525 1.00 25.50 60 HIS D CA 1
ATOM 6196 C C . HIS D 1 43 ? 35.337 27.817 104.691 1.00 27.91 60 HIS D C 1
ATOM 6197 O O . HIS D 1 43 ? 35.819 28.816 104.160 1.00 30.54 60 HIS D O 1
ATOM 6211 N N . LEU D 1 44 ? 35.862 26.611 104.534 1.00 26.75 61 LEU D N 1
ATOM 6212 C CA . LEU D 1 44 ? 36.985 26.362 103.650 1.00 28.98 61 LEU D CA 1
ATOM 6213 C C . LEU D 1 44 ? 36.599 25.494 102.473 1.00 33.97 61 LEU D C 1
ATOM 6214 O O . LEU D 1 44 ? 37.403 25.329 101.554 1.00 37.74 61 LEU D O 1
ATOM 6230 N N . ALA D 1 45 ? 35.400 24.931 102.490 1.00 36.92 62 ALA D N 1
ATOM 6231 C CA . ALA D 1 45 ? 34.936 24.037 101.442 1.00 37.62 62 ALA D CA 1
ATOM 6232 C C . ALA D 1 45 ? 33.424 24.003 101.502 1.00 36.01 62 ALA D C 1
ATOM 6233 O O . ALA D 1 45 ? 32.811 24.483 102.457 1.00 37.10 62 ALA D O 1
ATOM 6240 N N . THR D 1 46 ? 32.830 23.456 100.449 1.00 33.94 63 THR D N 1
ATOM 6241 C CA . THR D 1 46 ? 31.387 23.293 100.414 1.00 33.25 63 THR D CA 1
ATOM 6242 C C . THR D 1 46 ? 30.896 22.646 101.705 1.00 28.41 63 THR D C 1
ATOM 6243 O O . THR D 1 46 ? 31.477 21.678 102.201 1.00 29.36 63 THR D O 1
ATOM 6254 N N . ALA D 1 47 ? 29.823 23.200 102.253 1.00 26.05 64 ALA D N 1
ATOM 6255 C CA . ALA D 1 47 ? 29.212 22.626 103.439 1.00 25.09 64 ALA D CA 1
ATOM 6256 C C . ALA D 1 47 ? 28.646 21.238 103.155 1.00 21.57 64 ALA D C 1
ATOM 6257 O O . ALA D 1 47 ? 28.276 20.901 102.027 1.00 22.91 64 ALA D O 1
ATOM 6264 N N . THR D 1 48 ? 28.589 20.431 104.206 1.00 18.91 65 THR D N 1
ATOM 6265 C CA . THR D 1 48 ? 28.105 19.058 104.174 1.00 16.69 65 THR D CA 1
ATOM 6266 C C . THR D 1 48 ? 26.756 19.005 104.875 1.00 18.97 65 THR D C 1
ATOM 6267 O O . THR D 1 48 ? 26.649 19.418 106.027 1.00 21.18 65 THR D O 1
ATOM 6278 N N . SER D 1 49 ? 25.752 18.442 104.212 1.00 19.88 66 SER D N 1
ATOM 6279 C CA . SER D 1 49 ? 24.416 18.311 104.765 1.00 18.85 66 SER D CA 1
ATOM 6280 C C . SER D 1 49 ? 24.237 16.903 105.336 1.00 17.05 66 SER D C 1
ATOM 6281 O O . SER D 1 49 ? 24.671 15.925 104.725 1.00 18.60 66 SER D O 1
ATOM 6289 N N . CYS D 1 50 ? 23.600 16.800 106.511 1.00 15.29 67 CYS D N 1
ATOM 6290 C CA . CYS D 1 50 ? 23.505 15.525 107.219 1.00 17.04 67 CYS D CA 1
ATOM 6291 C C . CYS D 1 50 ? 22.109 15.299 107.778 1.00 15.61 67 CYS D C 1
ATOM 6292 O O . CYS D 1 50 ? 21.413 16.232 108.173 1.00 17.36 67 CYS D O 1
ATOM 6299 N N . THR D 1 51 ? 21.737 14.019 107.845 1.00 15.16 68 THR D N 1
ATOM 6300 C CA . THR D 1 51 ? 20.549 13.538 108.538 1.00 16.88 68 THR D CA 1
ATOM 6301 C C . THR D 1 51 ? 20.998 12.425 109.469 1.00 14.71 68 THR D C 1
ATOM 6302 O O . THR D 1 51 ? 21.626 11.454 109.022 1.00 19.71 68 THR D O 1
ATOM 6313 N N . TYR D 1 52 ? 20.654 12.556 110.746 1.00 16.68 69 TYR D N 1
ATOM 6314 C CA . TYR D 1 52 ? 21.201 11.724 111.820 1.00 17.05 69 TYR D CA 1
ATOM 6315 C C . TYR D 1 52 ? 20.052 11.258 112.715 1.00 15.59 69 TYR D C 1
ATOM 6316 O O . TYR D 1 52 ? 19.404 12.070 113.382 1.00 15.75 69 TYR D O 1
ATOM 6334 N N . VAL D 1 53 ? 19.786 9.955 112.725 1.00 16.89 70 VAL D N 1
ATOM 6335 C CA . VAL D 1 53 ? 18.612 9.411 113.383 1.00 15.24 70 VAL D CA 1
ATOM 6336 C C . VAL D 1 53 ? 19.057 8.615 114.605 1.00 16.84 70 VAL D C 1
ATOM 6337 O O . VAL D 1 53 ? 19.925 7.733 114.503 1.00 20.84 70 VAL D O 1
ATOM 6350 N N . VAL D 1 54 ? 18.451 8.914 115.752 1.00 15.80 71 VAL D N 1
ATOM 6351 C CA . VAL D 1 54 ? 18.717 8.217 117.006 1.00 16.44 71 VAL D CA 1
ATOM 6352 C C . VAL D 1 54 ? 17.458 7.439 117.360 1.00 19.25 71 VAL D C 1
ATOM 6353 O O . VAL D 1 54 ? 16.368 8.017 117.451 1.00 18.06 71 VAL D O 1
ATOM 6366 N N . LYS D 1 55 ? 17.599 6.132 117.547 1.00 20.71 72 LYS D N 1
ATOM 6367 C CA . LYS D 1 55 ? 16.466 5.286 117.891 1.00 19.45 72 LYS D CA 1
ATOM 6368 C C . LYS D 1 55 ? 16.690 4.656 119.252 1.00 21.16 72 LYS D C 1
ATOM 6369 O O . LYS D 1 55 ? 17.831 4.437 119.669 1.00 24.82 72 LYS D O 1
ATOM 6388 N N . ALA D 1 56 ? 15.587 4.405 119.959 1.00 21.23 73 ALA D N 1
ATOM 6389 C CA . ALA D 1 56 ? 15.634 3.708 121.241 1.00 21.65 73 ALA D CA 1
ATOM 6390 C C . ALA D 1 56 ? 14.243 3.182 121.570 1.00 22.48 73 ALA D C 1
ATOM 6391 O O . ALA D 1 56 ? 13.238 3.651 121.029 1.00 26.02 73 ALA D O 1
ATOM 6398 N N . ASN D 1 57 ? 14.193 2.199 122.475 1.00 22.32 74 ASN D N 1
ATOM 6399 C CA . ASN D 1 57 ? 12.899 1.670 122.904 1.00 21.07 74 ASN D CA 1
ATOM 6400 C C . ASN D 1 57 ? 12.080 2.700 123.653 1.00 23.67 74 ASN D C 1
ATOM 6401 O O . ASN D 1 57 ? 10.840 2.647 123.630 1.00 23.35 74 ASN D O 1
ATOM 6412 N N . ALA D 1 58 ? 12.757 3.599 124.362 1.00 22.29 75 ALA D N 1
ATOM 6413 C CA . ALA D 1 58 ? 12.135 4.698 125.066 1.00 22.20 75 ALA D CA 1
ATOM 6414 C C . ALA D 1 58 ? 13.158 5.825 125.186 1.00 17.49 75 ALA D C 1
ATOM 6415 O O . ALA D 1 58 ? 14.369 5.595 125.198 1.00 18.04 75 ALA D O 1
ATOM 6422 N N . ASN D 1 59 ? 12.665 7.044 125.287 1.00 20.93 76 ASN D N 1
ATOM 6423 C CA . ASN D 1 59 ? 13.538 8.206 125.482 1.00 20.74 76 ASN D CA 1
ATOM 6424 C C . ASN D 1 59 ? 14.651 8.271 124.436 1.00 16.64 76 ASN D C 1
ATOM 6425 O O . ASN D 1 59 ? 15.830 8.389 124.761 1.00 18.35 76 ASN D O 1
ATOM 6436 N N . ALA D 1 60 ? 14.275 8.201 123.156 1.00 17.24 77 ALA D N 1
ATOM 6437 C CA . ALA D 1 60 ? 15.268 8.394 122.097 1.00 15.95 77 ALA D CA 1
ATOM 6438 C C . ALA D 1 60 ? 15.935 9.767 122.193 1.00 14.05 77 ALA D C 1
ATOM 6439 O O . ALA D 1 60 ? 17.098 9.922 121.808 1.00 13.84 77 ALA D O 1
ATOM 6446 N N . SER D 1 61 ? 15.221 10.768 122.697 1.00 14.07 78 SER D N 1
ATOM 6447 C CA . SER D 1 61 ? 15.804 12.093 122.848 1.00 16.04 78 SER D CA 1
ATOM 6448 C C . SER D 1 61 ? 16.973 12.134 123.825 1.00 17.60 78 SER D C 1
ATOM 6449 O O . SER D 1 61 ? 17.754 13.106 123.809 1.00 18.28 78 SER D O 1
ATOM 6457 N N . GLN D 1 62 ? 17.099 11.126 124.676 1.00 16.29 79 GLN D N 1
ATOM 6458 C CA . GLN D 1 62 ? 18.157 11.030 125.668 1.00 12.98 79 GLN D CA 1
ATOM 6459 C C . GLN D 1 62 ? 19.146 9.924 125.351 1.00 14.73 79 GLN D C 1
ATOM 6460 O O . GLN D 1 62 ? 20.075 9.718 126.130 1.00 17.70 79 GLN D O 1
ATOM 6474 N N . ALA D 1 63 ? 18.963 9.208 124.240 1.00 16.31 80 ALA D N 1
ATOM 6475 C CA . ALA D 1 63 ? 19.797 8.068 123.898 1.00 16.38 80 ALA D CA 1
ATOM 6476 C C . ALA D 1 63 ? 21.050 8.525 123.175 1.00 17.11 80 ALA D C 1
ATOM 6477 O O . ALA D 1 63 ? 21.041 9.515 122.441 1.00 17.63 80 ALA D O 1
ATOM 6484 N N . SER D 1 64 ? 22.118 7.767 123.357 1.00 14.39 81 SER D N 1
ATOM 6485 C CA . SER D 1 64 ? 23.332 7.990 122.590 1.00 14.51 81 SER D CA 1
ATOM 6486 C C . SER D 1 64 ? 23.181 7.440 121.172 1.00 14.10 81 SER D C 1
ATOM 6487 O O . SER D 1 64 ? 22.437 6.484 120.924 1.00 18.22 81 SER D O 1
ATOM 6495 N N . GLY D 1 65 ? 23.851 8.085 120.220 1.00 14.93 82 GLY D N 1
ATOM 6496 C CA . GLY D 1 65 ? 23.723 7.723 118.828 1.00 17.05 82 GLY D CA 1
ATOM 6497 C C . GLY D 1 65 ? 25.069 7.620 118.133 1.00 16.80 82 GLY D C 1
ATOM 6498 O O . GLY D 1 65 ? 26.103 7.993 118.674 1.00 14.89 82 GLY D O 1
ATOM 6502 N N . GLY D 1 66 ? 25.029 7.084 116.909 1.00 18.35 83 GLY D N 1
ATOM 6503 C CA . GLY D 1 66 ? 26.224 6.983 116.081 1.00 14.66 83 GLY D CA 1
ATOM 6504 C C . GLY D 1 66 ? 27.050 5.755 116.451 1.00 16.64 83 GLY D C 1
ATOM 6505 O O . GLY D 1 66 ? 26.660 4.996 117.338 1.00 18.73 83 GLY D O 1
ATOM 6509 N N . PRO D 1 67 ? 28.198 5.563 115.792 1.00 16.38 84 PRO D N 1
ATOM 6510 C CA . PRO D 1 67 ? 28.721 6.492 114.783 1.00 14.62 84 PRO D CA 1
ATOM 6511 C C . PRO D 1 67 ? 28.030 6.344 113.446 1.00 16.07 84 PRO D C 1
ATOM 6512 O O . PRO D 1 67 ? 27.682 5.224 113.028 1.00 17.86 84 PRO D O 1
ATOM 6523 N N . VAL D 1 68 ? 27.823 7.468 112.781 1.00 16.41 85 VAL D N 1
ATOM 6524 C CA . VAL D 1 68 ? 27.435 7.482 111.381 1.00 16.57 85 VAL D CA 1
ATOM 6525 C C . VAL D 1 68 ? 28.450 8.355 110.656 1.00 17.00 85 VAL D C 1
ATOM 6526 O O . VAL D 1 68 ? 29.144 9.190 111.256 1.00 20.99 85 VAL D O 1
ATOM 6539 N N . THR D 1 69 ? 28.552 8.152 109.354 1.00 18.10 86 THR D N 1
ATOM 6540 C CA . THR D 1 69 ? 29.422 8.995 108.553 1.00 17.40 86 THR D CA 1
ATOM 6541 C C . THR D 1 69 ? 28.559 9.904 107.687 1.00 17.22 86 THR D C 1
ATOM 6542 O O . THR D 1 69 ? 27.434 9.550 107.309 1.00 16.17 86 THR D O 1
ATOM 6553 N N . CYS D 1 70 ? 29.081 11.106 107.425 1.00 17.06 87 CYS D N 1
ATOM 6554 C CA . CYS D 1 70 ? 28.401 12.106 106.610 1.00 16.07 87 CYS D CA 1
ATOM 6555 C C . CYS D 1 70 ? 29.486 12.939 105.947 1.00 15.29 87 CYS D C 1
ATOM 6556 O O . CYS D 1 70 ? 30.174 13.693 106.640 1.00 14.26 87 CYS D O 1
ATOM 6563 N N . GLY D 1 71 ? 29.689 12.766 104.641 1.00 15.14 88 GLY D N 1
ATOM 6564 C CA . GLY D 1 71 ? 30.822 13.389 104.010 1.00 16.83 88 GLY D CA 1
ATOM 6565 C C . GLY D 1 71 ? 32.112 12.982 104.710 1.00 16.62 88 GLY D C 1
ATOM 6566 O O . GLY D 1 71 ? 32.344 11.801 104.996 1.00 16.38 88 GLY D O 1
ATOM 6570 N N . PRO D 1 72 ? 32.978 13.951 105.017 1.00 16.72 89 PRO D N 1
ATOM 6571 C CA . PRO D 1 72 ? 34.238 13.621 105.688 1.00 18.86 89 PRO D CA 1
ATOM 6572 C C . PRO D 1 72 ? 34.091 13.383 107.180 1.00 17.67 89 PRO D C 1
ATOM 6573 O O . PRO D 1 72 ? 35.106 13.130 107.846 1.00 14.99 89 PRO D O 1
ATOM 6584 N N . TYR D 1 73 ? 32.871 13.468 107.722 1.00 13.75 90 TYR D N 1
ATOM 6585 C CA . TYR D 1 73 ? 32.688 13.484 109.163 1.00 13.77 90 TYR D CA 1
ATOM 6586 C C . TYR D 1 73 ? 32.249 12.114 109.656 1.00 11.91 90 TYR D C 1
ATOM 6587 O O . TYR D 1 73 ? 31.505 11.391 108.988 1.00 14.72 90 TYR D O 1
ATOM 6605 N N . THR D 1 74 ? 32.713 11.775 110.850 1.00 14.47 91 THR D N 1
ATOM 6606 C CA . THR D 1 74 ? 32.183 10.661 111.631 1.00 14.58 91 THR D CA 1
ATOM 6607 C C . THR D 1 74 ? 31.528 11.278 112.860 1.00 14.06 91 THR D C 1
ATOM 6608 O O . THR D 1 74 ? 32.151 12.103 113.532 1.00 14.45 91 THR D O 1
ATOM 6619 N N . ILE D 1 75 ? 30.276 10.899 113.136 1.00 13.17 92 ILE D N 1
ATOM 6620 C CA . ILE D 1 75 ? 29.409 11.634 114.061 1.00 12.71 92 ILE D CA 1
ATOM 6621 C C . ILE D 1 75 ? 28.792 10.695 115.094 1.00 12.34 92 ILE D C 1
ATOM 6622 O O . ILE D 1 75 ? 28.208 9.676 114.731 1.00 15.55 92 ILE D O 1
ATOM 6638 N N . THR D 1 76 ? 28.892 11.070 116.374 1.00 13.94 93 THR D N 1
ATOM 6639 C CA . THR D 1 76 ? 28.151 10.457 117.483 1.00 13.16 93 THR D CA 1
ATOM 6640 C C . THR D 1 76 ? 27.444 11.565 118.271 1.00 13.79 93 THR D C 1
ATOM 6641 O O . THR D 1 76 ? 27.695 12.757 118.075 1.00 15.39 93 THR D O 1
ATOM 6652 N N . SER D 1 77 ? 26.552 11.164 119.178 1.00 14.59 94 SER D N 1
ATOM 6653 C CA . SER D 1 77 ? 25.909 12.094 120.100 1.00 14.79 94 SER D CA 1
ATOM 6654 C C . SER D 1 77 ? 25.645 11.400 121.429 1.00 12.73 94 SER D C 1
ATOM 6655 O O . SER D 1 77 ? 25.567 10.173 121.520 1.00 14.42 94 SER D O 1
ATOM 6663 N N . SER D 1 78 ? 25.516 12.215 122.465 1.00 13.02 95 SER D N 1
ATOM 6664 C CA . SER D 1 78 ? 25.211 11.729 123.793 1.00 12.29 95 SER D CA 1
ATOM 6665 C C . SER D 1 78 ? 24.419 12.806 124.513 1.00 12.93 95 SER D C 1
ATOM 6666 O O . SER D 1 78 ? 24.679 14.005 124.333 1.00 13.98 95 SER D O 1
ATOM 6674 N N . TRP D 1 79 ? 23.451 12.381 125.308 1.00 12.33 96 TRP D N 1
ATOM 6675 C CA . TRP D 1 79 ? 22.611 13.287 126.075 1.00 12.54 96 TRP D CA 1
ATOM 6676 C C . TRP D 1 79 ? 23.031 13.285 127.538 1.00 13.54 96 TRP D C 1
ATOM 6677 O O . TRP D 1 79 ? 23.484 12.265 128.068 1.00 15.46 96 TRP D O 1
ATOM 6698 N N . SER D 1 80 ? 22.859 14.439 128.191 1.00 13.30 97 SER D N 1
ATOM 6699 C CA . SER D 1 80 ? 23.184 14.584 129.603 1.00 13.23 97 SER D CA 1
ATOM 6700 C C . SER D 1 80 ? 22.081 15.283 130.388 1.00 13.65 97 SER D C 1
ATOM 6701 O O . SER D 1 80 ? 21.594 16.340 129.986 1.00 17.54 97 SER D O 1
ATOM 6709 N N . GLY D 1 81 ? 21.760 14.726 131.551 1.00 14.90 98 GLY D N 1
ATOM 6710 C CA . GLY D 1 81 ? 20.919 15.391 132.528 1.00 15.06 98 GLY D CA 1
ATOM 6711 C C . GLY D 1 81 ? 21.655 16.002 133.715 1.00 15.42 98 GLY D C 1
ATOM 6712 O O . GLY D 1 81 ? 21.081 16.124 134.802 1.00 18.20 98 GLY D O 1
ATOM 6716 N N . GLN D 1 82 ? 22.925 16.368 133.525 1.00 16.88 99 GLN D N 1
ATOM 6717 C CA . GLN D 1 82 ? 23.731 16.966 134.590 1.00 17.85 99 GLN D CA 1
ATOM 6718 C C . GLN D 1 82 ? 23.064 18.177 135.225 1.00 17.23 99 GLN D C 1
ATOM 6719 O O . GLN D 1 82 ? 23.293 18.465 136.406 1.00 20.77 99 GLN D O 1
ATOM 6733 N N . PHE D 1 83 ? 22.271 18.921 134.469 1.00 16.54 100 PHE D N 1
ATOM 6734 C CA . PHE D 1 83 ? 21.639 20.112 135.014 1.00 19.49 100 PHE D CA 1
ATOM 6735 C C . PHE D 1 83 ? 20.200 19.862 135.415 1.00 16.79 100 PHE D C 1
ATOM 6736 O O . PHE D 1 83 ? 19.458 20.816 135.650 1.00 23.20 100 PHE D O 1
ATOM 6753 N N . GLY D 1 84 ? 19.809 18.593 135.557 1.00 19.83 101 GLY D N 1
ATOM 6754 C CA . GLY D 1 84 ? 18.462 18.246 135.940 1.00 24.53 101 GLY D CA 1
ATOM 6755 C C . GLY D 1 84 ? 17.736 17.710 134.731 1.00 29.74 101 GLY D C 1
ATOM 6756 O O . GLY D 1 84 ? 17.973 18.163 133.607 1.00 29.80 101 GLY D O 1
ATOM 6760 N N . PRO D 1 85 ? 16.858 16.719 134.917 1.00 39.03 102 PRO D N 1
ATOM 6761 C CA . PRO D 1 85 ? 16.241 16.077 133.739 1.00 43.02 102 PRO D CA 1
ATOM 6762 C C . PRO D 1 85 ? 15.411 17.044 132.922 1.00 41.22 102 PRO D C 1
ATOM 6763 O O . PRO D 1 85 ? 15.166 16.792 131.727 1.00 40.67 102 PRO D O 1
ATOM 6774 N N . ASN D 1 86 ? 15.000 18.156 133.534 1.00 35.62 103 ASN D N 1
ATOM 6775 C CA . ASN D 1 86 ? 14.292 19.221 132.847 1.00 37.50 103 ASN D CA 1
ATOM 6776 C C . ASN D 1 86 ? 15.209 20.191 132.106 1.00 34.05 103 ASN D C 1
ATOM 6777 O O . ASN D 1 86 ? 14.698 21.095 131.435 1.00 37.03 103 ASN D O 1
ATOM 6788 N N . ASN D 1 87 ? 16.533 20.029 132.202 1.00 26.93 104 ASN D N 1
ATOM 6789 C CA . ASN D 1 87 ? 17.514 20.924 131.593 1.00 29.02 104 ASN D CA 1
ATOM 6790 C C . ASN D 1 87 ? 18.593 20.113 130.889 1.00 23.41 104 ASN D C 1
ATOM 6791 O O . ASN D 1 87 ? 19.794 20.394 130.986 1.00 22.46 104 ASN D O 1
ATOM 6802 N N . GLY D 1 88 ? 18.159 19.085 130.173 1.00 19.21 105 GLY D N 1
ATOM 6803 C CA . GLY D 1 88 ? 19.079 18.237 129.456 1.00 18.83 105 GLY D CA 1
ATOM 6804 C C . GLY D 1 88 ? 19.680 18.918 128.245 1.00 15.87 105 GLY D C 1
ATOM 6805 O O . GLY D 1 88 ? 19.218 19.965 127.765 1.00 15.61 105 GLY D O 1
ATOM 6809 N N . PHE D 1 89 ? 20.769 18.321 127.769 1.00 13.84 106 PHE D N 1
ATOM 6810 C CA . PHE D 1 89 ? 21.415 18.804 126.555 1.00 13.29 106 PHE D CA 1
ATOM 6811 C C . PHE D 1 89 ? 22.117 17.661 125.849 1.00 14.13 106 PHE D C 1
ATOM 6812 O O . PHE D 1 89 ? 22.554 16.684 126.470 1.00 13.20 106 PHE D O 1
ATOM 6829 N N . THR D 1 90 ? 22.167 17.801 124.529 1.00 14.11 107 THR D N 1
ATOM 6830 C CA . THR D 1 90 ? 22.763 16.833 123.613 1.00 13.51 107 THR D CA 1
ATOM 6831 C C . THR D 1 90 ? 24.091 17.390 123.136 1.00 13.62 107 THR D C 1
ATOM 6832 O O . THR D 1 90 ? 24.168 18.562 122.740 1.00 13.16 107 THR D O 1
ATOM 6843 N N . THR D 1 91 ? 25.113 16.543 123.149 1.00 15.56 108 THR D N 1
ATOM 6844 C CA . THR D 1 91 ? 26.432 16.866 122.634 1.00 14.12 108 THR D CA 1
ATOM 6845 C C . THR D 1 91 ? 26.694 15.958 121.447 1.00 11.81 108 THR D C 1
ATOM 6846 O O . THR D 1 91 ? 26.565 14.733 121.554 1.00 15.81 108 THR D O 1
ATOM 6857 N N . PHE D 1 92 ? 27.056 16.557 120.320 1.00 10.50 109 PHE D N 1
ATOM 6858 C CA . PHE D 1 92 ? 27.517 15.822 119.159 1.00 13.21 109 PHE D CA 1
ATOM 6859 C C . PHE D 1 92 ? 29.033 15.821 119.179 1.00 16.28 109 PHE D C 1
ATOM 6860 O O . PHE D 1 92 ? 29.645 16.766 119.662 1.00 15.13 109 PHE D O 1
ATOM 6877 N N . ALA D 1 93 ? 29.636 14.749 118.681 1.00 14.40 110 ALA D N 1
ATOM 6878 C CA . ALA D 1 93 ? 31.065 14.737 118.375 1.00 12.85 110 ALA D CA 1
ATOM 6879 C C . ALA D 1 93 ? 31.168 14.571 116.865 1.00 11.44 110 ALA D C 1
ATOM 6880 O O . ALA D 1 93 ? 30.729 13.546 116.314 1.00 13.50 110 ALA D O 1
ATOM 6887 N N . VAL D 1 94 ? 31.696 15.595 116.205 1.00 14.04 111 VAL D N 1
ATOM 6888 C CA . VAL D 1 94 ? 31.823 15.662 114.752 1.00 13.98 111 VAL D CA 1
ATOM 6889 C C . VAL D 1 94 ? 33.314 15.660 114.429 1.00 13.57 111 VAL D C 1
ATOM 6890 O O . VAL D 1 94 ? 34.000 16.667 114.648 1.00 14.61 111 VAL D O 1
ATOM 6903 N N . THR D 1 95 ? 33.816 14.554 113.880 1.00 14.94 112 THR D N 1
ATOM 6904 C CA . THR D 1 95 ? 35.247 14.347 113.659 1.00 13.88 112 THR D CA 1
ATOM 6905 C C . THR D 1 95 ? 35.521 14.236 112.166 1.00 16.27 112 THR D C 1
ATOM 6906 O O . THR D 1 95 ? 34.861 13.462 111.472 1.00 14.60 112 THR D O 1
ATOM 6917 N N . ASP D 1 96 ? 36.525 14.975 111.692 1.00 14.15 113 ASP D N 1
ATOM 6918 C CA . ASP D 1 96 ? 37.093 14.817 110.349 1.00 14.42 113 ASP D CA 1
ATOM 6919 C C . ASP D 1 96 ? 38.399 14.048 110.524 1.00 14.11 113 ASP D C 1
ATOM 6920 O O . ASP D 1 96 ? 39.429 14.627 110.883 1.00 16.31 113 ASP D O 1
ATOM 6929 N N . PHE D 1 97 ? 38.361 12.733 110.299 1.00 14.93 114 PHE D N 1
ATOM 6930 C CA . PHE D 1 97 ? 39.554 11.931 110.550 1.00 14.28 114 PHE D CA 1
ATOM 6931 C C . PHE D 1 97 ? 40.724 12.399 109.694 1.00 16.31 114 PHE D C 1
ATOM 6932 O O . PHE D 1 97 ? 41.855 12.530 110.181 1.00 16.87 114 PHE D O 1
ATOM 6949 N N . SER D 1 98 ? 40.476 12.618 108.402 1.00 16.27 115 SER D N 1
ATOM 6950 C CA . SER D 1 98 ? 41.558 12.960 107.485 1.00 16.19 115 SER D CA 1
ATOM 6951 C C . SER D 1 98 ? 42.249 14.247 107.907 1.00 15.45 115 SER D C 1
ATOM 6952 O O . SER D 1 98 ? 43.474 14.373 107.776 1.00 20.41 115 SER D O 1
ATOM 6960 N N . LYS D 1 99 ? 41.483 15.193 108.444 1.00 15.65 116 LYS D N 1
ATOM 6961 C CA . LYS D 1 99 ? 42.029 16.452 108.922 1.00 16.27 116 LYS D CA 1
ATOM 6962 C C . LYS D 1 99 ? 42.471 16.416 110.382 1.00 16.41 116 LYS D C 1
ATOM 6963 O O . LYS D 1 99 ? 43.111 17.381 110.836 1.00 16.98 116 LYS D O 1
ATOM 6982 N N . LYS D 1 100 ? 42.167 15.340 111.114 1.00 14.54 117 LYS D N 1
ATOM 6983 C CA . LYS D 1 100 ? 42.497 15.215 112.535 1.00 14.74 117 LYS D CA 1
ATOM 6984 C C . LYS D 1 100 ? 41.866 16.344 113.361 1.00 13.74 117 LYS D C 1
ATOM 6985 O O . LYS D 1 100 ? 42.492 16.897 114.275 1.00 15.90 117 LYS D O 1
ATOM 7004 N N . LEU D 1 101 ? 40.599 16.663 113.055 1.00 14.16 118 LEU D N 1
ATOM 7005 C CA . LEU D 1 101 ? 39.881 17.766 113.684 1.00 14.54 118 LEU D CA 1
ATOM 7006 C C . LEU D 1 101 ? 38.546 17.296 114.244 1.00 15.72 118 LEU D C 1
ATOM 7007 O O . LEU D 1 101 ? 37.869 16.473 113.636 1.00 14.93 118 LEU D O 1
ATOM 7023 N N . ILE D 1 102 ? 38.136 17.880 115.369 1.00 15.15 119 ILE D N 1
ATOM 7024 C CA . ILE D 1 102 ? 36.904 17.475 116.050 1.00 14.48 119 ILE D CA 1
ATOM 7025 C C . ILE D 1 102 ? 36.265 18.711 116.666 1.00 15.18 119 ILE D C 1
ATOM 7026 O O . ILE D 1 102 ? 36.963 19.596 117.180 1.00 15.93 119 ILE D O 1
ATOM 7042 N N . VAL D 1 103 ? 34.932 18.782 116.590 1.00 14.79 120 VAL D N 1
ATOM 7043 C CA . VAL D 1 103 ? 34.141 19.764 117.330 1.00 14.49 120 VAL D CA 1
ATOM 7044 C C . VAL D 1 103 ? 33.024 19.046 118.077 1.00 14.35 120 VAL D C 1
ATOM 7045 O O . VAL D 1 103 ? 32.616 17.929 117.726 1.00 13.61 120 VAL D O 1
ATOM 7058 N N . TRP D 1 104 ? 32.481 19.751 119.074 1.00 15.12 121 TRP D N 1
ATOM 7059 C CA . TRP D 1 104 ? 31.409 19.237 119.930 1.00 15.50 121 TRP D CA 1
ATOM 7060 C C . TRP D 1 104 ? 30.250 20.220 120.006 1.00 17.66 121 TRP D C 1
ATOM 7061 O O . TRP D 1 104 ? 30.108 20.966 120.986 1.00 19.12 121 TRP D O 1
ATOM 7082 N N . PRO D 1 105 ? 29.391 20.241 118.995 1.00 15.72 122 PRO D N 1
ATOM 7083 C CA . PRO D 1 105 ? 28.180 21.071 119.073 1.00 16.37 122 PRO D CA 1
ATOM 7084 C C . PRO D 1 105 ? 27.265 20.588 120.185 1.00 15.16 122 PRO D C 1
ATOM 7085 O O . PRO D 1 105 ? 27.080 19.386 120.370 1.00 17.97 122 PRO D O 1
ATOM 7096 N N . ALA D 1 106 ? 26.686 21.530 120.930 1.00 15.33 123 ALA D N 1
ATOM 7097 C CA . ALA D 1 106 ? 25.834 21.169 122.058 1.00 15.92 123 ALA D CA 1
ATOM 7098 C C . ALA D 1 106 ? 24.585 22.029 122.030 1.00 15.38 123 ALA D C 1
ATOM 7099 O O . ALA D 1 106 ? 24.669 23.252 121.852 1.00 17.18 123 ALA D O 1
ATOM 7106 N N . TYR D 1 107 ? 23.436 21.375 122.182 1.00 15.64 124 TYR D N 1
ATOM 7107 C CA . TYR D 1 107 ? 22.129 22.007 122.097 1.00 13.53 124 TYR D CA 1
ATOM 7108 C C . TYR D 1 107 ? 21.275 21.549 123.273 1.00 17.25 124 TYR D C 1
ATOM 7109 O O . TYR D 1 107 ? 21.190 20.351 123.555 1.00 16.27 124 TYR D O 1
ATOM 7127 N N . THR D 1 108 ? 20.646 22.491 123.965 1.00 17.61 125 THR D N 1
ATOM 7128 C CA . THR D 1 108 ? 19.750 22.099 125.049 1.00 17.94 125 THR D CA 1
ATOM 7129 C C . THR D 1 108 ? 18.430 21.557 124.501 1.00 17.88 125 THR D C 1
ATOM 7130 O O . THR D 1 108 ? 17.986 21.901 123.396 1.00 16.57 125 THR D O 1
ATOM 7141 N N . ASP D 1 109 ? 17.810 20.675 125.287 1.00 16.77 126 ASP D N 1
ATOM 7142 C CA . ASP D 1 109 ? 16.478 20.180 124.940 1.00 17.25 126 ASP D CA 1
ATOM 7143 C C . ASP D 1 109 ? 15.508 21.328 124.689 1.00 19.09 126 ASP D C 1
ATOM 7144 O O . ASP D 1 109 ? 14.689 21.253 123.762 1.00 18.86 126 ASP D O 1
ATOM 7153 N N . VAL D 1 110 ? 15.565 22.388 125.521 1.00 17.50 127 VAL D N 1
ATOM 7154 C CA . VAL D 1 110 ? 14.668 23.535 125.351 1.00 17.96 127 VAL D CA 1
ATOM 7155 C C . VAL D 1 110 ? 14.878 24.163 123.984 1.00 19.06 127 VAL D C 1
ATOM 7156 O O . VAL D 1 110 ? 13.916 24.585 123.326 1.00 17.63 127 VAL D O 1
ATOM 7169 N N . GLN D 1 111 ? 16.139 24.255 123.541 1.00 15.29 128 GLN D N 1
ATOM 7170 C CA . GLN D 1 111 ? 16.413 24.905 122.262 1.00 13.94 128 GLN D CA 1
ATOM 7171 C C . GLN D 1 111 ? 15.725 24.191 121.119 1.00 15.54 128 GLN D C 1
ATOM 7172 O O . GLN D 1 111 ? 15.262 24.835 120.170 1.00 19.15 128 GLN D O 1
ATOM 7186 N N . VAL D 1 112 ? 15.691 22.850 121.171 1.00 14.32 129 VAL D N 1
ATOM 7187 C CA . VAL D 1 112 ? 15.255 22.052 120.025 1.00 14.99 129 VAL D CA 1
ATOM 7188 C C . VAL D 1 112 ? 13.839 21.506 120.162 1.00 17.24 129 VAL D C 1
ATOM 7189 O O . VAL D 1 112 ? 13.317 20.949 119.183 1.00 18.38 129 VAL D O 1
ATOM 7202 N N . GLN D 1 113 ? 13.187 21.651 121.327 1.00 19.62 130 GLN D N 1
ATOM 7203 C CA . GLN D 1 113 ? 11.936 20.921 121.535 1.00 18.21 130 GLN D CA 1
ATOM 7204 C C . GLN D 1 113 ? 10.799 21.432 120.662 1.00 19.32 130 GLN D C 1
ATOM 7205 O O . GLN D 1 113 ? 9.830 20.698 120.448 1.00 21.00 130 GLN D O 1
ATOM 7219 N N . ALA D 1 114 ? 10.876 22.671 120.167 1.00 18.03 131 ALA D N 1
ATOM 7220 C CA . ALA D 1 114 ? 9.838 23.145 119.257 1.00 20.74 131 ALA D CA 1
ATOM 7221 C C . ALA D 1 114 ? 9.883 22.446 117.903 1.00 21.83 131 ALA D C 1
ATOM 7222 O O . ALA D 1 114 ? 8.962 22.635 117.105 1.00 23.31 131 ALA D O 1
ATOM 7229 N N . GLY D 1 115 ? 10.933 21.666 117.624 1.00 21.68 132 GLY D N 1
ATOM 7230 C CA . GLY D 1 115 ? 11.103 21.069 116.308 1.00 21.10 132 GLY D CA 1
ATOM 7231 C C . GLY D 1 115 ? 11.278 22.083 115.202 1.00 23.91 132 GLY D C 1
ATOM 7232 O O . GLY D 1 115 ? 10.939 21.797 114.053 1.00 28.22 132 GLY D O 1
ATOM 7236 N N . LYS D 1 116 ? 11.809 23.257 115.520 1.00 23.63 133 LYS D N 1
ATOM 7237 C CA . LYS D 1 116 ? 12.176 24.272 114.546 1.00 23.05 133 LYS D CA 1
ATOM 7238 C C . LYS D 1 116 ? 13.689 24.368 114.485 1.00 21.96 133 LYS D C 1
ATOM 7239 O O . LYS D 1 116 ? 14.394 24.002 115.431 1.00 23.51 133 LYS D O 1
ATOM 7258 N N . VAL D 1 117 ? 14.182 24.883 113.360 1.00 20.19 134 VAL D N 1
ATOM 7259 C CA . VAL D 1 117 ? 15.600 25.191 113.239 1.00 21.47 134 VAL D CA 1
ATOM 7260 C C . VAL D 1 117 ? 16.043 26.112 114.380 1.00 19.79 134 VAL D C 1
ATOM 7261 O O . VAL D 1 117 ? 15.393 27.117 114.682 1.00 21.05 134 VAL D O 1
ATOM 7274 N N . VAL D 1 118 ? 17.178 25.777 115.005 1.00 21.54 135 VAL D N 1
ATOM 7275 C CA . VAL D 1 118 ? 17.812 26.654 115.989 1.00 17.98 135 VAL D CA 1
ATOM 7276 C C . VAL D 1 118 ? 18.390 27.880 115.286 1.00 17.92 135 VAL D C 1
ATOM 7277 O O . VAL D 1 118 ? 19.154 27.760 114.315 1.00 22.66 135 VAL D O 1
ATOM 7290 N N . SER D 1 119 ? 18.057 29.073 115.786 1.00 18.98 136 SER D N 1
ATOM 7291 C CA . SER D 1 119 ? 18.557 30.291 115.168 1.00 19.17 136 SER D CA 1
ATOM 7292 C C . SER D 1 119 ? 19.035 31.223 116.274 1.00 21.19 136 SER D C 1
ATOM 7293 O O . SER D 1 119 ? 18.370 31.321 117.296 1.00 23.62 136 SER D O 1
ATOM 7301 N N . PRO D 1 120 ? 20.191 31.898 116.100 1.00 21.36 137 PRO D N 1
ATOM 7302 C CA . PRO D 1 120 ? 21.133 31.818 114.984 1.00 18.44 137 PRO D CA 1
ATOM 7303 C C . PRO D 1 120 ? 21.866 30.500 114.947 1.00 16.93 137 PRO D C 1
ATOM 7304 O O . PRO D 1 120 ? 21.854 29.770 115.947 1.00 19.09 137 PRO D O 1
ATOM 7315 N N . ASN D 1 121 ? 22.511 30.215 113.827 1.00 18.65 138 ASN D N 1
ATOM 7316 C CA . ASN D 1 121 ? 23.385 29.042 113.779 1.00 20.40 138 ASN D CA 1
ATOM 7317 C C . ASN D 1 121 ? 24.543 29.250 114.738 1.00 19.61 138 ASN D C 1
ATOM 7318 O O . ASN D 1 121 ? 25.002 30.369 114.941 1.00 19.41 138 ASN D O 1
ATOM 7329 N N . GLN D 1 122 ? 25.008 28.175 115.345 1.00 17.93 139 GLN D N 1
ATOM 7330 C CA . GLN D 1 122 ? 26.075 28.251 116.326 1.00 18.42 139 GLN D CA 1
ATOM 7331 C C . GLN D 1 122 ? 27.347 27.657 115.727 1.00 16.89 139 GLN D C 1
ATOM 7332 O O . GLN D 1 122 ? 27.303 26.651 115.002 1.00 19.46 139 GLN D O 1
ATOM 7346 N N . SER D 1 123 ? 28.477 28.298 116.010 1.00 17.31 140 SER D N 1
ATOM 7347 C CA . SER D 1 123 ? 29.759 27.879 115.470 1.00 20.23 140 SER D CA 1
ATOM 7348 C C . SER D 1 123 ? 30.697 27.520 116.615 1.00 19.22 140 SER D C 1
ATOM 7349 O O . SER D 1 123 ? 30.565 28.017 117.752 1.00 18.32 140 SER D O 1
ATOM 7357 N N . TYR D 1 124 ? 31.669 26.665 116.284 1.00 19.54 141 TYR D N 1
ATOM 7358 C CA . TYR D 1 124 ? 32.551 26.026 117.242 1.00 18.82 141 TYR D CA 1
ATOM 7359 C C . TYR D 1 124 ? 33.964 25.971 116.688 1.00 18.96 141 TYR D C 1
ATOM 7360 O O . TYR D 1 124 ? 34.170 25.693 115.502 1.00 22.73 141 TYR D O 1
ATOM 7378 N N . ALA D 1 125 ? 34.930 26.178 117.569 1.00 20.93 142 ALA D N 1
ATOM 7379 C CA . ALA D 1 125 ? 36.336 26.087 117.198 1.00 21.74 142 ALA D CA 1
ATOM 7380 C C . ALA D 1 125 ? 36.792 24.624 117.189 1.00 21.26 142 ALA D C 1
ATOM 7381 O O . ALA D 1 125 ? 36.690 23.953 118.217 1.00 20.39 142 ALA D O 1
ATOM 7388 N N . PRO D 1 126 ? 37.296 24.096 116.071 1.00 20.93 143 PRO D N 1
ATOM 7389 C CA . PRO D 1 126 ? 37.818 22.724 116.072 1.00 19.11 143 PRO D CA 1
ATOM 7390 C C . PRO D 1 126 ? 39.067 22.540 116.922 1.00 19.41 143 PRO D C 1
ATOM 7391 O O . PRO D 1 126 ? 39.928 23.419 117.012 1.00 17.76 143 PRO D O 1
ATOM 7402 N N . ALA D 1 127 ? 39.197 21.331 117.470 1.00 19.23 144 ALA D N 1
ATOM 7403 C CA . ALA D 1 127 ? 40.373 20.912 118.212 1.00 19.18 144 ALA D CA 1
ATOM 7404 C C . ALA D 1 127 ? 41.120 19.848 117.422 1.00 15.25 144 ALA D C 1
ATOM 7405 O O . ALA D 1 127 ? 40.528 19.084 116.655 1.00 18.21 144 ALA D O 1
ATOM 7412 N N . ASN D 1 128 ? 42.437 19.819 117.601 1.00 18.00 145 ASN D N 1
ATOM 7413 C CA . ASN D 1 128 ? 43.225 18.741 117.033 1.00 16.15 145 ASN D CA 1
ATOM 7414 C C . ASN D 1 128 ? 43.003 17.470 117.826 1.00 16.02 145 ASN D C 1
ATOM 7415 O O . ASN D 1 128 ? 42.973 17.484 119.062 1.00 19.71 145 ASN D O 1
ATOM 7426 N N . LEU D 1 129 ? 42.835 16.366 117.109 1.00 15.99 146 LEU D N 1
ATOM 7427 C CA . LEU D 1 129 ? 42.687 15.055 117.734 1.00 16.50 146 LEU D CA 1
ATOM 7428 C C . LEU D 1 129 ? 43.703 14.151 117.060 1.00 15.93 146 LEU D C 1
ATOM 7429 O O . LEU D 1 129 ? 43.462 13.679 115.932 1.00 16.41 146 LEU D O 1
ATOM 7445 N N . PRO D 1 130 ? 44.881 13.899 117.714 1.00 13.83 147 PRO D N 1
ATOM 7446 C CA . PRO D 1 130 ? 46.051 13.356 116.991 1.00 14.65 147 PRO D CA 1
ATOM 7447 C C . PRO D 1 130 ? 45.972 11.846 116.810 1.00 15.54 147 PRO D C 1
ATOM 7448 O O . PRO D 1 130 ? 46.845 11.076 117.241 1.00 18.30 147 PRO D O 1
ATOM 7459 N N . LEU D 1 131 ? 44.909 11.417 116.147 1.00 14.84 148 LEU D N 1
ATOM 7460 C CA . LEU D 1 131 ? 44.720 10.002 115.862 1.00 18.04 148 LEU D CA 1
ATOM 7461 C C . LEU D 1 131 ? 45.792 9.490 114.909 1.00 18.96 148 LEU D C 1
ATOM 7462 O O . LEU D 1 131 ? 46.382 10.234 114.117 1.00 20.45 148 LEU D O 1
ATOM 7478 N N . GLU D 1 132 ? 46.054 8.195 115.010 1.00 23.41 149 GLU D N 1
ATOM 7479 C CA . GLU D 1 132 ? 47.022 7.546 114.153 1.00 24.10 149 GLU D CA 1
ATOM 7480 C C . GLU D 1 132 ? 46.436 6.254 113.630 1.00 25.21 149 GLU D C 1
ATOM 7481 O O . GLU D 1 132 ? 45.259 5.973 113.839 1.00 29.29 149 GLU D O 1
ATOM 7493 N N . HIS D 1 133 ? 47.250 5.469 112.972 1.00 26.16 150 HIS D N 1
ATOM 7494 C CA . HIS D 1 133 ? 46.822 4.250 112.311 1.00 26.36 150 HIS D CA 1
ATOM 7495 C C . HIS D 1 133 ? 47.448 3.077 113.041 1.00 24.76 150 HIS D C 1
ATOM 7496 O O . HIS D 1 133 ? 48.587 2.700 112.753 1.00 30.08 150 HIS D O 1
ATOM 7510 N N . HIS D 1 134 ? 46.681 2.462 113.941 1.00 19.86 151 HIS D N 1
ATOM 7511 C CA . HIS D 1 134 ? 47.169 1.303 114.679 1.00 17.92 151 HIS D CA 1
ATOM 7512 C C . HIS D 1 134 ? 46.441 0.011 114.310 1.00 18.77 151 HIS D C 1
ATOM 7513 O O . HIS D 1 134 ? 46.546 -0.979 115.039 1.00 19.89 151 HIS D O 1
ATOM 7527 N N . HIS D 1 135 ? 45.730 -0.002 113.176 1.00 18.77 152 HIS D N 1
ATOM 7528 C CA . HIS D 1 135 ? 45.176 -1.235 112.583 1.00 18.35 152 HIS D CA 1
ATOM 7529 C C . HIS D 1 135 ? 45.668 -1.414 111.143 1.00 25.73 152 HIS D C 1
ATOM 7530 O O . HIS D 1 135 ? 46.740 -0.921 110.798 1.00 31.93 152 HIS D O 1
#

Organism: Hypocrea virens (strain Gv29-8 / FGSC 10586) (NCBI:txid413071)

Solvent-accessible surface area: 25110 Å² total

Radius of gyration: 28.12 Å; Cα contacts (8 Å, |Δi|>4): 1269; chains: 4; bounding box: 49×102×69 Å

Sequence (507 aa):
ADKSAAVPEWTITNLKRVCNAGNTSCTWTFGVDTHLATATSSCCTYVVKANANASQASGGPVTCCGPYTITSSWSGQFGPNNGFTTFAVTDFSKKLIVWPAYTDVQVQAGKVVSPNQSYAPANLPLEHTPADKSAAVPEWTITNLKRVCNAGNTSCTWTFGVDTHLATATSCCTYVVKANANASQASGGPVTCCGPYTITSSWSGQFGPNNGFTTFAVTDFSKKLIVWPAYTDVQVQAGKVVSPNQSYAPANLPLEHHHPTPADDKSAAVPEWTITNLKRVCNAGNTSCTWTFGVDTHLATATSCCTYVVKANANASQASGGPVTCCGPYTITSSWSGQFGPNNGFTTFAVTDFSKKLIVWPAYTDVQVQAGKVVSPNQSYAPANLPLADKSAAVPEWTITNLKRVCNAGNTSCTWTFGVDTHLATATSCTYVVKANANASQASGGPVTCGPYTITSSWSGQFGPNNGFTTFAVTDFSKKLIVWPAYTDVQVQAGKVVSPNQSYAPANLPLEHHH